Protein 9E80 (pdb70)

Secondary structure (DSSP, 8-state):
-TTS--------EEEEE-GGGEEEEEEEEEEEEEEEPPS-SS-EEEEE--HHHHTSTT-GGG---EEEEEEEEEEE---SGGGT--HHHHHHHHHHEEEEEEEEEEEEEEEEEEEEEEE---SS--EEEEE-TT--EEEEEETT--SPP--GGGGT-S--S-TTS-B--EEEEEE---EEEE----TT--S---EEEEE--GGG-----HHHHS-EEEE-TT--EE---EE--PPPEE-EEE---GGGSSPPPP-SB--SS-STT---B--S-GGG--S-BS-TT-----TTTB--SSEES----SS-EEEETTEEEEPP-SS--TTTTT-GGG--TTS-EEEE-TTTTS-TT--SSPPEEEE---S------GGG--EE-TT--SSPPGGGEE-TTS-BTTBTT--GGGG-----TTEE--PPPP-BTTS--EEEPP-SSS--S--SS-SEEESS--PPEEEEEEPP-B-TT--TTSSSPPPB--EEEEEEEEEEEEEEEEE----SSS--------TTTGGGSS--TTS------B-S--EEE---

Radius of gyration: 28.43 Å; Cα contacts (8 Å, |Δi|>4): 1171; chains: 1; bounding box: 56×95×52 Å

Solvent-accessible surface area: 30656 Å² total; per-residue (Å²): 57,99,72,122,80,35,24,93,98,39,44,126,32,77,41,128,127,87,144,130,30,63,0,72,0,3,0,1,0,0,2,46,0,59,8,93,46,19,138,16,32,92,52,110,158,51,62,55,65,28,91,111,91,10,62,84,36,33,40,58,60,88,30,89,8,33,0,34,4,46,8,8,2,14,6,6,14,5,4,1,0,3,2,4,4,84,31,47,24,0,58,74,0,2,17,40,3,22,32,0,35,9,42,5,9,47,10,49,0,4,41,1,48,2,57,18,28,62,112,58,107,68,174,95,112,76,101,75,113,78,80,31,88,92,14,17,0,26,0,0,33,3,75,132,31,60,4,37,50,34,27,5,12,122,150,30,57,4,2,2,11,5,36,172,71,79,1,89,11,11,88,4,70,4,134,14,25,22,36,4,46,16,85,89,16,106,122,69,36,105,58,132,33,75,36,76,54,104,22,47,45,107,133,64,69,108,115,50,20,0,87,133,46,7,107,44,88,109,7,125,22,21,58,92,20,68,32,44,64,58,138,22,60,29,98,64,4,105,0,13,21,2,123,12,59,46,143,37,10,44,165,93,46,155,66,85,52,114,64,172,72,176,52,74,114,63,132,30,133,40,58,59,112,82,50,141,49,235,50,93,30,142,56,86,89,27,114,78,20,26,46,72,22,47,90,34,76,35,49,7,2,36,13,14,30,41,134,32,99,87,80,72,74,72,5,36,99,79,26,83,32,13,13,20,49,24,34,4,96,131,52,140,135,83,28,34,7,25,17,55,148,42,52,9,29,64,43,7,4,17,48,30,57,57,131,42,157,97,46,81,112,19,27,4,19,20,31,17,49,4,23,62,125,8,107,36,33,135,77,40,66,143,91,30,98,86,128,48,82,116,137,56,19,65,72,22,118,37,73,50,74,67,118,138,65,72,26,10,4,26,114,55,96,41,102,26,142,100,12,39,50,32,37,16,14,0,8,0,0,11,1,4,0,12,11,61,22,114,144,69,141,162,98,55,165,38,12,74,31,0,4,1,14,1,108,113,81,2,15,8,21,1,0,0,9,1,21,60,27,74,45,145,144,89,82,93,142,49,127,81,121,61,55,41,63,78,2,31,0,32,0,77,0,37,1,61,0,12,0,65,0,76,63,82,62,96,152,74,262,78,120,39,89,72,28,70,105,70,120,130,31,73,142,42,51,70,84,38,153,128,49,0,26,46,9,41,70,18,48,0,9,8,9,50,49,163,63,145

Foldseek 3Di:
DQPDWDDDADQDWDWDADPPFKIKIKFKFKAKAWWFFFPFQDKDWDWDFPCVQLQQAQRQVVTPTFIKIFHRWFFAAQFFQLRGDAPVRLQCPLFWFFWKFFWKKKKKWIQKWKWFKDWDPPPPIDIDIGTPQPFWKKKWFLQVQPDDDDHCLVVQQHFFNDRPDHGYTGRDMGGFAWFWDRDHGHVVDPDGTDGDTPGHDVVRGDDDDRVVRTDIDIDGSHDMGMQDMDTFDWDMGGLAAAADFQLRADDDQDFPAAFDDDDDPRHTHSPADQLRDDADFPLPQGSGDDSVTGDGQFGQAKFAQFQDWDADRHGTDGDAGFAWAPPCVVPVVPTGGRFDKDWHAQRYFPFVPDDDDRTDMDTHHAPHPRHYHQQPDKAFASNPDPPGDPVGMFGQQDDDPPDRPGGVSNHDIDDDPRYDYHGAFRKPGSAGAEEEWDPDPDTDPYDRRHRTYGPDDDTTIMIMHGDFAADPPADPPDPDGGHGGGMMMIIMMMMMTMMMTGTDDDDDPDDWFGDDDDPVCPVQNDADPVRTHGGDMDHRNGGHDHPD

B-factor: mean 8.95, std 9.27, range [0.01, 55.96]

Nearest PDB structures (foldseek):
  1p5y-assembly1_A  TM=9.976E-01  e=4.249E-102  Canine parvovirus
  1p5w-assembly1_A  TM=9.978E-01  e=1.347E-101  Canine parvovirus
  2cas-assembly1_A  TM=9.964E-01  e=3.648E-101  Canine parvovirus
  4qyk-assembly1_A  TM=9.913E-01  e=3.666E-100  Feline panleukopenia virus
  3jcx-assembly1_A  TM=9.765E-01  e=2.434E-87  Canine parvovirus

Sequence (548 aa):
GVGISTGTFNNQTEFKFLENGWVYITANSSRLVHLNMPESENYRRVVVNNLDKTAVNGNMALDDTHAEIVTPWSLVDANAWGVWFNPGDWQLIVNTMSELHLVSFEQEIFNVVLKTVSESATQPPTKVYNNDLTASLMVALDSNNTMPFTPAAMRSETLGFYPWKPTIPTPWRYYFQWDRTLIPSHTGTSGTPTNIYHGTDPDDVQFYTIENSVPVHLLRTGDEFATGTFFFDCKPCRLTHTWQTNRALGLPPFLNSLPQSEGGTNFGYIGVQQDKRRGVTQMGNTNYITEATIMRPAEVGYSAPYYSFEASTQGPFKTPIAAGRGGAQTDENQAADGDPRYAFGRQHGQKTTTTGETPERFTYIAHQDTGRYPEGDWIQNINFNLPVTDDNVLLPTDPIGGKTGINYTNIFNTYGPLTALNNVPPVYPNGQIWDKEFDTDLKPRLHVNAPFVCQNNCPGQLFVKVAPNLTNQYDPDASANMSRIVTYSDFWWKGKLVFKAKLRASHTWNPIQQMSINVDNQFNYVPSNIGGMKIVYEKSQLAPRKLY

Organism: Canine parvovirus type 2 (NCBI:txid10788)

InterPro domains:
  IPR001403 Coat protein VP1/VP2, Parvovirus [PF00740] (197-720)
  IPR013607 Phospholipase A2-like domain [PF08398] (35-113)
  IPR016184 Capsid/spike protein, ssDNA virus [SSF88645] (204-751)
  IPR036952 Parvovirus coat protein VP1/VP2 [G3DSA:2.170.30.10] (204-751)

Structure (mmCIF, N/CA/C/O backbone):
data_9E80
#
_entry.id   9E80
#
_cell.length_a   1.00
_cell.length_b   1.00
_cell.length_c   1.00
_cell.angle_alpha   90.00
_cell.angle_beta   90.00
_cell.angle_gamma   90.00
#
_symmetry.space_group_name_H-M   'P 1'
#
loop_
_atom_site.group_PDB
_atom_site.id
_atom_site.type_symbol
_atom_site.label_atom_id
_atom_site.label_alt_id
_atom_site.label_comp_id
_atom_site.label_asym_id
_atom_site.label_entity_id
_atom_site.label_seq_id
_atom_site.pdbx_PDB_ins_code
_atom_site.Cartn_x
_atom_site.Cartn_y
_atom_site.Cartn_z
_atom_site.occupancy
_atom_site.B_iso_or_equiv
_atom_site.auth_seq_id
_atom_site.auth_comp_id
_atom_site.auth_asym_id
_atom_site.auth_atom_id
_atom_site.pdbx_PDB_model_num
ATOM 1 N N . GLY A 1 37 ? 2.063 41.566 80.008 1.00 20.70 37 GLY A N 1
ATOM 2 C CA . GLY A 1 37 ? 2.378 42.932 80.514 1.00 16.92 37 GLY A CA 1
ATOM 3 C C . GLY A 1 37 ? 1.980 43.140 81.962 1.00 13.86 37 GLY A C 1
ATOM 4 O O . GLY A 1 37 ? 1.956 42.200 82.757 1.00 17.49 37 GLY A O 1
ATOM 8 N N . VAL A 1 38 ? 1.658 44.390 82.301 1.00 14.64 38 VAL A N 1
ATOM 9 C CA . VAL A 1 38 ? 1.372 44.738 83.690 1.00 13.55 38 VAL A CA 1
ATOM 10 C C . VAL A 1 38 ? 0.160 43.969 84.202 1.00 14.98 38 VAL A C 1
ATOM 11 O O . VAL A 1 38 ? 0.176 43.428 85.314 1.00 24.03 38 VAL A O 1
ATOM 24 N N . GLY A 1 39 ? -0.903 43.908 83.410 1.00 14.27 39 GLY A N 1
ATOM 25 C CA . GLY A 1 39 ? -2.152 43.311 83.832 1.00 14.51 39 GLY A CA 1
ATOM 26 C C . GLY A 1 39 ? -2.413 41.909 83.329 1.00 9.07 39 GLY A C 1
ATOM 27 O O . GLY A 1 39 ? -3.568 41.473 83.340 1.00 13.48 39 GLY A O 1
ATOM 31 N N . ILE A 1 40 ? -1.385 41.186 82.891 1.00 9.60 40 ILE A N 1
ATOM 32 C CA . ILE A 1 40 ? -1.543 39.864 82.297 1.00 7.50 40 ILE A CA 1
ATOM 33 C C . ILE A 1 40 ? -0.650 38.884 83.046 1.00 8.21 40 ILE A C 1
ATOM 34 O O . ILE A 1 40 ? 0.558 39.110 83.174 1.00 8.35 40 ILE A O 1
ATOM 50 N N . SER A 1 41 ? -1.247 37.800 83.537 1.00 8.95 41 SER A N 1
ATOM 51 C CA . SER A 1 41 ? -0.484 36.768 84.226 1.00 5.10 41 SER A CA 1
ATOM 52 C C . SER A 1 41 ? 0.374 35.993 83.234 1.00 3.80 41 SER A C 1
ATOM 53 O O . SER A 1 41 ? -0.000 35.812 82.072 1.00 11.89 41 SER A O 1
ATOM 61 N N . THR A 1 42 ? 1.535 35.534 83.700 1.00 5.81 42 THR A N 1
ATOM 62 C CA . THR A 1 42 ? 2.498 34.835 82.860 1.00 3.95 42 THR A CA 1
ATOM 63 C C . THR A 1 42 ? 2.675 33.371 83.250 1.00 6.07 42 THR A C 1
ATOM 64 O O . THR A 1 42 ? 3.629 32.733 82.795 1.00 8.49 42 THR A O 1
ATOM 75 N N . GLY A 1 43 ? 1.788 32.823 84.072 1.00 4.79 43 GLY A N 1
ATOM 76 C CA . GLY A 1 43 ? 1.903 31.427 84.453 1.00 3.79 43 GLY A CA 1
ATOM 77 C C . GLY A 1 43 ? 0.720 31.007 85.294 1.00 4.41 43 GLY A C 1
ATOM 78 O O . GLY A 1 43 ? -0.121 31.823 85.677 1.00 6.97 43 GLY A O 1
ATOM 82 N N . THR A 1 44 ? 0.669 29.709 85.583 1.00 5.40 44 THR A N 1
ATOM 83 C CA . THR A 1 44 ? -0.423 29.122 86.347 1.00 6.04 44 THR A CA 1
ATOM 84 C C . THR A 1 44 ? 0.129 28.339 87.528 1.00 4.37 44 THR A C 1
ATOM 85 O O . THR A 1 44 ? 1.143 27.645 87.410 1.00 6.34 44 THR A O 1
ATOM 96 N N . PHE A 1 45 ? -0.549 28.457 88.665 1.00 3.11 45 PHE A N 1
ATOM 97 C CA . PHE A 1 45 ? -0.189 27.692 89.851 1.00 1.81 45 PHE A CA 1
ATOM 98 C C . PHE A 1 45 ? -0.592 26.233 89.674 1.00 2.08 45 PHE A C 1
ATOM 99 O O . PHE A 1 45 ? -1.698 25.936 89.214 1.00 3.13 45 PHE A O 1
ATOM 116 N N . ASN A 1 46 ? 0.304 25.321 90.047 1.00 2.18 46 ASN A N 1
ATOM 117 C CA . ASN A 1 46 ? 0.035 23.890 89.959 1.00 3.54 46 ASN A CA 1
ATOM 118 C C . ASN A 1 46 ? 0.864 23.174 91.014 1.00 1.35 46 ASN A C 1
ATOM 119 O O . ASN A 1 46 ? 2.097 23.211 90.967 1.00 1.79 46 ASN A O 1
ATOM 130 N N . ASN A 1 47 ? 0.188 22.529 91.964 1.00 1.72 47 ASN A N 1
ATOM 131 C CA . ASN A 1 47 ? 0.853 21.723 92.980 1.00 2.21 47 ASN A CA 1
ATOM 132 C C . ASN A 1 47 ? 0.290 20.306 93.001 1.00 2.80 47 ASN A C 1
ATOM 133 O O . ASN A 1 47 ? 0.241 19.665 94.054 1.00 3.02 47 ASN A O 1
ATOM 144 N N . GLN A 1 48 ? -0.139 19.808 91.845 1.00 4.07 48 GLN A N 1
ATOM 145 C CA . GLN A 1 48 ? -0.706 18.470 91.749 1.00 4.27 48 GLN A CA 1
ATOM 146 C C . GLN A 1 48 ? 0.391 17.436 91.523 1.00 6.27 48 GLN A C 1
ATOM 147 O O . GLN A 1 48 ? 1.397 17.710 90.865 1.00 8.55 48 GLN A O 1
ATOM 161 N N . THR A 1 49 ? 0.187 16.242 92.070 1.00 7.65 49 THR A N 1
ATOM 162 C CA . THR A 1 49 ? 1.058 15.099 91.823 1.00 9.88 49 THR A CA 1
ATOM 163 C C . THR A 1 49 ? 0.292 14.098 90.970 1.00 10.33 49 THR A C 1
ATOM 164 O O . THR A 1 49 ? -0.773 13.622 91.374 1.00 17.01 49 THR A O 1
ATOM 175 N N . GLU A 1 50 ? 0.833 13.783 89.797 1.00 9.77 50 GLU A N 1
ATOM 176 C CA . GLU A 1 50 ? 0.181 12.900 88.840 1.00 9.26 50 GLU A CA 1
ATOM 177 C C . GLU A 1 50 ? 0.902 11.560 88.816 1.00 9.91 50 GLU A C 1
ATOM 178 O O . GLU A 1 50 ? 2.132 11.513 88.719 1.00 9.32 50 GLU A O 1
ATOM 190 N N . PHE A 1 51 ? 0.133 10.479 88.912 1.00 13.92 51 PHE A N 1
ATOM 191 C CA . PHE A 1 51 ? 0.641 9.119 88.772 1.00 11.07 51 PHE A CA 1
ATOM 192 C C . PHE A 1 51 ? 0.058 8.541 87.488 1.00 13.72 51 PHE A C 1
ATOM 193 O O . PHE A 1 51 ? -1.139 8.240 87.427 1.00 19.32 51 PHE A O 1
ATOM 210 N N . LYS A 1 52 ? 0.896 8.395 86.467 1.00 12.85 52 LYS A N 1
ATOM 211 C CA . LYS A 1 52 ? 0.492 7.822 85.189 1.00 11.91 52 LYS A CA 1
ATOM 212 C C . LYS A 1 52 ? 1.066 6.417 85.089 1.00 16.61 52 LYS A C 1
ATOM 213 O O . LYS A 1 52 ? 2.289 6.239 85.093 1.00 12.73 52 LYS A O 1
ATOM 232 N N . PHE A 1 53 ? 0.185 5.427 84.988 1.00 18.51 53 PHE A N 1
ATOM 233 C CA . PHE A 1 53 ? 0.591 4.027 85.037 1.00 20.69 53 PHE A CA 1
ATOM 234 C C . PHE A 1 53 ? 0.960 3.562 83.635 1.00 21.16 53 PHE A C 1
ATOM 235 O O . PHE A 1 53 ? 0.097 3.458 82.757 1.00 34.01 53 PHE A O 1
ATOM 252 N N . LEU A 1 54 ? 2.245 3.286 83.426 1.00 22.35 54 LEU A N 1
ATOM 253 C CA . LEU A 1 54 ? 2.739 2.812 82.145 1.00 20.65 54 LEU A CA 1
ATOM 254 C C . LEU A 1 54 ? 2.523 1.304 82.031 1.00 27.27 54 LEU A C 1
ATOM 255 O O . LEU A 1 54 ? 1.838 0.681 82.848 1.00 31.73 54 LEU A O 1
ATOM 271 N N . GLU A 1 55 ? 3.113 0.707 81.001 1.00 32.10 55 GLU A N 1
ATOM 272 C CA . GLU A 1 55 ? 2.988 -0.726 80.797 1.00 28.66 55 GLU A CA 1
ATOM 273 C C . GLU A 1 55 ? 3.986 -1.489 81.665 1.00 21.49 55 GLU A C 1
ATOM 274 O O . GLU A 1 55 ? 5.054 -0.987 82.027 1.00 25.31 55 GLU A O 1
ATOM 286 N N . ASN A 1 56 ? 3.616 -2.725 82.000 1.00 24.74 56 ASN A N 1
ATOM 287 C CA . ASN A 1 56 ? 4.503 -3.660 82.692 1.00 20.53 56 ASN A CA 1
ATOM 288 C C . ASN A 1 56 ? 4.881 -3.175 84.090 1.00 12.81 56 ASN A C 1
ATOM 289 O O . ASN A 1 56 ? 6.019 -3.348 84.530 1.00 18.10 56 ASN A O 1
ATOM 300 N N . GLY A 1 57 ? 3.935 -2.568 84.802 1.00 11.72 57 GLY A N 1
ATOM 301 C CA . GLY A 1 57 ? 4.145 -2.243 86.197 1.00 9.52 57 GLY A CA 1
ATOM 302 C C . GLY A 1 57 ? 4.988 -1.017 86.464 1.00 8.92 57 GLY A C 1
ATOM 303 O O . GLY A 1 57 ? 5.439 -0.837 87.601 1.00 11.40 57 GLY A O 1
ATOM 307 N N . TRP A 1 58 ? 5.216 -0.171 85.466 1.00 8.90 58 TRP A N 1
ATOM 308 C CA . TRP A 1 58 ? 5.966 1.061 85.657 1.00 9.14 58 TRP A CA 1
ATOM 309 C C . TRP A 1 58 ? 5.013 2.248 85.707 1.00 7.63 58 TRP A C 1
ATOM 310 O O . TRP A 1 58 ? 4.016 2.298 84.982 1.00 12.52 58 TRP A O 1
ATOM 331 N N . VAL A 1 59 ? 5.323 3.204 86.579 1.00 5.43 59 VAL A N 1
ATOM 332 C CA . VAL A 1 59 ? 4.470 4.364 86.807 1.00 6.63 59 VAL A CA 1
ATOM 333 C C . VAL A 1 59 ? 5.282 5.632 86.585 1.00 6.15 59 VAL A C 1
ATOM 334 O O . VAL A 1 59 ? 6.426 5.741 87.041 1.00 9.21 59 VAL A O 1
ATOM 347 N N . TYR A 1 60 ? 4.680 6.588 85.888 1.00 6.73 60 TYR A N 1
ATOM 348 C CA . TYR A 1 60 ? 5.296 7.877 85.599 1.00 8.64 60 TYR A CA 1
ATOM 349 C C . TYR A 1 60 ? 4.749 8.884 86.607 1.00 6.92 60 TYR A C 1
ATOM 350 O O . TYR A 1 60 ? 3.591 9.302 86.511 1.00 10.39 60 TYR A O 1
ATOM 368 N N . ILE A 1 61 ? 5.573 9.255 87.583 1.00 3.47 61 ILE A N 1
ATOM 369 C CA . ILE A 1 61 ? 5.176 10.158 88.660 1.00 3.47 61 ILE A CA 1
ATOM 370 C C . ILE A 1 61 ? 5.634 11.563 88.295 1.00 3.02 61 ILE 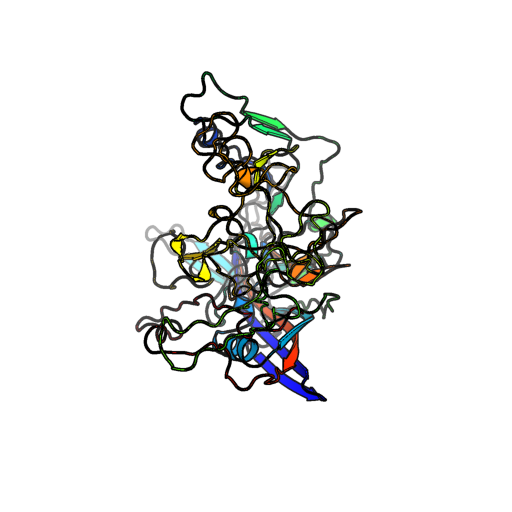A C 1
ATOM 371 O O . ILE A 1 61 ? 6.832 11.804 88.110 1.00 3.97 61 ILE A O 1
ATOM 387 N N . THR A 1 62 ? 4.684 12.488 88.194 1.00 4.36 62 THR A N 1
ATOM 388 C CA . THR A 1 62 ? 4.966 13.895 87.929 1.00 3.92 62 THR A CA 1
ATOM 389 C C . THR A 1 62 ? 4.608 14.688 89.178 1.00 3.01 62 THR A C 1
ATOM 390 O O . THR A 1 62 ? 3.432 14.772 89.550 1.00 8.35 62 THR A O 1
ATOM 401 N N . ALA A 1 63 ? 5.616 15.265 89.823 1.00 2.41 63 ALA A N 1
ATOM 402 C CA . ALA A 1 63 ? 5.405 16.091 91.005 1.00 1.79 63 ALA A CA 1
ATOM 403 C C . ALA A 1 63 ? 5.446 17.556 90.587 1.00 0.90 63 ALA A C 1
ATOM 404 O O . ALA A 1 63 ? 6.513 18.087 90.265 1.00 3.40 63 ALA A O 1
ATOM 411 N N . ASN A 1 64 ? 4.285 18.207 90.590 1.00 1.77 64 ASN A N 1
ATOM 412 C CA . ASN A 1 64 ? 4.206 19.639 90.353 1.00 1.65 64 ASN A CA 1
ATOM 413 C C . ASN A 1 64 ? 4.200 20.372 91.685 1.00 1.02 64 ASN A C 1
ATOM 414 O O . ASN A 1 64 ? 3.458 20.014 92.604 1.00 2.00 64 ASN A O 1
ATOM 425 N N . SER A 1 65 ? 5.038 21.397 91.785 1.00 0.61 65 SER A N 1
ATOM 426 C CA . SER A 1 65 ? 5.167 22.186 92.999 1.00 0.53 65 SER A CA 1
ATOM 427 C C . SER A 1 65 ? 5.170 23.658 92.624 1.00 0.50 65 SER A C 1
ATOM 428 O O . SER A 1 65 ? 5.883 24.065 91.701 1.00 1.01 65 SER A O 1
ATOM 436 N N . SER A 1 66 ? 4.372 24.449 93.332 1.00 0.43 66 SER A N 1
ATOM 437 C CA . SER A 1 66 ? 4.297 25.883 93.101 1.00 0.42 66 SER A CA 1
ATOM 438 C C . SER A 1 66 ? 4.362 26.607 94.437 1.00 0.26 66 SER A C 1
ATOM 439 O O . SER A 1 66 ? 3.839 26.119 95.442 1.00 0.50 66 SER A O 1
ATOM 447 N N . ARG A 1 67 ? 5.022 27.762 94.443 1.00 0.26 67 ARG A N 1
ATOM 448 C CA . ARG A 1 67 ? 5.233 28.534 95.657 1.00 0.28 67 ARG A CA 1
ATOM 449 C C . ARG A 1 67 ? 5.207 30.020 95.337 1.00 0.39 67 ARG A C 1
ATOM 450 O O . ARG A 1 67 ? 5.691 30.443 94.284 1.00 0.52 67 ARG A O 1
ATOM 471 N N . LEU A 1 68 ? 4.650 30.806 96.255 1.00 0.57 68 LEU A N 1
ATOM 472 C CA . LEU A 1 68 ? 4.876 32.243 96.255 1.00 1.74 68 LEU A CA 1
ATOM 473 C C . LEU A 1 68 ? 6.182 32.525 96.983 1.00 0.72 68 LEU A C 1
ATOM 474 O O . LEU A 1 68 ? 6.377 32.077 98.117 1.00 1.21 68 LEU A O 1
ATOM 490 N N . VAL A 1 69 ? 7.078 33.260 96.333 1.00 0.68 69 VAL A N 1
ATOM 491 C CA . VAL A 1 69 ? 8.429 33.481 96.834 1.00 0.67 69 VAL A CA 1
ATOM 492 C C . VAL A 1 69 ? 8.599 34.961 97.140 1.00 0.89 69 VAL A C 1
ATOM 493 O O . VAL A 1 69 ? 8.349 35.813 96.280 1.00 2.66 69 VAL A O 1
ATOM 506 N N . HIS A 1 70 ? 9.038 35.261 98.359 1.00 0.73 70 HIS A N 1
ATOM 507 C CA . HIS A 1 70 ? 9.240 36.626 98.823 1.00 1.99 70 HIS A CA 1
ATOM 508 C C . HIS A 1 70 ? 10.733 36.916 98.878 1.00 1.07 70 HIS A C 1
ATOM 509 O O . HIS A 1 70 ? 11.497 36.147 99.471 1.00 2.32 70 HIS A O 1
ATOM 523 N N . LEU A 1 71 ? 11.144 38.025 98.265 1.00 1.68 71 LEU A N 1
ATOM 524 C CA . LEU A 1 71 ? 12.556 38.375 98.136 1.00 1.59 71 LEU A CA 1
ATOM 525 C C . LEU A 1 71 ? 12.749 39.846 98.480 1.00 3.08 71 LEU A C 1
ATOM 526 O O . LEU A 1 71 ? 12.228 40.724 97.785 1.00 3.74 71 LEU A O 1
ATOM 542 N N . ASN A 1 72 ? 13.494 40.111 99.548 1.00 1.94 72 ASN A N 1
ATOM 543 C CA . ASN A 1 72 ? 13.944 41.461 99.844 1.00 2.93 72 ASN A CA 1
ATOM 544 C C . ASN A 1 72 ? 15.215 41.771 99.062 1.00 2.56 72 ASN A C 1
ATOM 545 O O . ASN A 1 72 ? 15.956 40.874 98.653 1.00 3.32 72 ASN A O 1
ATOM 556 N N . MET A 1 73 ? 15.470 43.060 98.859 1.00 3.41 73 MET A N 1
ATOM 557 C CA . MET A 1 73 ? 16.724 43.455 98.243 1.00 3.47 73 MET A CA 1
ATOM 558 C C . MET A 1 73 ? 17.881 43.068 99.165 1.00 4.35 73 MET A C 1
ATOM 559 O O . MET A 1 73 ? 17.721 43.023 100.388 1.00 7.83 73 MET A O 1
ATOM 573 N N . PRO A 1 74 ? 19.051 42.765 98.608 1.00 8.61 74 PRO A N 1
ATOM 574 C CA . PRO A 1 74 ? 20.164 42.309 99.448 1.00 7.87 74 PRO A CA 1
ATOM 575 C C . PRO A 1 74 ? 20.602 43.377 100.437 1.00 8.76 74 PRO A C 1
ATOM 576 O O . PRO A 1 74 ? 20.499 44.579 100.180 1.00 9.67 74 PRO A O 1
ATOM 587 N N . GLU A 1 75 ? 21.088 42.916 101.592 1.00 12.98 75 GLU A N 1
ATOM 588 C CA . GLU A 1 75 ? 21.609 43.840 102.595 1.00 13.79 75 GLU A CA 1
ATOM 589 C C . GLU A 1 75 ? 22.668 44.751 101.992 1.00 15.24 75 GLU A C 1
ATOM 590 O O . GLU A 1 75 ? 22.662 45.966 102.221 1.00 19.85 75 GLU A O 1
ATOM 602 N N . SER A 1 76 ? 23.582 44.181 101.213 1.00 16.15 76 SER A N 1
ATOM 603 C CA . SER A 1 76 ? 24.606 44.936 100.512 1.00 14.27 76 SER A CA 1
ATOM 604 C C . SER A 1 76 ? 24.673 44.460 99.069 1.00 9.78 76 SER A C 1
ATOM 605 O O . SER A 1 76 ? 24.351 43.310 98.763 1.00 12.64 76 SER A O 1
ATOM 613 N N . GLU A 1 77 ? 25.089 45.362 98.183 1.00 9.86 77 GLU A N 1
ATOM 614 C CA . GLU A 1 77 ? 25.222 45.037 96.770 1.00 9.97 77 GLU A CA 1
ATOM 615 C C . GLU A 1 77 ? 26.578 44.433 96.429 1.00 6.78 77 GLU A C 1
ATOM 616 O O . GLU A 1 77 ? 26.784 44.023 95.281 1.00 12.73 77 GLU A O 1
ATOM 628 N N . ASN A 1 78 ? 27.495 44.361 97.388 1.00 5.52 78 ASN A N 1
ATOM 629 C CA . ASN A 1 78 ? 28.866 43.944 97.141 1.00 5.00 78 ASN A CA 1
ATOM 630 C C . ASN A 1 78 ? 29.108 42.523 97.636 1.00 3.26 78 ASN A C 1
ATOM 631 O O . ASN A 1 78 ? 28.451 42.044 98.564 1.00 7.77 78 ASN A O 1
ATOM 642 N N . TYR A 1 79 ? 30.060 41.852 96.996 1.00 2.49 79 TYR A N 1
ATOM 643 C CA . TYR A 1 79 ? 30.559 40.588 97.513 1.00 1.62 79 TYR A CA 1
ATOM 644 C C . TYR A 1 79 ? 31.462 40.845 98.713 1.00 2.43 79 TYR A C 1
ATOM 645 O O . TYR A 1 79 ? 32.205 41.829 98.751 1.00 4.63 79 TYR A O 1
ATOM 663 N N . ARG A 1 80 ? 31.387 39.959 99.703 1.00 2.38 80 ARG A N 1
ATOM 664 C CA . ARG A 1 80 ? 32.203 40.049 100.907 1.00 3.04 80 ARG A CA 1
ATOM 665 C C . ARG A 1 80 ? 32.959 38.745 101.101 1.00 1.35 80 ARG A C 1
ATOM 666 O O . ARG A 1 80 ? 32.397 37.665 100.899 1.00 3.67 80 ARG A O 1
ATOM 687 N N . ARG A 1 81 ? 34.223 38.848 101.499 1.00 1.34 81 ARG A N 1
ATOM 688 C CA . ARG A 1 81 ? 35.000 37.698 101.948 1.00 0.92 81 ARG A CA 1
ATOM 689 C C . ARG A 1 81 ? 35.064 37.761 103.469 1.00 1.30 81 ARG A C 1
ATOM 690 O O . ARG A 1 81 ? 35.758 38.613 104.031 1.00 2.54 81 ARG A O 1
ATOM 711 N N . VAL A 1 82 ? 34.339 36.866 104.134 1.00 0.70 82 VAL A N 1
ATOM 712 C CA . VAL A 1 82 ? 34.136 36.929 105.576 1.00 0.62 82 VAL A CA 1
ATOM 713 C C . VAL A 1 82 ? 34.767 35.702 106.215 1.00 0.59 82 VAL A C 1
ATOM 714 O O . VAL A 1 82 ? 34.594 34.580 105.725 1.00 0.98 82 VAL A O 1
ATOM 727 N N . VAL A 1 83 ? 35.492 35.921 107.308 1.00 0.68 83 VAL A N 1
ATOM 728 C CA . VAL A 1 83 ? 36.106 34.852 108.083 1.00 1.35 83 VAL A CA 1
ATOM 729 C C . VAL A 1 83 ? 35.350 34.711 109.395 1.00 1.16 83 VAL A C 1
ATOM 730 O O . VAL A 1 83 ? 35.113 35.702 110.096 1.00 2.89 83 VAL A O 1
ATOM 743 N N . VAL A 1 84 ? 34.973 33.480 109.726 1.00 1.62 84 VAL A N 1
ATOM 744 C CA . VAL A 1 84 ? 34.375 33.142 111.012 1.00 2.05 84 VAL A CA 1
ATOM 745 C C . VAL A 1 84 ? 35.407 32.358 111.807 1.00 2.42 84 VAL A C 1
ATOM 746 O O . VAL A 1 84 ? 36.079 31.477 111.259 1.00 6.23 84 VAL A O 1
ATOM 759 N N . ASN A 1 85 ? 35.553 32.692 113.088 1.00 4.22 85 ASN A N 1
ATOM 760 C CA . ASN A 1 85 ? 36.498 31.988 113.954 1.00 4.35 85 ASN A CA 1
ATOM 761 C C . ASN A 1 85 ? 35.953 32.048 115.378 1.00 7.20 85 ASN A C 1
ATOM 762 O O . ASN A 1 85 ? 36.125 33.058 116.067 1.00 9.19 85 ASN A O 1
ATOM 773 N N . ASN A 1 86 ? 35.299 30.969 115.808 1.00 5.21 86 ASN A N 1
ATOM 774 C CA . ASN A 1 86 ? 34.753 30.884 117.161 1.00 6.12 86 ASN A CA 1
ATOM 775 C C . ASN A 1 86 ? 35.835 30.401 118.132 1.00 10.31 86 ASN A C 1
ATOM 776 O O . ASN A 1 86 ? 35.720 29.372 118.797 1.00 14.74 86 ASN A O 1
ATOM 787 N N . LEU A 1 87 ? 36.910 31.189 118.201 1.00 11.20 87 LEU A N 1
ATOM 788 C CA . LEU A 1 87 ? 38.025 30.858 119.082 1.00 13.40 87 LEU A CA 1
ATOM 789 C C . LEU A 1 87 ? 37.565 30.732 120.528 1.00 15.74 87 LEU A C 1
ATOM 790 O O . LEU A 1 87 ? 38.120 29.941 121.299 1.00 21.49 87 LEU A O 1
ATOM 806 N N . ASP A 1 88 ? 36.546 31.502 120.915 1.00 15.45 88 ASP A N 1
ATOM 807 C CA . ASP A 1 88 ? 36.050 31.440 122.287 1.00 18.60 88 ASP A CA 1
ATOM 808 C C . ASP A 1 88 ? 35.570 30.037 122.638 1.00 19.56 88 ASP A C 1
ATOM 809 O O . ASP A 1 88 ? 35.745 29.577 123.773 1.00 25.23 88 ASP A O 1
ATOM 818 N N . LYS A 1 89 ? 34.962 29.339 121.677 1.00 14.87 89 LYS A N 1
ATOM 819 C CA . LYS A 1 89 ? 34.442 28.002 121.943 1.00 13.83 89 LYS A CA 1
ATOM 820 C C . LYS A 1 89 ? 35.553 26.959 121.915 1.00 13.33 89 LYS A C 1
ATOM 821 O O . LYS A 1 89 ? 35.693 26.165 122.851 1.00 16.43 89 LYS A O 1
ATOM 840 N N . THR A 1 90 ? 36.354 26.947 120.848 1.00 13.12 90 THR A N 1
ATOM 841 C CA . THR A 1 90 ? 37.409 25.952 120.714 1.00 14.29 90 THR A CA 1
ATOM 842 C C . THR A 1 90 ? 38.572 26.197 121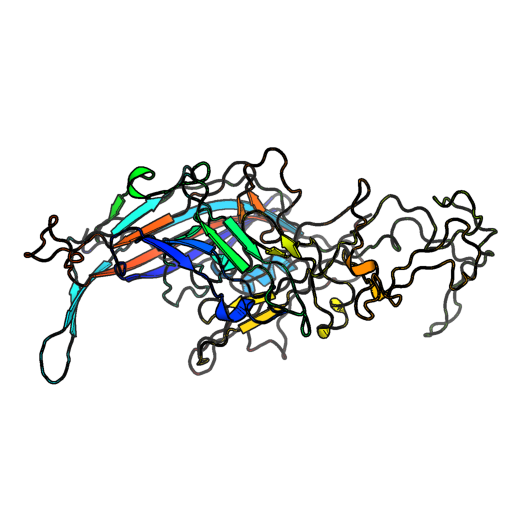.666 1.00 13.51 90 THR A C 1
ATOM 843 O O . THR A 1 90 ? 39.384 25.290 121.873 1.00 19.44 90 THR A O 1
ATOM 854 N N . ALA A 1 91 ? 38.670 27.391 122.253 1.00 14.53 91 ALA A N 1
ATOM 855 C CA . ALA A 1 91 ? 39.708 27.649 123.244 1.00 16.48 91 ALA A CA 1
ATOM 856 C C . ALA A 1 91 ? 39.497 26.858 124.527 1.00 14.81 91 ALA A C 1
ATOM 857 O O . ALA A 1 91 ? 40.423 26.772 125.340 1.00 19.56 91 ALA A O 1
ATOM 864 N N . VAL A 1 92 ? 38.311 26.292 124.732 1.00 15.01 92 VAL A N 1
ATOM 865 C CA . VAL A 1 92 ? 38.064 25.413 125.869 1.00 12.89 92 VAL A CA 1
ATOM 866 C C . VAL A 1 92 ? 38.547 24.017 125.497 1.00 14.25 92 VAL A C 1
ATOM 867 O O . VAL A 1 92 ? 38.085 23.434 124.511 1.00 12.90 92 VAL A O 1
ATOM 880 N N . ASN A 1 93 ? 39.480 23.483 126.280 1.00 12.75 93 ASN A N 1
ATOM 881 C CA . ASN A 1 93 ? 40.069 22.190 125.956 1.00 11.92 93 ASN A CA 1
ATOM 882 C C . ASN A 1 93 ? 38.995 21.109 125.935 1.00 10.11 93 ASN A C 1
ATOM 883 O O . ASN A 1 93 ? 38.175 21.011 126.852 1.00 11.53 93 ASN A O 1
ATOM 894 N N . GLY A 1 94 ? 39.008 20.292 124.884 1.00 9.66 94 GLY A N 1
ATOM 895 C CA . GLY A 1 94 ? 38.020 19.251 124.709 1.00 10.47 94 GLY A CA 1
ATOM 896 C C . GLY A 1 94 ? 36.814 19.643 123.885 1.00 7.84 94 GLY A C 1
ATOM 897 O O . GLY A 1 94 ? 35.902 18.822 123.729 1.00 8.70 94 GLY A O 1
ATOM 901 N N . ASN A 1 95 ? 36.775 20.866 123.355 1.00 7.45 95 ASN A N 1
ATOM 902 C CA . ASN A 1 95 ? 35.659 21.344 122.550 1.00 4.72 95 ASN A CA 1
ATOM 903 C C . ASN A 1 95 ? 35.993 21.409 121.063 1.00 4.40 95 ASN A C 1
ATOM 904 O O . ASN A 1 95 ? 35.297 22.102 120.314 1.00 7.24 95 ASN A O 1
ATOM 915 N N . MET A 1 96 ? 37.033 20.700 120.616 1.00 3.74 96 MET A N 1
ATOM 916 C CA . MET A 1 96 ? 37.466 20.826 119.227 1.00 4.70 96 MET A CA 1
ATOM 917 C C . MET A 1 96 ? 36.365 20.433 118.249 1.00 4.36 96 MET A C 1
ATOM 918 O O . MET A 1 96 ? 36.342 20.928 117.117 1.00 8.14 96 MET A O 1
ATOM 932 N N . ALA A 1 97 ? 35.447 19.555 118.658 1.00 2.67 97 ALA A N 1
ATOM 933 C CA . ALA A 1 97 ? 34.352 19.180 117.770 1.00 2.99 97 ALA A CA 1
ATOM 934 C C . ALA A 1 97 ? 33.424 20.352 117.476 1.00 3.02 97 ALA A C 1
ATOM 935 O O . ALA A 1 97 ? 32.639 20.281 116.525 1.00 5.60 97 ALA A O 1
ATOM 942 N N . LEU A 1 98 ? 33.498 21.423 118.263 1.00 2.98 98 LEU A N 1
ATOM 943 C CA . LEU A 1 98 ? 32.643 22.590 118.097 1.00 4.20 98 LEU A CA 1
ATOM 944 C C . LEU A 1 98 ? 33.250 23.645 117.180 1.00 4.83 98 LEU A C 1
ATOM 945 O O . LEU A 1 98 ? 32.762 24.779 117.157 1.00 5.06 98 LEU A O 1
ATOM 961 N N . ASP A 1 99 ? 34.296 23.303 116.432 1.00 4.88 99 ASP A N 1
ATOM 962 C CA . ASP A 1 99 ? 34.928 24.272 115.547 1.00 3.88 99 ASP A CA 1
ATOM 963 C C . ASP A 1 99 ? 33.948 24.738 114.479 1.00 2.85 99 ASP A C 1
ATOM 964 O O . ASP A 1 99 ? 33.281 23.926 113.832 1.00 7.78 99 ASP A O 1
ATOM 973 N N . ASP A 1 100 ? 33.866 26.056 114.296 1.00 3.46 100 ASP A N 1
ATOM 974 C CA . ASP A 1 100 ? 33.086 26.664 113.226 1.00 3.18 100 ASP A CA 1
ATOM 975 C C . ASP A 1 100 ? 33.947 27.529 112.313 1.00 2.48 100 ASP A C 1
ATOM 976 O O . ASP A 1 100 ? 33.417 28.193 111.417 1.00 4.66 100 ASP A O 1
ATOM 985 N N . THR A 1 101 ? 35.262 27.532 112.519 1.00 2.94 101 THR A N 1
ATOM 986 C CA . THR A 1 101 ? 36.140 28.402 111.750 1.00 2.71 101 THR A CA 1
ATOM 987 C C . THR A 1 101 ? 36.037 28.088 110.264 1.00 1.42 101 THR A C 1
ATOM 988 O O . THR A 1 101 ? 36.067 26.924 109.856 1.00 4.72 101 THR A O 1
ATOM 999 N N . HIS A 1 102 ? 35.923 29.135 109.454 1.00 1.08 102 HIS A N 1
ATOM 1000 C CA . HIS A 1 102 ? 35.905 28.977 108.008 1.00 0.92 102 HIS A CA 1
ATOM 1001 C C . HIS A 1 102 ? 35.944 30.354 107.365 1.00 0.52 102 HIS A C 1
ATOM 1002 O O . HIS A 1 102 ? 35.898 31.383 108.042 1.00 1.86 102 HIS A O 1
ATOM 1017 N N . ALA A 1 103 ? 36.035 30.352 106.041 1.00 0.57 103 ALA A N 1
ATOM 1018 C CA . ALA A 1 103 ? 35.941 31.557 105.237 1.00 0.40 103 ALA A CA 1
ATOM 1019 C C . ALA A 1 103 ? 34.932 31.321 104.125 1.00 0.28 103 ALA A C 1
ATOM 1020 O O . ALA A 1 103 ? 34.863 30.231 103.550 1.00 0.72 103 ALA A O 1
ATOM 1027 N N . GLU A 1 104 ? 34.144 32.348 103.832 1.00 0.24 104 GLU A N 1
ATOM 1028 C CA . GLU A 1 104 ? 33.100 32.243 102.828 1.00 0.21 104 GLU A CA 1
ATOM 1029 C C . GLU A 1 104 ? 32.977 33.564 102.088 1.00 0.20 104 GLU A C 1
ATOM 1030 O O . GLU A 1 104 ? 33.289 34.628 102.628 1.00 0.45 104 GLU A O 1
ATOM 1042 N N . ILE A 1 105 ? 32.534 33.480 100.841 1.00 0.13 105 ILE A N 1
ATOM 1043 C CA . ILE A 1 105 ? 32.157 34.657 100.071 1.00 0.34 105 ILE A CA 1
ATOM 1044 C C . ILE A 1 105 ? 30.663 34.876 100.260 1.00 0.33 105 ILE A C 1
ATOM 1045 O O . ILE A 1 105 ? 29.854 34.003 99.927 1.00 0.55 105 ILE A O 1
ATOM 1061 N N . VAL A 1 106 ? 30.296 36.035 100.792 1.00 1.14 106 VAL A N 1
ATOM 1062 C CA . VAL A 1 106 ? 28.896 36.412 100.952 1.00 0.78 106 VAL A CA 1
ATOM 1063 C C . VAL A 1 106 ? 28.497 37.233 99.734 1.00 1.16 106 VAL A C 1
ATOM 1064 O O . VAL A 1 106 ? 29.081 38.289 99.469 1.00 4.09 106 VAL A O 1
ATOM 1077 N N . THR A 1 107 ? 27.509 36.751 98.997 1.00 1.42 107 THR A N 1
ATOM 1078 C CA . THR A 1 107 ? 27.078 37.363 97.753 1.00 1.59 107 THR A CA 1
ATOM 1079 C C . THR A 1 107 ? 25.762 38.101 97.943 1.00 1.65 107 THR A C 1
ATOM 1080 O O . THR A 1 107 ? 24.999 37.810 98.867 1.00 4.40 107 THR A O 1
ATOM 1091 N N . PRO A 1 108 ? 25.458 39.068 97.073 1.00 2.58 108 PRO A N 1
ATOM 1092 C CA . PRO A 1 108 ? 24.143 39.718 97.114 1.00 2.30 108 PRO A CA 1
ATOM 1093 C C . PRO A 1 108 ? 23.032 38.896 96.482 1.00 2.71 108 PRO A C 1
ATOM 1094 O O . PRO A 1 108 ? 21.890 39.366 96.434 1.00 7.01 108 PRO A O 1
ATOM 1105 N N . TRP A 1 109 ? 23.331 37.698 95.996 1.00 1.34 109 TRP A N 1
ATOM 1106 C CA . TRP A 1 109 ? 22.349 36.881 95.304 1.00 0.92 109 TRP A CA 1
ATOM 1107 C C . TRP A 1 109 ? 21.659 35.935 96.280 1.00 0.79 109 TRP A C 1
ATOM 1108 O O . TRP A 1 109 ? 22.152 35.662 97.376 1.00 3.26 109 TRP A O 1
ATOM 1129 N N . SER A 1 110 ? 20.500 35.436 95.862 1.00 0.72 110 SER A N 1
ATOM 1130 C CA . SER A 1 110 ? 19.719 34.493 96.645 1.00 1.35 110 SER A CA 1
ATOM 1131 C C . SER A 1 110 ? 19.466 33.238 95.822 1.00 0.93 110 SER A C 1
ATOM 1132 O O . SER A 1 110 ? 19.283 33.300 94.604 1.00 7.45 110 SER A O 1
ATOM 1140 N N . LEU A 1 111 ? 19.451 32.099 96.505 1.00 1.81 111 LEU A N 1
ATOM 1141 C CA . LEU A 1 111 ? 19.377 30.795 95.865 1.00 2.09 111 LEU A CA 1
ATOM 1142 C C . LEU A 1 111 ? 17.976 30.219 96.017 1.00 2.02 111 LEU A C 1
ATOM 1143 O O . LEU A 1 111 ? 17.453 30.132 97.132 1.00 3.96 111 LEU A O 1
ATOM 1159 N N . VAL A 1 112 ? 17.377 29.827 94.895 1.00 2.54 112 VAL A N 1
ATOM 1160 C CA . VAL A 1 112 ? 16.091 29.139 94.890 1.00 2.51 112 VAL A CA 1
ATOM 1161 C C . VAL A 1 112 ? 16.394 27.648 94.776 1.00 5.03 112 VAL A C 1
ATOM 1162 O O . VAL A 1 112 ? 16.740 27.153 93.703 1.00 9.16 112 VAL A O 1
ATOM 1175 N N . ASP A 1 113 ? 16.265 26.927 95.889 1.00 4.51 113 ASP A N 1
ATOM 1176 C CA . ASP A 1 113 ? 16.595 25.507 95.949 1.00 2.70 113 ASP A CA 1
ATOM 1177 C C . ASP A 1 113 ? 15.339 24.709 96.263 1.00 2.66 113 ASP A C 1
ATOM 1178 O O . ASP A 1 113 ? 14.699 24.932 97.296 1.00 3.79 113 ASP A O 1
ATOM 1187 N N . ALA A 1 114 ? 14.999 23.777 95.376 1.00 2.66 114 ALA A N 1
ATOM 1188 C CA . ALA A 1 114 ? 13.873 22.874 95.558 1.00 1.73 114 ALA A CA 1
ATOM 1189 C C . ALA A 1 114 ? 14.320 21.434 95.767 1.00 0.91 114 ALA A C 1
ATOM 1190 O O . ALA A 1 114 ? 13.537 20.510 95.531 1.00 2.15 114 ALA A O 1
ATOM 1197 N N . ASN A 1 115 ? 15.563 21.227 96.202 1.00 1.04 115 ASN A N 1
ATOM 1198 C CA . ASN A 1 115 ? 16.149 19.893 96.296 1.00 1.33 115 ASN A CA 1
ATOM 1199 C C . ASN A 1 115 ? 15.890 19.285 97.678 1.00 0.46 115 ASN A C 1
ATOM 1200 O O . ASN A 1 115 ? 16.786 19.114 98.503 1.00 2.01 115 ASN A O 1
ATOM 1211 N N . ALA A 1 116 ? 14.621 18.972 97.923 1.00 0.71 116 ALA A N 1
ATOM 1212 C CA . ALA A 1 116 ? 14.216 18.272 99.133 1.00 0.26 116 ALA A CA 1
ATOM 1213 C C . ALA A 1 116 ? 12.872 17.604 98.878 1.00 0.23 116 ALA A C 1
ATOM 1214 O O . ALA A 1 116 ? 12.031 18.145 98.157 1.00 0.30 116 ALA A O 1
ATOM 1221 N N . TRP A 1 117 ? 12.677 16.430 99.483 1.00 0.14 117 TRP A N 1
ATOM 1222 C CA . TRP A 1 117 ? 11.479 15.644 99.202 1.00 0.42 117 TRP A CA 1
ATOM 1223 C C . TRP A 1 117 ? 10.211 16.406 99.570 1.00 0.18 117 TRP A C 1
ATOM 1224 O O . TRP A 1 117 ? 9.224 16.378 98.827 1.00 2.25 117 TRP A O 1
ATOM 1245 N N . GLY A 1 118 ? 10.222 17.099 100.710 1.00 0.28 118 GLY A N 1
ATOM 1246 C CA . GLY A 1 118 ? 9.034 17.796 101.171 1.00 0.45 118 GLY A CA 1
ATOM 1247 C C . GLY A 1 118 ? 8.539 18.865 100.220 1.00 0.25 118 GLY A C 1
ATOM 1248 O O . GLY A 1 118 ? 7.378 19.276 100.313 1.00 0.56 118 GLY A O 1
ATOM 1252 N N . VAL A 1 119 ? 9.396 19.336 99.313 1.00 0.28 119 VAL A N 1
ATOM 1253 C CA . VAL A 1 119 ? 8.973 20.351 98.355 1.00 0.69 119 VAL A CA 1
ATOM 1254 C C . VAL A 1 119 ? 8.004 19.767 97.336 1.00 0.47 119 VAL A C 1
ATOM 1255 O O . VAL A 1 119 ? 7.196 20.498 96.750 1.00 0.99 119 VAL A O 1
ATOM 1268 N N . TRP A 1 120 ? 8.054 18.454 97.112 1.00 0.22 120 TRP A N 1
ATOM 1269 C CA . TRP A 1 120 ? 7.374 17.832 95.984 1.00 0.28 120 TRP A CA 1
ATOM 1270 C C . TRP A 1 120 ? 6.231 16.905 96.367 1.00 0.38 120 TRP A C 1
ATOM 1271 O O . TRP A 1 120 ? 5.304 16.740 95.573 1.00 1.51 120 TRP A O 1
ATOM 1292 N N . PHE A 1 121 ? 6.269 16.293 97.549 1.00 0.40 121 PHE A N 1
ATOM 1293 C CA . PHE A 1 121 ? 5.284 15.290 97.935 1.00 0.63 121 PHE A CA 1
ATOM 1294 C C . PHE A 1 121 ? 4.683 15.635 99.289 1.00 0.71 121 PHE A C 1
ATOM 1295 O O . PHE A 1 121 ? 5.412 15.959 100.232 1.00 1.95 121 PHE A O 1
ATOM 1312 N N . ASN A 1 122 ? 3.360 15.561 99.381 1.00 1.51 122 ASN A N 1
ATOM 1313 C CA . ASN A 1 122 ? 2.672 15.606 100.662 1.00 1.16 122 ASN A CA 1
ATOM 1314 C C . ASN A 1 122 ? 2.627 14.202 101.254 1.00 0.49 122 ASN A C 1
ATOM 1315 O O . ASN A 1 122 ? 2.924 13.219 100.574 1.00 1.49 122 ASN A O 1
ATOM 1326 N N . PRO A 1 123 ? 2.265 14.072 102.533 1.00 0.83 123 PRO A N 1
ATOM 1327 C CA . PRO A 1 123 ? 2.310 12.741 103.167 1.00 1.50 123 PRO A CA 1
ATOM 1328 C C . PRO A 1 123 ? 1.518 11.667 102.434 1.00 0.74 123 PRO A C 1
ATOM 1329 O O . PRO A 1 123 ? 1.961 10.515 102.398 1.00 2.93 123 PRO A O 1
ATOM 1340 N N . GLY A 1 124 ? 0.359 11.994 101.861 1.00 0.68 124 GLY A N 1
ATOM 1341 C CA . GLY A 1 124 ? -0.408 10.981 101.148 1.00 1.09 124 GLY A CA 1
ATOM 1342 C C . GLY A 1 124 ? 0.319 10.445 99.927 1.00 0.62 124 GLY A C 1
ATOM 1343 O O . GLY A 1 124 ? 0.362 9.230 99.695 1.00 1.60 124 GLY A O 1
ATOM 1347 N N . ASP A 1 125 ? 0.901 11.343 99.128 1.00 1.61 125 ASP A N 1
ATOM 1348 C CA . ASP A 1 125 ? 1.692 10.907 97.982 1.00 1.94 125 ASP A CA 1
ATOM 1349 C C . ASP A 1 125 ? 2.862 10.042 98.429 1.00 0.54 125 ASP A C 1
ATOM 1350 O O . ASP A 1 125 ? 3.162 9.011 97.811 1.00 1.92 125 ASP A O 1
ATOM 1359 N N . TRP A 1 126 ? 3.544 10.452 99.500 1.00 0.74 126 TRP A N 1
ATOM 1360 C CA . TRP A 1 126 ? 4.675 9.675 99.987 1.00 0.77 126 TRP A CA 1
ATOM 1361 C C . TRP A 1 126 ? 4.234 8.292 100.440 1.00 0.53 126 TRP A C 1
ATOM 1362 O O . TRP A 1 126 ? 4.932 7.301 100.198 1.00 1.28 126 TRP A O 1
ATOM 1383 N N . GLN A 1 127 ? 3.095 8.209 101.130 1.00 1.00 127 GLN A N 1
ATOM 1384 C CA . GLN A 1 127 ? 2.562 6.911 101.523 1.00 0.70 127 GLN A CA 1
ATOM 1385 C C . GLN A 1 127 ? 2.335 6.039 100.303 1.00 0.73 127 GLN A C 1
ATOM 1386 O O . GLN A 1 127 ? 2.736 4.872 100.273 1.00 2.05 127 GLN A O 1
ATOM 1400 N N . LEU A 1 128 ? 1.674 6.594 99.287 1.00 1.99 128 LEU A N 1
ATOM 1401 C CA . LEU A 1 128 ? 1.423 5.826 98.073 1.00 1.70 128 LEU A CA 1
ATOM 1402 C C . LEU A 1 128 ? 2.728 5.284 97.501 1.00 1.79 128 LEU A C 1
ATOM 1403 O O . LEU A 1 128 ? 2.842 4.090 97.192 1.00 2.92 128 LEU A O 1
ATOM 1419 N N . ILE A 1 129 ? 3.740 6.147 97.395 1.00 1.46 129 ILE A N 1
ATOM 1420 C CA . ILE A 1 129 ? 5.002 5.746 96.777 1.00 1.52 129 ILE A CA 1
ATOM 1421 C C . ILE A 1 129 ? 5.675 4.649 97.595 1.00 1.40 129 ILE A C 1
ATOM 1422 O O . ILE A 1 129 ? 6.055 3.599 97.067 1.00 4.43 129 ILE A O 1
ATOM 1438 N N . VAL A 1 130 ? 5.814 4.866 98.904 1.00 0.95 130 VAL A N 1
ATOM 1439 C CA . VAL A 1 130 ? 6.613 3.947 99.712 1.00 1.19 130 VAL A CA 1
ATOM 1440 C C . VAL A 1 130 ? 5.864 2.648 99.988 1.00 1.47 130 VAL A C 1
ATOM 1441 O O . VAL A 1 130 ? 6.485 1.637 100.337 1.00 3.09 130 VAL A O 1
ATOM 1454 N N . ASN A 1 131 ? 4.535 2.641 99.850 1.00 1.83 131 ASN A N 1
ATOM 1455 C CA . ASN A 1 131 ? 3.778 1.419 100.098 1.00 2.33 131 ASN A CA 1
ATOM 1456 C C . ASN A 1 131 ? 3.574 0.599 98.832 1.00 2.89 131 ASN A C 1
ATOM 1457 O O . ASN A 1 131 ? 3.459 -0.628 98.912 1.00 5.67 131 ASN A O 1
ATOM 1468 N N . THR A 1 132 ? 3.516 1.244 97.663 1.00 3.17 132 THR A N 1
ATOM 1469 C CA . THR A 1 132 ? 3.179 0.551 96.429 1.00 3.58 132 THR A CA 1
ATOM 1470 C C . THR A 1 132 ? 4.346 0.370 95.467 1.00 3.70 132 THR A C 1
ATOM 1471 O O . THR A 1 132 ? 4.204 -0.382 94.498 1.00 7.13 132 THR A O 1
ATOM 1482 N N . MET A 1 133 ? 5.483 1.020 95.700 1.00 2.74 133 MET A N 1
ATOM 1483 C CA . MET A 1 133 ? 6.593 1.022 94.759 1.00 3.00 133 MET A CA 1
ATOM 1484 C C . MET A 1 133 ? 7.777 0.264 95.345 1.00 3.71 133 MET A C 1
ATOM 1485 O O . MET A 1 133 ? 7.955 0.202 96.564 1.00 9.23 133 MET A O 1
ATOM 1499 N N . SER A 1 134 ? 8.591 -0.315 94.460 1.00 3.86 134 SER A N 1
ATOM 1500 C CA . SER A 1 134 ? 9.782 -1.045 94.874 1.00 3.95 134 SER A CA 1
ATOM 1501 C C . SER A 1 134 ? 11.078 -0.323 94.536 1.00 4.55 134 SER A C 1
ATOM 1502 O O . SER A 1 134 ? 12.085 -0.543 95.218 1.00 6.83 134 SER A O 1
ATOM 1510 N N . GLU A 1 135 ? 11.083 0.523 93.510 1.00 4.32 135 GLU A N 1
ATOM 1511 C CA . GLU A 1 135 ? 12.276 1.278 93.156 1.00 4.94 135 GLU A CA 1
ATOM 1512 C C . GLU A 1 135 ? 11.851 2.579 92.496 1.00 4.50 135 GLU A C 1
ATOM 1513 O O . GLU A 1 135 ? 10.736 2.704 91.985 1.00 4.66 135 GLU A O 1
ATOM 1525 N N . LEU A 1 136 ? 12.764 3.546 92.514 1.00 4.77 136 LEU A N 1
ATOM 1526 C CA . LEU A 1 136 ? 12.482 4.902 92.066 1.00 2.89 136 LEU A CA 1
ATOM 1527 C C . LEU A 1 136 ? 13.612 5.380 91.167 1.00 3.65 136 LEU A C 1
ATOM 1528 O O . LEU A 1 136 ? 14.786 5.260 91.528 1.00 4.83 136 LEU A O 1
ATOM 1544 N N . HIS A 1 137 ? 13.253 5.910 90.001 1.00 3.26 137 HIS A N 1
ATOM 1545 C CA . HIS A 1 137 ? 14.202 6.499 89.064 1.00 3.52 137 HIS A CA 1
ATOM 1546 C C . HIS A 1 137 ? 13.921 7.988 88.944 1.00 2.53 137 HIS A C 1
ATOM 1547 O O . HIS A 1 137 ? 12.775 8.391 88.722 1.00 2.85 137 HIS A O 1
ATOM 1561 N N . LEU A 1 138 ? 14.966 8.797 89.081 1.00 2.36 138 LEU A N 1
ATOM 1562 C CA . LEU A 1 138 ? 14.854 10.235 88.877 1.00 1.79 138 LEU A CA 1
ATOM 1563 C C . LEU A 1 138 ? 15.020 10.528 87.391 1.00 2.29 138 LEU A C 1
ATOM 1564 O O . LEU A 1 138 ? 16.015 10.120 86.784 1.00 6.20 138 LEU A O 1
ATOM 1580 N N . VAL A 1 139 ? 14.050 11.227 86.804 1.00 1.53 139 VAL A N 1
ATOM 1581 C CA . VAL A 1 139 ? 13.954 11.378 85.353 1.00 1.43 139 VAL A CA 1
ATOM 1582 C C . VAL A 1 139 ? 14.307 12.797 84.908 1.00 1.78 139 VAL A C 1
ATOM 1583 O O . VAL A 1 139 ? 15.263 12.999 84.159 1.00 2.72 139 VAL A O 1
ATOM 1596 N N . SER A 1 140 ? 13.541 13.794 85.350 1.00 1.15 140 SER A N 1
ATOM 1597 C CA . SER A 1 140 ? 13.741 15.135 84.818 1.00 1.46 140 SER A CA 1
ATOM 1598 C C . SER A 1 140 ? 13.296 16.184 85.827 1.00 1.19 140 SER A C 1
ATOM 1599 O O . SER A 1 140 ? 12.555 15.897 86.771 1.00 1.93 140 SER A O 1
ATOM 1607 N N . PHE A 1 141 ? 13.752 17.414 85.594 1.00 1.48 141 PHE A N 1
ATOM 1608 C CA . PHE A 1 141 ? 13.453 18.544 86.461 1.00 0.95 141 PHE A CA 1
ATOM 1609 C C . PHE A 1 141 ? 13.399 19.814 85.625 1.00 1.52 141 PHE A C 1
ATOM 1610 O O . PHE A 1 141 ? 14.254 20.039 84.764 1.00 3.51 141 PHE A O 1
ATOM 1627 N N . GLU A 1 142 ? 12.396 20.642 85.889 1.00 1.18 142 GLU A N 1
ATOM 1628 C CA . GLU A 1 142 ? 12.278 21.941 85.248 1.00 1.58 142 GLU A CA 1
ATOM 1629 C C . GLU A 1 142 ? 11.593 22.897 86.212 1.00 1.25 142 GLU A C 1
ATOM 1630 O O . GLU A 1 142 ? 10.858 22.476 8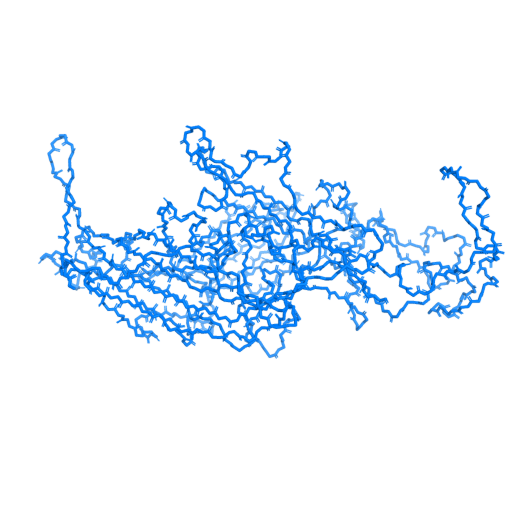7.107 1.00 0.97 142 GLU A O 1
ATOM 1642 N N . GLN A 1 143 ? 11.848 24.189 86.030 1.00 1.64 143 GLN A N 1
ATOM 1643 C CA . GLN A 1 143 ? 11.281 25.189 86.919 1.00 0.97 143 GLN A CA 1
ATOM 1644 C C . GLN A 1 143 ? 11.135 26.502 86.168 1.00 1.19 143 GLN A C 1
ATOM 1645 O O . GLN A 1 143 ? 11.789 26.737 85.149 1.00 1.97 143 GLN A O 1
ATOM 1659 N N . GLU A 1 144 ? 10.264 27.360 86.688 1.00 1.03 144 GLU A N 1
ATOM 1660 C CA . GLU A 1 144 ? 9.989 28.633 86.048 1.00 1.65 144 GLU A CA 1
ATOM 1661 C C . GLU A 1 144 ? 9.621 29.657 87.109 1.00 1.51 144 GLU A C 1
ATOM 1662 O O . GLU A 1 144 ? 9.207 29.305 88.217 1.00 4.08 144 GLU A O 1
ATOM 1674 N N . ILE A 1 145 ? 9.789 30.927 86.757 1.00 2.65 145 ILE A N 1
ATOM 1675 C CA . ILE A 1 145 ? 9.385 32.054 87.588 1.00 1.08 145 ILE A CA 1
ATOM 1676 C C . ILE A 1 145 ? 8.407 32.892 86.778 1.00 1.90 145 ILE A C 1
ATOM 1677 O O . ILE A 1 145 ? 8.653 33.173 85.599 1.00 3.99 145 ILE A O 1
ATOM 1693 N N . PHE A 1 146 ? 7.300 33.286 87.403 1.00 2.10 146 PHE A N 1
ATOM 1694 C CA . PHE A 1 146 ? 6.250 34.002 86.694 1.00 2.03 146 PHE A CA 1
ATOM 1695 C C . PHE A 1 146 ? 5.513 34.912 87.666 1.00 1.55 146 PHE A C 1
ATOM 1696 O O . PHE A 1 146 ? 5.738 34.878 88.878 1.00 1.84 146 PHE A O 1
ATOM 1713 N N . ASN A 1 147 ? 4.632 35.742 87.106 1.00 1.59 147 ASN A N 1
ATOM 1714 C CA . ASN A 1 147 ? 3.849 36.703 87.882 1.00 2.67 147 ASN A CA 1
ATOM 1715 C C . ASN A 1 147 ? 4.743 37.493 88.834 1.00 1.14 147 ASN A C 1
ATOM 1716 O O . ASN A 1 147 ? 4.441 37.663 90.016 1.00 2.66 147 ASN A O 1
ATOM 1727 N N . VAL A 1 148 ? 5.864 37.979 88.301 1.00 1.26 148 VAL A N 1
ATOM 1728 C CA . VAL A 1 148 ? 6.779 38.785 89.096 1.00 1.37 148 VAL A CA 1
ATOM 1729 C C . VAL A 1 148 ? 6.085 40.070 89.517 1.00 1.48 148 VAL A C 1
ATOM 1730 O O . VAL A 1 148 ? 5.386 40.711 88.722 1.00 3.21 148 VAL A O 1
ATOM 1743 N N . VAL A 1 149 ? 6.275 40.450 90.775 1.00 2.10 149 VAL A N 1
ATOM 1744 C CA . VAL A 1 149 ? 5.780 41.712 91.306 1.00 3.45 149 VAL A CA 1
ATOM 1745 C C . VAL A 1 149 ? 6.904 42.356 92.102 1.00 4.33 149 VAL A C 1
ATOM 1746 O O . VAL A 1 149 ? 7.533 41.698 92.936 1.00 8.43 149 VAL A O 1
ATOM 1759 N N . LEU A 1 150 ? 7.161 43.632 91.840 1.00 4.46 150 LEU A N 1
ATOM 1760 C CA . LEU A 1 150 ? 8.153 44.399 92.576 1.00 3.33 150 LEU A CA 1
ATOM 1761 C C . LEU A 1 150 ? 7.476 45.598 93.222 1.00 6.52 150 LEU A C 1
ATOM 1762 O O . LEU A 1 150 ? 6.690 46.300 92.580 1.00 9.13 150 LEU A O 1
ATOM 1778 N N . LYS A 1 151 ? 7.780 45.821 94.496 1.00 4.07 151 LYS A N 1
ATOM 1779 C CA . LYS A 1 151 ? 7.167 46.884 95.274 1.00 6.33 151 LYS A CA 1
ATOM 1780 C C . LYS A 1 151 ? 8.247 47.668 96.002 1.00 5.34 151 LYS A C 1
ATOM 1781 O O . LYS A 1 151 ? 9.318 47.141 96.312 1.00 5.33 151 LYS A O 1
ATOM 1800 N N . THR A 1 152 ? 7.953 48.936 96.265 1.00 7.42 152 THR A N 1
ATOM 1801 C CA . THR A 1 152 ? 8.821 49.804 97.043 1.00 8.51 152 THR A CA 1
ATOM 1802 C C . THR A 1 152 ? 8.120 50.200 98.334 1.00 11.24 152 THR A C 1
ATOM 1803 O O . THR A 1 152 ? 6.888 50.239 98.405 1.00 16.94 152 THR A O 1
ATOM 1814 N N . VAL A 1 153 ? 8.916 50.481 99.360 1.00 14.13 153 VAL A N 1
ATOM 1815 C CA . VAL A 1 153 ? 8.416 50.855 100.677 1.00 13.28 153 VAL A CA 1
ATOM 1816 C C . VAL A 1 153 ? 8.809 52.299 100.948 1.00 16.70 153 VAL A C 1
ATOM 1817 O O . VAL A 1 153 ? 9.984 52.664 100.826 1.00 20.00 153 VAL A O 1
ATOM 1830 N N . SER A 1 154 ? 7.826 53.116 101.308 1.00 23.53 154 SER A N 1
ATOM 1831 C CA . SER A 1 154 ? 8.052 54.488 101.741 1.00 28.04 154 SER A CA 1
ATOM 1832 C C . SER A 1 154 ? 7.543 54.618 103.169 1.00 30.43 154 SER A C 1
ATOM 1833 O O . SER A 1 154 ? 6.354 54.407 103.428 1.00 35.54 154 SER A O 1
ATOM 1841 N N . GLU A 1 155 ? 8.442 54.955 104.090 1.00 39.03 155 GLU A N 1
ATOM 1842 C CA . GLU A 1 155 ? 8.113 55.094 105.503 1.00 41.42 155 GLU A CA 1
ATOM 1843 C C . GLU A 1 155 ? 8.236 56.563 105.880 1.00 44.03 155 GLU A C 1
ATOM 1844 O O . GLU A 1 155 ? 9.336 57.125 105.851 1.00 47.76 155 GLU A O 1
ATOM 1856 N N . SER A 1 156 ? 7.112 57.176 106.234 1.00 45.67 156 SER A N 1
ATOM 1857 C CA . SER A 1 156 ? 7.079 58.605 106.501 1.00 48.66 156 SER A CA 1
ATOM 1858 C C . SER A 1 156 ? 7.754 58.929 107.828 1.00 48.96 156 SER A C 1
ATOM 1859 O O . SER A 1 156 ? 7.866 58.084 108.720 1.00 49.37 156 SER A O 1
ATOM 1867 N N . ALA A 1 157 ? 8.211 60.177 107.946 1.00 49.05 157 ALA A N 1
ATOM 1868 C CA . ALA A 1 157 ? 8.767 60.680 109.195 1.00 49.39 157 ALA A CA 1
ATOM 1869 C C . ALA A 1 157 ? 7.692 61.118 110.179 1.00 49.23 157 ALA A C 1
ATOM 1870 O O . ALA A 1 157 ? 8.020 61.768 111.179 1.00 51.14 157 ALA A O 1
ATOM 1877 N N . THR A 1 158 ? 6.430 60.783 109.919 1.00 48.46 158 THR A N 1
ATOM 1878 C CA . THR A 1 158 ? 5.344 61.163 110.811 1.00 48.86 158 THR A CA 1
ATOM 1879 C C . THR A 1 158 ? 5.589 60.612 112.210 1.00 50.86 158 THR A C 1
ATOM 1880 O O . THR A 1 158 ? 6.074 59.490 112.376 1.00 50.46 158 THR A O 1
ATOM 1891 N N . GLN A 1 159 ? 5.252 61.416 113.221 1.00 51.62 159 GLN A N 1
ATOM 1892 C CA . GLN A 1 159 ? 5.515 61.011 114.601 1.00 52.14 159 GLN A CA 1
ATOM 1893 C C . GLN A 1 159 ? 4.901 59.656 114.921 1.00 51.78 159 GLN A C 1
ATOM 1894 O O . GLN A 1 159 ? 5.605 58.803 115.488 1.00 54.64 159 GLN A O 1
ATOM 1908 N N . PRO A 1 160 ? 3.634 59.389 114.616 1.00 53.24 160 PRO A N 1
ATOM 1909 C CA . PRO A 1 160 ? 3.163 58.000 114.565 1.00 51.05 160 PRO A CA 1
ATOM 1910 C C . PRO A 1 160 ? 3.626 57.332 113.282 1.00 50.39 160 PRO A C 1
ATOM 1911 O O . PRO A 1 160 ? 3.115 57.645 112.196 1.00 48.72 160 PRO A O 1
ATOM 1922 N N . PRO A 1 161 ? 4.588 56.410 113.357 1.00 54.44 161 PRO A N 1
ATOM 1923 C CA . PRO A 1 161 ? 5.180 55.874 112.124 1.00 49.47 161 PRO A CA 1
ATOM 1924 C C . PRO A 1 161 ? 4.141 55.218 111.227 1.00 50.58 161 PRO A C 1
ATOM 1925 O O . PRO A 1 161 ? 3.195 54.579 111.692 1.00 51.33 161 PRO A O 1
ATOM 1936 N N . THR A 1 162 ? 4.334 55.386 109.920 1.00 46.71 162 THR A N 1
ATOM 1937 C CA . THR A 1 162 ? 3.467 54.775 108.924 1.00 44.13 162 THR A CA 1
ATOM 1938 C C . THR A 1 162 ? 4.291 54.477 107.680 1.00 43.37 162 THR A C 1
ATOM 1939 O O . THR A 1 162 ? 5.278 55.160 107.394 1.00 45.81 162 THR A O 1
ATOM 1950 N N . LYS A 1 163 ? 3.876 53.449 106.943 1.00 39.80 163 LYS A N 1
ATOM 1951 C CA . LYS A 1 163 ? 4.566 53.052 105.726 1.00 37.56 163 LYS A CA 1
ATOM 1952 C C . LYS A 1 163 ? 3.546 52.663 104.667 1.00 31.51 163 LYS A C 1
ATOM 1953 O O . LYS A 1 163 ? 2.465 52.156 104.977 1.00 34.61 163 LYS A O 1
ATOM 1972 N N . VAL A 1 164 ? 3.908 52.904 103.410 1.00 27.50 164 VAL A N 1
ATOM 1973 C CA . VAL A 1 164 ? 3.042 52.644 102.268 1.00 26.89 164 VAL A CA 1
ATOM 1974 C C . VAL A 1 164 ? 3.804 51.780 101.275 1.00 18.68 164 VAL A C 1
ATOM 1975 O O . VAL A 1 164 ? 5.027 51.899 101.143 1.00 21.98 164 VAL A O 1
ATOM 1988 N N . TYR A 1 165 ? 3.079 50.909 100.581 1.00 16.02 165 TYR A N 1
ATOM 1989 C CA . TYR A 1 165 ? 3.654 49.984 99.614 1.00 16.88 165 TYR A CA 1
ATOM 1990 C C . TYR A 1 165 ? 3.114 50.325 98.234 1.00 18.79 165 TYR A C 1
ATOM 1991 O O . TYR A 1 165 ? 1.895 50.359 98.031 1.00 26.48 165 TYR A O 1
ATOM 2009 N N . ASN A 1 166 ? 4.017 50.575 97.293 1.00 16.47 166 ASN A N 1
ATOM 2010 C CA . ASN A 1 166 ? 3.660 50.975 95.943 1.00 13.48 166 ASN A CA 1
ATOM 2011 C C . ASN A 1 166 ? 4.342 50.061 94.938 1.00 11.83 166 ASN A C 1
ATOM 2012 O O . ASN A 1 166 ? 5.508 49.691 95.110 1.00 16.69 166 ASN A O 1
ATOM 2023 N N . ASN A 1 167 ? 3.606 49.693 93.895 1.00 12.12 167 ASN A N 1
ATOM 2024 C CA . ASN A 1 167 ? 4.195 48.922 92.811 1.00 12.29 167 ASN A CA 1
ATOM 2025 C C . ASN A 1 167 ? 5.215 49.767 92.060 1.00 13.83 167 ASN A C 1
ATOM 2026 O O . ASN A 1 167 ? 4.981 50.943 91.770 1.00 15.05 167 ASN A O 1
ATOM 2037 N N . ASP A 1 168 ? 6.358 49.162 91.750 1.00 14.84 168 ASP A N 1
ATOM 2038 C CA . ASP A 1 168 ? 7.362 49.762 90.875 1.00 13.18 168 ASP A CA 1
ATOM 2039 C C . ASP A 1 168 ? 7.292 48.990 89.561 1.00 13.80 168 ASP A C 1
ATOM 2040 O O . ASP A 1 168 ? 7.993 47.996 89.365 1.00 10.21 168 ASP A O 1
ATOM 2049 N N . LEU A 1 169 ? 6.427 49.458 88.660 1.00 9.76 169 LEU A N 1
ATOM 2050 C CA . LEU A 1 169 ? 6.126 48.707 87.448 1.00 10.69 169 LEU A CA 1
ATOM 2051 C C . LEU A 1 169 ? 7.333 48.565 86.532 1.00 10.45 169 LEU A C 1
ATOM 2052 O O . LEU A 1 169 ? 7.351 47.661 85.690 1.00 10.28 169 LEU A O 1
ATOM 2068 N N . THR A 1 170 ? 8.337 49.430 86.668 1.00 7.26 170 THR A N 1
ATOM 2069 C CA . THR A 1 170 ? 9.510 49.384 85.808 1.00 9.98 170 THR A CA 1
ATOM 2070 C C . THR A 1 170 ? 10.718 48.739 86.475 1.00 6.29 170 THR A C 1
ATOM 2071 O O . THR A 1 170 ? 11.740 48.547 85.809 1.00 9.84 170 THR A O 1
ATOM 2082 N N . ALA A 1 171 ? 10.629 48.397 87.758 1.00 7.44 171 ALA A N 1
ATOM 2083 C CA . ALA A 1 171 ? 11.725 47.708 88.420 1.00 4.82 171 ALA A CA 1
ATOM 2084 C C . ALA A 1 171 ? 11.850 46.283 87.886 1.00 4.94 171 ALA A C 1
ATOM 2085 O O . ALA A 1 171 ? 10.916 45.724 87.304 1.00 7.93 171 ALA A O 1
ATOM 2092 N N . SER A 1 172 ? 13.027 45.694 88.090 1.00 4.07 172 SER A N 1
ATOM 2093 C CA . SER A 1 172 ? 13.361 44.396 87.524 1.00 6.32 172 SER A CA 1
ATOM 2094 C C . SER A 1 172 ? 13.823 43.427 88.605 1.00 4.15 172 SER A C 1
ATOM 2095 O O . SER A 1 172 ? 14.417 43.824 89.611 1.00 6.03 172 SER A O 1
ATOM 2103 N N . LEU A 1 173 ? 13.539 42.148 88.377 1.00 2.73 173 LEU A N 1
ATOM 2104 C CA . LEU A 1 173 ? 14.118 41.062 89.155 1.00 3.15 173 LEU A CA 1
ATOM 2105 C C . LEU A 1 173 ? 15.206 40.397 88.322 1.00 2.24 173 LEU A C 1
ATOM 2106 O O . LEU A 1 173 ? 14.972 40.029 87.167 1.00 5.85 173 LEU A O 1
ATOM 2122 N N . MET A 1 174 ? 16.393 40.258 88.903 1.00 1.91 174 MET A N 1
ATOM 2123 C CA . MET A 1 174 ? 17.525 39.660 88.209 1.00 1.93 174 MET A CA 1
ATOM 2124 C C . MET A 1 174 ? 17.542 38.163 88.480 1.00 1.18 174 MET A C 1
ATOM 2125 O O . MET A 1 174 ? 17.564 37.736 89.637 1.00 2.60 174 MET A O 1
ATOM 2139 N N . VAL A 1 175 ? 17.522 37.371 87.412 1.00 1.52 175 VAL A N 1
ATOM 2140 C CA . VAL A 1 175 ? 17.432 35.920 87.507 1.00 1.13 175 VAL A CA 1
ATOM 2141 C C . VAL A 1 175 ? 18.559 35.319 86.682 1.00 1.32 175 VAL A C 1
ATOM 2142 O O . VAL A 1 175 ? 18.721 35.659 85.505 1.00 2.71 175 VAL A O 1
ATOM 2155 N N . ALA A 1 176 ? 19.332 34.430 87.299 1.00 1.33 176 ALA A N 1
ATOM 2156 C CA . ALA A 1 176 ? 20.469 33.790 86.651 1.00 1.20 176 ALA A CA 1
ATOM 2157 C C . ALA A 1 176 ? 20.379 32.290 86.875 1.00 1.69 176 ALA A C 1
ATOM 2158 O O . ALA A 1 176 ? 20.214 31.838 88.012 1.00 3.32 176 ALA A O 1
ATOM 2165 N N . LEU A 1 177 ? 20.487 31.525 85.795 1.00 1.98 177 LEU A N 1
ATOM 2166 C CA . LEU A 1 177 ? 20.489 30.068 85.848 1.00 3.07 177 LEU A CA 1
ATOM 2167 C C . LEU A 1 177 ? 21.887 29.591 85.473 1.00 3.28 177 LEU A C 1
ATOM 2168 O O . LEU A 1 177 ? 22.332 29.789 84.338 1.00 3.92 177 LEU A O 1
ATOM 2184 N N . ASP A 1 178 ? 22.580 28.973 86.430 1.00 4.94 178 ASP A N 1
ATOM 2185 C CA . ASP A 1 178 ? 23.928 28.454 86.202 1.00 4.42 178 ASP A CA 1
ATOM 2186 C C . ASP A 1 178 ? 23.857 27.050 85.595 1.00 5.98 178 ASP A C 1
ATOM 2187 O O . ASP A 1 178 ? 24.277 26.054 86.183 1.00 10.92 178 ASP A O 1
ATOM 2196 N N . SER A 1 179 ? 23.312 26.992 84.378 1.00 7.72 179 SER A N 1
ATOM 2197 C CA . SER A 1 179 ? 23.115 25.715 83.703 1.00 11.14 179 SER A CA 1
ATOM 2198 C C . SER A 1 179 ? 24.428 24.989 83.447 1.00 13.45 179 SER A C 1
ATOM 2199 O O . SER A 1 179 ? 24.439 23.755 83.395 1.00 15.20 179 SER A O 1
ATOM 2207 N N . ASN A 1 180 ? 25.527 25.721 83.288 1.00 11.39 180 ASN A N 1
ATOM 2208 C CA . ASN A 1 180 ? 26.837 25.119 83.091 1.00 14.47 180 ASN A CA 1
ATOM 2209 C C . ASN A 1 180 ? 27.495 24.712 84.402 1.00 11.60 180 ASN A C 1
ATOM 2210 O O . ASN A 1 180 ? 28.605 24.172 84.379 1.00 16.65 180 ASN A O 1
ATOM 2221 N N . ASN A 1 181 ? 26.841 24.959 85.537 1.00 14.04 181 ASN A N 1
ATOM 2222 C CA . ASN A 1 181 ? 27.369 24.573 86.844 1.00 12.81 181 ASN A CA 1
ATOM 2223 C C . ASN A 1 181 ? 28.749 25.182 87.082 1.00 9.05 181 ASN A C 1
ATOM 2224 O O . ASN A 1 181 ? 29.647 24.539 87.629 1.00 12.01 181 ASN A O 1
ATOM 2235 N N . THR A 1 182 ? 28.920 26.439 86.665 1.00 7.88 182 THR A N 1
ATOM 2236 C CA . THR A 1 182 ? 30.175 27.138 86.917 1.00 8.80 182 THR A CA 1
ATOM 2237 C C . THR A 1 182 ? 30.336 27.484 88.392 1.00 8.54 182 THR A C 1
ATOM 2238 O O . THR A 1 182 ? 31.463 27.532 88.897 1.00 12.34 182 THR A O 1
ATOM 2249 N N . MET A 1 183 ? 29.231 27.732 89.090 1.00 6.87 183 MET A N 1
ATOM 2250 C CA . MET A 1 183 ? 29.265 28.137 90.485 1.00 4.26 183 MET A CA 1
ATOM 2251 C C . MET A 1 183 ? 29.456 26.922 91.395 1.00 3.89 183 MET A C 1
ATOM 2252 O O . MET A 1 183 ? 29.120 25.797 91.018 1.00 8.20 183 MET A O 1
ATOM 2266 N N . PRO A 1 184 ? 29.991 27.122 92.599 1.00 4.03 184 PRO A N 1
ATOM 2267 C CA . PRO A 1 184 ? 30.054 26.018 93.563 1.00 4.09 184 PRO A CA 1
ATOM 2268 C C . PRO A 1 184 ? 28.665 25.461 93.852 1.00 2.87 184 PRO A C 1
ATOM 2269 O O . PRO A 1 184 ? 27.673 26.192 93.868 1.00 7.16 184 PRO A O 1
ATOM 2280 N N . PHE A 1 185 ? 28.598 24.149 94.067 1.00 4.24 185 PHE A N 1
ATOM 2281 C CA . PHE A 1 185 ? 27.334 23.483 94.360 1.00 5.36 185 PHE A CA 1
ATOM 2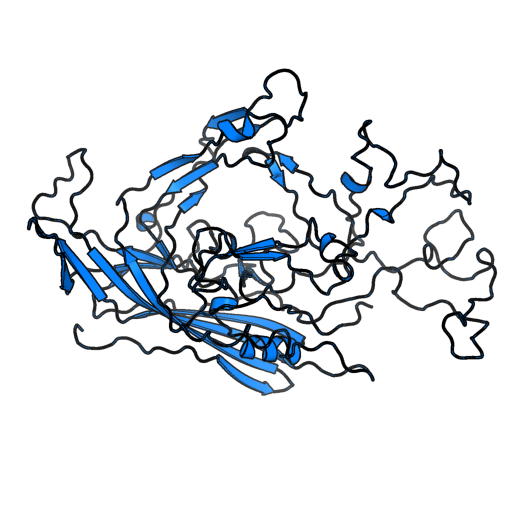282 C C . PHE A 1 185 ? 27.056 23.566 95.858 1.00 2.85 185 PHE A C 1
ATOM 2283 O O . PHE A 1 185 ? 27.831 23.051 96.669 1.00 7.42 185 PHE A O 1
ATOM 2300 N N . THR A 1 186 ? 25.955 24.220 96.223 1.00 3.48 186 THR A N 1
ATOM 2301 C CA . THR A 1 186 ? 25.600 24.470 97.620 1.00 2.87 186 THR A CA 1
ATOM 2302 C C . THR A 1 186 ? 24.149 24.065 97.853 1.00 2.97 186 THR A C 1
ATOM 2303 O O . THR A 1 186 ? 23.256 24.917 97.930 1.00 8.48 186 THR A O 1
ATOM 2314 N N . PRO A 1 187 ? 23.876 22.764 97.970 1.00 3.69 187 PRO A N 1
ATOM 2315 C CA . PRO A 1 187 ? 22.492 22.313 98.195 1.00 4.86 187 PRO A CA 1
ATOM 2316 C C . PRO A 1 187 ? 21.973 22.801 99.540 1.00 2.96 187 PRO A C 1
ATOM 2317 O O . PRO A 1 187 ? 22.608 22.599 100.576 1.00 3.90 187 PRO A O 1
ATOM 2328 N N . ALA A 1 188 ? 20.804 23.443 99.518 1.00 4.27 188 ALA A N 1
ATOM 2329 C CA . ALA A 1 188 ? 20.281 24.091 100.714 1.00 3.03 188 ALA A CA 1
ATOM 2330 C C . ALA A 1 188 ? 19.712 23.100 101.722 1.00 3.00 188 ALA A C 1
ATOM 2331 O O . ALA A 1 188 ? 19.589 23.443 102.902 1.00 4.95 188 ALA A O 1
ATOM 2338 N N . ALA A 1 189 ? 19.362 21.885 101.294 1.00 1.97 189 ALA A N 1
ATOM 2339 C CA . ALA A 1 189 ? 18.776 20.924 102.224 1.00 4.13 189 ALA A CA 1
ATOM 2340 C C . ALA A 1 189 ? 19.695 20.660 103.410 1.00 2.89 189 ALA A C 1
ATOM 2341 O O . ALA A 1 189 ? 19.217 20.393 104.518 1.00 6.28 189 ALA A O 1
ATOM 2348 N N . MET A 1 190 ? 21.012 20.734 103.206 1.00 5.19 190 MET A N 1
ATOM 2349 C CA . MET A 1 190 ? 21.943 20.498 104.303 1.00 4.38 190 MET A CA 1
ATOM 2350 C C . MET A 1 190 ? 21.765 21.503 105.433 1.00 3.55 190 MET A C 1
ATOM 2351 O O . MET A 1 190 ? 21.992 21.155 106.596 1.00 6.34 190 MET A O 1
ATOM 2365 N N . ARG A 1 191 ? 21.376 22.736 105.118 1.00 2.71 191 ARG A N 1
ATOM 2366 C CA . ARG A 1 191 ? 21.120 23.762 106.119 1.00 3.99 191 ARG A CA 1
ATOM 2367 C C . ARG A 1 191 ? 19.635 23.945 106.403 1.00 2.92 191 ARG A C 1
ATOM 2368 O O . ARG A 1 191 ? 19.267 24.881 107.120 1.00 7.60 191 ARG A O 1
ATOM 2389 N N . SER A 1 192 ? 18.776 23.076 105.869 1.00 2.74 192 SER A N 1
ATOM 2390 C CA . SER A 1 192 ? 17.328 23.225 106.001 1.00 3.08 192 SER A CA 1
ATOM 2391 C C . SER A 1 192 ? 16.877 24.589 105.478 1.00 2.50 192 SER A C 1
ATOM 2392 O O . SER A 1 192 ? 16.098 25.299 106.116 1.00 8.23 192 SER A O 1
ATOM 2400 N N . GLU A 1 193 ? 17.383 24.954 104.296 1.00 3.64 193 GLU A N 1
ATOM 2401 C CA . GLU A 1 193 ? 17.107 26.257 103.701 1.00 3.04 193 GLU A CA 1
ATOM 2402 C C . GLU A 1 193 ? 16.531 26.137 102.293 1.00 2.44 193 GLU A C 1
ATOM 2403 O O . GLU A 1 193 ? 16.731 27.034 101.468 1.00 2.85 193 GLU A O 1
ATOM 2415 N N . THR A 1 194 ? 15.825 25.049 101.996 1.00 1.76 194 THR A N 1
ATOM 2416 C CA . THR A 1 194 ? 15.134 24.924 100.722 1.00 1.22 194 THR A CA 1
ATOM 2417 C C . THR A 1 194 ? 13.809 25.686 100.772 1.00 0.73 194 THR A C 1
ATOM 2418 O O . THR A 1 194 ? 13.413 26.239 101.801 1.00 0.56 194 THR A O 1
ATOM 2429 N N . LEU A 1 195 ? 13.112 25.710 99.637 1.00 1.30 195 LEU A N 1
ATOM 2430 C CA . LEU A 1 195 ? 11.745 26.212 99.618 1.00 1.48 195 LEU A CA 1
ATOM 2431 C C . LEU A 1 195 ? 10.903 25.464 100.647 1.00 0.54 195 LEU A C 1
ATOM 2432 O O . LEU A 1 195 ? 11.186 24.314 100.993 1.00 0.66 195 LEU A O 1
ATOM 2448 N N . GLY A 1 196 ? 9.864 26.129 101.142 1.00 0.99 196 GLY A N 1
ATOM 2449 C CA . GLY A 1 196 ? 8.994 25.522 102.128 1.00 0.79 196 GLY A CA 1
ATOM 2450 C C . GLY A 1 196 ? 8.231 24.338 101.563 1.00 0.24 196 GLY A C 1
ATOM 2451 O O . GLY A 1 196 ? 8.172 24.111 100.355 1.00 0.46 196 GLY A O 1
ATOM 2455 N N . PHE A 1 197 ? 7.622 23.571 102.468 1.00 0.52 197 PHE A N 1
ATOM 2456 C CA . PHE A 1 197 ? 6.947 22.330 102.114 1.00 0.32 197 PHE A CA 1
ATOM 2457 C C . PHE A 1 197 ? 5.431 22.473 102.032 1.00 0.56 197 PHE A C 1
ATOM 2458 O O . PHE A 1 197 ? 4.737 21.462 101.887 1.00 1.40 197 PHE A O 1
ATOM 2475 N N . TYR A 1 198 ? 4.899 23.691 102.115 1.00 0.64 198 TYR A N 1
ATOM 2476 C CA . TYR A 1 198 ? 3.456 23.914 102.104 1.00 0.79 198 TYR A CA 1
ATOM 2477 C C . TYR A 1 198 ? 3.069 24.758 100.895 1.00 0.89 198 TYR A C 1
ATOM 2478 O O . TYR A 1 198 ? 3.518 25.911 100.786 1.00 2.61 198 TYR A O 1
ATOM 2496 N N . PRO A 1 199 ? 2.241 24.252 99.975 1.00 1.72 199 PRO A N 1
ATOM 2497 C CA . PRO A 1 199 ? 1.870 25.074 98.809 1.00 1.59 199 PRO A CA 1
ATOM 2498 C C . PRO A 1 199 ? 1.187 26.381 99.176 1.00 1.76 199 PRO A C 1
ATOM 2499 O O . PRO A 1 199 ? 1.362 27.381 98.469 1.00 11.14 199 PRO A O 1
ATOM 2510 N N . TRP A 1 200 ? 0.417 26.409 100.262 1.00 2.31 200 TRP A N 1
ATOM 2511 C CA . TRP A 1 200 ? -0.360 27.585 100.632 1.00 2.36 200 TRP A CA 1
ATOM 2512 C C . TRP A 1 200 ? 0.385 28.520 101.578 1.00 2.50 200 TRP A C 1
ATOM 2513 O O . TRP A 1 200 ? -0.222 29.455 102.108 1.00 7.41 200 TRP A O 1
ATOM 2534 N N . LYS A 1 201 ? 1.675 28.288 101.811 1.00 3.47 201 LYS A N 1
ATOM 2535 C CA . LYS A 1 201 ? 2.476 29.140 102.680 1.00 2.91 201 LYS A CA 1
ATOM 2536 C C . LYS A 1 201 ? 3.555 29.823 101.854 1.00 2.70 201 LYS A C 1
ATOM 2537 O O . LYS A 1 201 ? 4.383 29.126 101.251 1.00 2.35 201 LYS A O 1
ATOM 2556 N N . PRO A 1 202 ? 3.598 31.154 101.780 1.00 2.63 202 PRO A N 1
ATOM 2557 C CA . PRO A 1 202 ? 4.702 31.804 101.065 1.00 1.85 202 PRO A CA 1
ATOM 2558 C C . PRO A 1 202 ? 6.043 31.418 101.669 1.00 1.32 202 PRO A C 1
ATOM 2559 O O . PRO A 1 202 ? 6.169 31.205 102.876 1.00 4.40 202 PRO A O 1
ATOM 2570 N N . THR A 1 203 ? 7.050 31.316 100.806 1.00 0.81 203 THR A N 1
ATOM 2571 C CA . THR A 1 203 ? 8.387 30.906 101.205 1.00 0.98 203 THR A CA 1
ATOM 2572 C C . THR A 1 203 ? 9.395 31.943 100.725 1.00 1.51 203 THR A C 1
ATOM 2573 O O . THR A 1 203 ? 9.047 32.924 100.064 1.00 2.65 203 THR A O 1
ATOM 2584 N N . ILE A 1 204 ? 10.658 31.723 101.074 1.00 1.93 204 ILE A N 1
ATOM 2585 C CA . ILE A 1 204 ? 11.729 32.655 100.732 1.00 1.67 204 ILE A CA 1
ATOM 2586 C C . ILE A 1 204 ? 12.905 31.883 100.146 1.00 2.40 204 ILE A C 1
ATOM 2587 O O . ILE A 1 204 ? 13.070 30.691 100.440 1.00 4.03 204 ILE A O 1
ATOM 2603 N N . PRO A 1 205 ? 13.739 32.507 99.319 1.00 5.44 205 PRO A N 1
ATOM 2604 C CA . PRO A 1 205 ? 15.015 31.885 98.956 1.00 2.77 205 PRO A CA 1
ATOM 2605 C C . PRO A 1 205 ? 16.023 32.061 100.081 1.00 3.30 205 PRO A C 1
ATOM 2606 O O . PRO A 1 205 ? 15.760 32.711 101.093 1.00 11.32 205 PRO A O 1
ATOM 2617 N N . THR A 1 206 ? 17.197 31.468 99.893 1.00 3.54 206 THR A N 1
ATOM 2618 C CA . THR A 1 206 ? 18.216 31.624 100.923 1.00 2.95 206 THR A CA 1
ATOM 2619 C C . THR A 1 206 ? 19.354 32.504 100.418 1.00 2.32 206 THR A C 1
ATOM 2620 O O . THR A 1 206 ? 19.784 32.357 99.269 1.00 1.64 206 THR A O 1
ATOM 2631 N N . PRO A 1 207 ? 19.869 33.443 101.230 1.00 3.53 207 PRO A N 1
ATOM 2632 C CA . PRO A 1 207 ? 21.011 34.247 100.774 1.00 1.93 207 PRO A CA 1
ATOM 2633 C C . PRO A 1 207 ? 22.179 33.360 100.384 1.00 2.67 207 PRO A C 1
ATOM 2634 O O . PRO A 1 207 ? 22.599 32.505 101.170 1.00 4.16 207 PRO A O 1
ATOM 2645 N N . TRP A 1 208 ? 22.713 33.544 99.183 1.00 1.66 208 TRP A N 1
ATOM 2646 C CA . TRP A 1 208 ? 23.721 32.635 98.666 1.00 1.39 208 TRP A CA 1
ATOM 2647 C C . TRP A 1 208 ? 25.110 33.012 99.160 1.00 0.55 208 TRP A C 1
ATOM 2648 O O . TRP A 1 208 ? 25.463 34.191 99.243 1.00 0.89 208 TRP A O 1
ATOM 2669 N N . ARG A 1 209 ? 25.893 31.987 99.481 1.00 0.52 209 ARG A N 1
ATOM 2670 C CA . ARG A 1 209 ? 27.281 32.142 99.882 1.00 0.28 209 ARG A CA 1
ATOM 2671 C C . ARG A 1 209 ? 27.981 30.822 99.605 1.00 0.34 209 ARG A C 1
ATOM 2672 O O . ARG A 1 209 ? 27.340 29.776 99.489 1.00 0.42 209 ARG A O 1
ATOM 2693 N N . TYR A 1 210 ? 29.304 30.877 99.509 1.00 0.16 210 TYR A N 1
ATOM 2694 C CA . TYR A 1 210 ? 30.070 29.671 99.236 1.00 0.09 210 TYR A CA 1
ATOM 2695 C C . TYR A 1 210 ? 31.402 29.751 99.961 1.00 0.18 210 TYR A C 1
ATOM 2696 O O . TYR A 1 210 ? 31.867 30.830 100.335 1.00 0.17 210 TYR A O 1
ATOM 2714 N N . TYR A 1 211 ? 31.998 28.583 100.177 1.00 0.09 211 TYR A N 1
ATOM 2715 C CA . TYR A 1 211 ? 33.247 28.516 100.919 1.00 0.12 211 TYR A CA 1
ATOM 2716 C C . TYR A 1 211 ? 34.373 29.174 100.133 1.00 0.22 211 TYR A C 1
ATOM 2717 O O . TYR A 1 211 ? 34.420 29.107 98.902 1.00 0.07 211 TYR A O 1
ATOM 2735 N N . PHE A 1 212 ? 35.272 29.824 100.862 1.00 0.34 212 PHE A N 1
ATOM 2736 C CA . PHE A 1 212 ? 36.484 30.417 100.318 1.00 0.33 212 PHE A CA 1
ATOM 2737 C C . PHE A 1 212 ? 37.670 29.795 101.038 1.00 0.40 212 PHE A C 1
ATOM 2738 O O . PHE A 1 212 ? 37.663 29.679 102.265 1.00 1.54 212 PHE A O 1
ATOM 2755 N N . GLN A 1 213 ? 38.689 29.395 100.280 1.00 0.66 213 GLN A N 1
ATOM 2756 C CA . GLN A 1 213 ? 39.741 28.561 100.848 1.00 0.80 213 GLN A CA 1
ATOM 2757 C C . GLN A 1 213 ? 40.396 29.238 102.045 1.00 1.22 213 GLN A C 1
ATOM 2758 O O . GLN A 1 213 ? 40.565 30.459 102.082 1.00 1.75 213 GLN A O 1
ATOM 2772 N N . TRP A 1 214 ? 40.759 28.423 103.032 1.00 1.48 214 TRP A N 1
ATOM 2773 C CA . TRP A 1 214 ? 41.476 28.891 104.206 1.00 1.51 214 TRP A CA 1
ATOM 2774 C C . TRP A 1 214 ? 42.294 27.740 104.774 1.00 1.71 214 TRP A C 1
ATOM 2775 O O . TRP A 1 214 ? 41.970 26.567 104.577 1.00 3.97 214 TRP A O 1
ATOM 2796 N N . ASP A 1 215 ? 43.358 28.093 105.487 1.00 2.31 215 ASP A N 1
ATOM 2797 C CA . ASP A 1 215 ? 44.180 27.135 106.215 1.00 4.65 215 ASP A CA 1
ATOM 2798 C C . ASP A 1 215 ? 43.931 27.312 107.706 1.00 3.23 215 ASP A C 1
ATOM 2799 O O . ASP A 1 215 ? 43.920 28.442 108.205 1.00 5.90 215 ASP A O 1
ATOM 2808 N N . ARG A 1 216 ? 43.735 26.202 108.414 1.00 3.80 216 ARG A N 1
ATOM 2809 C CA . ARG A 1 216 ? 43.390 26.261 109.828 1.00 3.67 216 ARG A CA 1
ATOM 2810 C C . ARG A 1 216 ? 43.902 25.014 110.531 1.00 6.57 216 ARG A C 1
ATOM 2811 O O . ARG A 1 216 ? 43.710 23.898 110.040 1.00 8.52 216 ARG A O 1
ATOM 2832 N N . THR A 1 217 ? 44.548 25.212 111.677 1.00 6.52 217 THR A N 1
ATOM 2833 C CA . THR A 1 217 ? 45.091 24.132 112.490 1.00 5.45 217 THR A CA 1
ATOM 2834 C C . THR A 1 217 ? 44.442 24.165 113.867 1.00 5.07 217 THR A C 1
ATOM 2835 O O . THR A 1 217 ? 44.361 25.226 114.493 1.00 7.86 217 THR A O 1
ATOM 2846 N N . LEU A 1 218 ? 43.993 23.003 114.339 1.00 5.30 218 LEU A N 1
ATOM 2847 C CA . LEU A 1 218 ? 43.367 22.885 115.656 1.00 4.20 218 LEU A CA 1
ATOM 2848 C C . LEU A 1 218 ? 43.835 21.574 116.279 1.00 6.31 218 LEU A C 1
ATOM 2849 O O . LEU A 1 218 ? 43.352 20.499 115.913 1.00 7.44 218 LEU A O 1
ATOM 2865 N N . ILE A 1 219 ? 44.774 21.668 117.209 1.00 5.68 219 ILE A N 1
ATOM 2866 C CA . ILE A 1 219 ? 45.262 20.469 117.897 1.00 4.83 219 ILE A CA 1
ATOM 2867 C C . ILE A 1 219 ? 44.210 20.011 118.902 1.00 5.08 219 ILE A C 1
ATOM 2868 O O . ILE A 1 219 ? 43.755 20.823 119.727 1.00 6.32 219 ILE A O 1
ATOM 2884 N N . PRO A 1 220 ? 43.785 18.750 118.876 1.00 7.56 220 PRO A N 1
ATOM 2885 C CA . PRO A 1 220 ? 42.771 18.300 119.834 1.00 6.90 220 PRO A CA 1
ATOM 2886 C C . PRO A 1 220 ? 43.314 18.283 121.253 1.00 4.86 220 PRO A C 1
ATOM 2887 O O . PRO A 1 220 ? 44.523 18.254 121.490 1.00 7.39 220 PRO A O 1
ATOM 2898 N N . SER A 1 221 ? 42.390 18.304 122.207 1.00 8.33 221 SER A N 1
ATOM 2899 C CA . SER A 1 221 ? 42.739 18.302 123.620 1.00 8.23 221 SER A CA 1
ATOM 2900 C C . SER A 1 221 ? 41.572 17.718 124.404 1.00 7.22 221 SER A C 1
ATOM 2901 O O . SER A 1 221 ? 40.517 17.404 123.847 1.00 9.44 221 SER A O 1
ATOM 2909 N N . HIS A 1 222 ? 41.773 17.572 125.708 1.00 10.39 222 HIS A N 1
ATOM 2910 C CA . HIS A 1 222 ? 40.740 17.101 126.616 1.00 11.73 222 HIS A CA 1
ATOM 2911 C C . HIS A 1 222 ? 40.741 17.983 127.856 1.00 13.37 222 HIS A C 1
ATOM 2912 O O . HIS A 1 222 ? 41.641 18.800 128.064 1.00 13.83 222 HIS A O 1
ATOM 2926 N N . THR A 1 223 ? 39.708 17.822 128.678 1.00 12.23 223 THR A N 1
ATOM 2927 C CA . THR A 1 223 ? 39.701 18.468 129.981 1.00 22.39 223 THR A CA 1
ATOM 2928 C C . THR A 1 223 ? 40.896 17.977 130.788 1.00 21.20 223 THR A C 1
ATOM 2929 O O . THR A 1 223 ? 41.166 16.775 130.851 1.00 33.90 223 THR A O 1
ATOM 2940 N N . GLY A 1 224 ? 41.613 18.909 131.404 1.00 25.25 224 GLY A N 1
ATOM 2941 C CA . GLY A 1 224 ? 42.841 18.585 132.092 1.00 26.00 224 GLY A CA 1
ATOM 2942 C C . GLY A 1 224 ? 44.085 18.663 131.235 1.00 24.17 224 GLY A C 1
ATOM 2943 O O . GLY A 1 224 ? 45.191 18.503 131.765 1.00 29.88 224 GLY A O 1
ATOM 2947 N N . THR A 1 225 ? 43.944 18.890 129.931 1.00 21.00 225 THR A N 1
ATOM 2948 C CA . THR A 1 225 ? 45.109 19.126 129.090 1.00 18.02 225 THR A CA 1
ATOM 2949 C C . THR A 1 225 ? 45.834 20.380 129.558 1.00 21.43 225 THR A C 1
ATOM 2950 O O . THR A 1 225 ? 45.212 21.420 129.794 1.00 25.85 225 THR A O 1
ATOM 2961 N N . SER A 1 226 ? 47.153 20.280 129.692 1.00 22.75 226 SER A N 1
ATOM 2962 C CA . SER A 1 226 ? 47.951 21.401 130.163 1.00 26.15 226 SER A CA 1
ATOM 2963 C C . SER A 1 226 ? 48.311 22.328 129.008 1.00 27.34 226 SER A C 1
ATOM 2964 O O . SER A 1 226 ? 48.583 21.888 127.887 1.00 32.96 226 SER A O 1
ATOM 2972 N N . GLY A 1 227 ? 48.311 23.627 129.295 1.00 33.45 227 GLY A N 1
ATOM 2973 C CA . GLY A 1 227 ? 48.663 24.602 128.286 1.00 26.19 227 GLY A CA 1
ATOM 2974 C C . GLY A 1 227 ? 47.513 24.888 127.333 1.00 28.01 227 GLY A C 1
ATOM 2975 O O . GLY A 1 227 ? 46.359 24.510 127.556 1.00 33.79 227 GLY A O 1
ATOM 2979 N N . THR A 1 228 ? 47.853 25.576 126.250 1.00 28.74 228 THR A N 1
ATOM 2980 C CA . THR A 1 228 ? 46.886 25.966 125.225 1.00 23.27 228 THR A CA 1
ATOM 2981 C C . THR A 1 228 ? 47.228 25.274 123.912 1.00 19.84 228 THR A C 1
ATOM 2982 O O . THR A 1 228 ? 48.223 25.648 123.261 1.00 21.62 228 THR A O 1
ATOM 2993 N N . PRO A 1 229 ? 46.460 24.275 123.477 1.00 15.32 229 PRO A N 1
ATOM 2994 C CA . PRO A 1 229 ? 46.766 23.621 122.198 1.00 12.78 229 PRO A CA 1
ATOM 2995 C C . PRO A 1 229 ? 46.730 24.617 121.050 1.00 6.92 229 PRO A C 1
ATOM 2996 O O . PRO A 1 229 ? 45.988 25.601 121.075 1.00 13.95 229 PRO A O 1
ATOM 3007 N N . THR A 1 230 ? 47.555 24.357 120.037 1.00 6.96 230 THR A N 1
ATOM 3008 C CA . THR A 1 230 ? 47.609 25.242 118.880 1.00 10.63 230 THR A CA 1
ATOM 3009 C C . THR A 1 230 ? 46.232 25.352 118.237 1.00 5.79 230 THR A C 1
ATOM 3010 O O . THR A 1 230 ? 45.629 24.348 117.850 1.00 12.14 230 THR A O 1
ATOM 3021 N N . ASN A 1 231 ? 45.736 26.586 118.129 1.00 11.20 231 ASN A N 1
ATOM 3022 C CA . ASN A 1 231 ? 44.407 26.875 117.580 1.00 8.74 231 ASN A CA 1
ATOM 3023 C C . ASN A 1 231 ? 44.543 28.174 116.786 1.00 8.16 231 ASN A C 1
ATOM 3024 O O . ASN A 1 231 ? 44.396 29.267 117.338 1.00 8.53 231 ASN A O 1
ATOM 3035 N N . ILE A 1 232 ? 44.815 28.048 115.490 1.00 6.69 232 ILE A N 1
ATOM 3036 C CA . ILE A 1 232 ? 45.223 29.179 114.665 1.00 7.34 232 ILE A CA 1
ATOM 3037 C C . ILE A 1 232 ? 44.503 29.124 113.326 1.00 5.69 232 ILE A C 1
ATOM 3038 O O . ILE A 1 232 ? 44.360 28.050 112.732 1.00 8.76 232 ILE A O 1
ATOM 3054 N N . TYR A 1 233 ? 44.057 30.286 112.855 1.00 8.58 233 TYR A N 1
ATOM 3055 C CA . TYR A 1 233 ? 43.597 30.468 111.483 1.00 5.83 233 TYR A CA 1
ATOM 3056 C C . TYR A 1 233 ? 44.774 31.009 110.676 1.00 6.02 233 TYR A C 1
ATOM 3057 O O . TYR A 1 233 ? 45.248 32.121 110.930 1.00 10.69 233 TYR A O 1
ATOM 3075 N N . HIS A 1 234 ? 45.249 30.226 109.709 1.00 5.28 234 HIS A N 1
ATOM 3076 C CA . HIS A 1 234 ? 46.510 30.518 109.040 1.00 8.01 234 HIS A CA 1
ATOM 3077 C C . HIS A 1 234 ? 46.377 31.473 107.860 1.00 9.21 234 HIS A C 1
ATOM 3078 O O . HIS A 1 234 ? 47.396 31.992 107.392 1.00 15.67 234 HIS A O 1
ATOM 3092 N N . GLY A 1 235 ? 45.171 31.722 107.373 1.00 8.41 235 GLY A N 1
ATOM 3093 C CA . GLY A 1 235 ? 44.977 32.541 106.196 1.00 5.68 235 GLY A CA 1
ATOM 3094 C C . GLY A 1 235 ? 44.522 31.728 105.000 1.00 4.29 235 GLY A C 1
ATOM 3095 O O . GLY A 1 235 ? 43.890 30.677 105.121 1.00 10.21 235 GLY A O 1
ATOM 3099 N N . THR A 1 236 ? 44.861 32.235 103.817 1.00 3.57 236 THR A N 1
ATOM 3100 C CA . THR A 1 236 ? 44.433 31.644 102.557 1.00 3.04 236 THR A CA 1
ATOM 3101 C C . THR A 1 236 ? 45.641 31.276 101.706 1.00 2.28 236 THR A C 1
ATOM 3102 O O . THR A 1 236 ? 46.617 32.029 101.632 1.00 5.67 236 THR A O 1
ATOM 3113 N N . ASP A 1 237 ? 45.564 30.115 101.067 1.00 3.01 237 ASP A N 1
ATOM 3114 C CA . ASP A 1 237 ? 46.600 29.686 100.136 1.00 1.66 237 ASP A CA 1
ATOM 3115 C C . ASP A 1 237 ? 46.344 30.327 98.775 1.00 1.44 237 ASP A C 1
ATOM 3116 O O . ASP A 1 237 ? 45.296 30.070 98.173 1.00 3.04 237 ASP A O 1
ATOM 3125 N N . PRO A 1 238 ? 47.255 31.156 98.257 1.00 2.00 238 PRO A N 1
ATOM 3126 C CA . PRO A 1 238 ? 46.955 31.859 96.997 1.00 2.43 238 PRO A CA 1
ATOM 3127 C C . PRO A 1 238 ? 46.636 30.927 95.843 1.00 1.89 238 PRO A C 1
ATOM 3128 O O . PRO A 1 238 ? 45.807 31.271 94.993 1.00 4.32 238 PRO A O 1
ATOM 3139 N N . ASP A 1 239 ? 47.262 29.752 95.788 1.00 2.52 239 ASP A N 1
ATOM 3140 C CA . ASP A 1 239 ? 47.021 28.826 94.690 1.00 2.91 239 ASP A CA 1
ATOM 3141 C C . ASP A 1 239 ? 45.631 28.206 94.733 1.00 1.52 239 ASP A C 1
ATOM 3142 O O . ASP A 1 239 ? 45.216 27.593 93.744 1.00 3.83 239 ASP A O 1
ATOM 3151 N N . ASP A 1 240 ? 44.907 28.346 95.841 1.00 1.22 240 ASP A N 1
ATOM 3152 C CA . ASP A 1 240 ? 43.574 27.779 95.977 1.00 1.40 240 ASP A CA 1
ATOM 3153 C C . ASP A 1 240 ? 42.475 28.832 95.938 1.00 1.15 240 ASP A C 1
ATOM 3154 O O . ASP A 1 240 ? 41.315 28.507 96.212 1.00 5.08 240 ASP A O 1
ATOM 3163 N N . VAL A 1 241 ? 42.807 30.078 95.606 1.00 1.53 241 VAL A N 1
ATOM 3164 C CA . VAL A 1 241 ? 41.827 31.155 95.647 1.00 1.06 241 VAL A CA 1
ATOM 3165 C C . VAL A 1 241 ? 40.895 31.044 94.449 1.00 1.44 241 VAL A C 1
ATOM 3166 O O . VAL A 1 241 ? 41.341 30.944 93.300 1.00 1.96 241 VAL A O 1
ATOM 3179 N N . GLN A 1 242 ? 39.589 31.077 94.714 1.00 0.84 242 GLN A N 1
ATOM 3180 C CA . GLN A 1 242 ? 38.574 31.072 93.662 1.00 0.76 242 GLN A CA 1
ATOM 3181 C C . GLN A 1 242 ? 37.471 32.045 94.069 1.00 0.98 242 GLN A C 1
ATOM 3182 O O . GLN A 1 242 ? 36.606 31.707 94.881 1.00 1.13 242 GLN A O 1
ATOM 3196 N N . PHE A 1 243 ? 37.514 33.252 93.512 1.00 0.41 243 PHE A N 1
ATOM 3197 C CA . PHE A 1 243 ? 36.478 34.256 93.736 1.00 0.44 243 PHE A CA 1
ATOM 3198 C C . PHE A 1 243 ? 35.508 34.204 92.561 1.00 0.71 243 PHE A C 1
ATOM 3199 O O . PHE A 1 243 ? 35.843 34.631 91.451 1.00 1.10 243 PHE A O 1
ATOM 3216 N N . TYR A 1 244 ? 34.316 33.667 92.801 1.00 1.41 244 TYR A N 1
ATOM 3217 C CA . TYR A 1 244 ? 33.276 33.565 91.787 1.00 1.31 244 TYR A CA 1
ATOM 3218 C C . TYR A 1 244 ? 32.295 34.721 91.917 1.00 1.40 244 TYR A C 1
ATOM 3219 O O . TYR A 1 244 ? 31.940 35.130 93.026 1.00 3.45 244 TYR A O 1
ATOM 3237 N N . THR A 1 245 ? 31.853 35.239 90.776 1.00 1.84 245 THR A N 1
ATOM 3238 C CA . THR A 1 245 ? 30.775 36.212 90.722 1.00 1.87 245 THR A CA 1
ATOM 3239 C C . THR A 1 245 ? 29.741 35.748 89.707 1.00 1.86 245 THR A C 1
ATOM 3240 O O . THR A 1 245 ? 30.083 35.204 88.652 1.00 2.76 245 THR A O 1
ATOM 3251 N N . ILE A 1 246 ? 28.468 35.954 90.042 1.00 3.85 246 ILE A N 1
ATOM 3252 C CA . ILE A 1 246 ? 27.395 35.574 89.128 1.00 2.56 246 ILE A CA 1
ATOM 3253 C C . ILE A 1 246 ? 27.502 36.374 87.837 1.00 2.27 246 ILE A C 1
ATOM 3254 O O . ILE A 1 246 ? 27.394 35.829 86.733 1.00 5.54 246 ILE A O 1
ATOM 3270 N N . GLU A 1 247 ? 27.731 37.681 87.962 1.00 3.31 247 GLU A N 1
ATOM 3271 C CA . GLU A 1 247 ? 27.700 38.560 86.800 1.00 4.21 247 GLU A CA 1
ATOM 3272 C C . GLU A 1 247 ? 28.729 38.156 85.751 1.00 3.34 247 GLU A C 1
ATOM 3273 O O . GLU A 1 247 ? 28.465 38.275 84.550 1.00 7.26 247 GLU A O 1
ATOM 3285 N N . ASN A 1 248 ? 29.900 37.678 86.176 1.00 3.25 248 ASN A N 1
ATOM 3286 C CA . ASN A 1 248 ? 30.966 37.338 85.240 1.00 4.50 248 ASN A CA 1
ATOM 3287 C C . ASN A 1 248 ? 30.845 35.932 84.670 1.00 4.93 248 ASN A C 1
ATOM 3288 O O . ASN A 1 248 ? 31.574 35.602 83.729 1.00 11.56 248 ASN A O 1
ATOM 3299 N N . SER A 1 249 ? 29.954 35.099 85.207 1.00 4.96 249 SER A N 1
ATOM 3300 C CA . SER A 1 249 ? 29.903 33.687 84.848 1.00 7.69 249 SER A CA 1
ATOM 3301 C C . SER A 1 249 ? 28.573 33.238 84.265 1.00 5.62 249 SER A C 1
ATOM 3302 O O . SER A 1 249 ? 28.544 32.241 83.543 1.00 11.23 249 SER A O 1
ATOM 3310 N N . VAL A 1 250 ? 27.479 33.935 84.554 1.00 7.31 250 VAL A N 1
ATOM 3311 C CA . VAL A 1 250 ? 26.153 33.469 84.156 1.00 8.27 250 VAL A CA 1
ATOM 3312 C C . VAL A 1 250 ? 25.397 34.597 83.463 1.00 7.29 250 VAL A C 1
ATOM 3313 O O . VAL A 1 250 ? 25.385 35.729 83.968 1.00 8.36 250 VAL A O 1
ATOM 3326 N N . PRO A 1 251 ? 24.757 34.350 82.320 1.00 9.97 251 PRO A N 1
ATOM 3327 C CA . PRO A 1 251 ? 23.844 35.357 81.769 1.00 9.39 251 PRO A CA 1
ATOM 3328 C C . PRO A 1 251 ? 22.748 35.673 82.774 1.00 4.46 251 PRO A C 1
ATOM 3329 O O . PRO A 1 251 ? 22.238 34.788 83.463 1.00 9.21 251 PRO A O 1
ATOM 3340 N N . VAL A 1 252 ? 22.391 36.949 82.863 1.00 3.83 252 VAL A N 1
ATOM 3341 C CA . VAL A 1 252 ? 21.434 37.431 83.852 1.00 3.62 252 VAL A CA 1
ATOM 3342 C C . VAL A 1 252 ? 20.228 37.993 83.115 1.00 5.15 252 VAL A C 1
ATOM 3343 O O . VAL A 1 252 ? 20.364 38.895 82.279 1.00 8.13 252 VAL A O 1
ATOM 3356 N N . HIS A 1 253 ? 19.052 37.462 83.429 1.00 5.19 253 HIS A N 1
ATOM 3357 C CA . HIS A 1 253 ? 17.813 37.969 82.863 1.00 3.48 253 HIS A CA 1
ATOM 3358 C C . HIS A 1 253 ? 17.201 39.003 83.797 1.00 3.84 253 HIS A C 1
ATOM 3359 O O . HIS A 1 253 ? 17.161 38.814 85.015 1.00 7.97 253 HIS A O 1
ATOM 3373 N N . LEU A 1 254 ? 16.731 40.102 83.218 1.00 3.88 254 LEU A N 1
ATOM 3374 C CA . LEU A 1 254 ? 16.018 41.140 83.953 1.00 4.10 254 LEU A CA 1
ATOM 3375 C C . LEU A 1 254 ? 14.530 40.947 83.692 1.00 5.40 254 LEU A C 1
ATOM 3376 O O . LEU A 1 254 ? 14.072 41.091 82.555 1.00 7.87 254 LEU A O 1
ATOM 3392 N N . LEU A 1 255 ? 13.785 40.610 84.740 1.00 2.51 255 LEU A N 1
ATOM 3393 C CA . LEU A 1 255 ? 12.353 40.366 84.639 1.00 2.77 255 LEU A CA 1
ATOM 3394 C C . LEU A 1 255 ? 11.595 41.551 85.222 1.00 2.99 255 LEU A C 1
ATOM 3395 O O . LEU A 1 255 ? 11.718 41.846 86.415 1.00 4.81 255 LEU A O 1
ATOM 3411 N N . ARG A 1 256 ? 10.815 42.222 84.382 1.00 3.98 256 ARG A N 1
ATOM 3412 C CA . ARG A 1 256 ? 9.824 43.161 84.876 1.00 3.24 256 ARG A CA 1
ATOM 3413 C C . ARG A 1 256 ? 8.523 42.412 85.170 1.00 2.95 256 ARG A C 1
ATOM 3414 O O . ARG A 1 256 ? 8.402 41.208 84.930 1.00 4.56 256 ARG A O 1
ATOM 3435 N N . THR A 1 257 ? 7.534 43.139 85.694 1.00 3.75 257 THR A N 1
ATOM 3436 C CA . THR A 1 257 ? 6.334 42.474 86.194 1.00 3.58 257 THR A CA 1
ATOM 3437 C C . THR A 1 257 ? 5.643 41.655 85.110 1.00 3.16 257 THR A C 1
ATOM 3438 O O . THR A 1 257 ? 4.913 40.708 85.422 1.00 7.66 257 THR A O 1
ATOM 3449 N N . GLY A 1 258 ? 5.852 41.997 83.843 1.00 4.85 258 GLY A N 1
ATOM 3450 C CA . GLY A 1 258 ? 5.233 41.285 82.747 1.00 4.75 258 GLY A CA 1
ATOM 3451 C C . GLY A 1 258 ? 6.059 40.173 82.143 1.00 7.67 258 GLY A C 1
ATOM 3452 O O . GLY A 1 258 ? 5.653 39.602 81.126 1.00 16.11 258 GLY A O 1
ATOM 3456 N N . ASP A 1 259 ? 7.201 39.839 82.733 1.00 6.32 259 ASP A N 1
ATOM 3457 C CA . ASP A 1 259 ? 8.115 38.854 82.175 1.00 4.81 259 ASP A CA 1
ATOM 3458 C C . ASP A 1 259 ? 8.103 37.572 82.999 1.00 7.85 259 ASP A C 1
ATOM 3459 O O . ASP A 1 259 ? 7.748 37.562 84.180 1.00 7.10 259 ASP A O 1
ATOM 3468 N N . GLU A 1 260 ? 8.501 36.481 82.349 1.00 8.95 260 GLU A N 1
ATOM 3469 C CA . GLU A 1 260 ? 8.650 35.189 83.001 1.00 8.15 260 GLU A CA 1
ATOM 3470 C C . GLU A 1 260 ? 9.962 34.564 82.552 1.00 6.84 260 GLU A C 1
ATOM 3471 O O . GLU A 1 260 ? 10.617 35.044 81.624 1.00 8.88 260 GLU A O 1
ATOM 3483 N N . PHE A 1 261 ? 10.342 33.483 83.227 1.00 5.33 261 PHE A N 1
ATOM 3484 C CA . PHE A 1 261 ? 11.589 32.791 82.943 1.00 4.49 261 PHE A CA 1
ATOM 3485 C C . PHE A 1 261 ? 11.398 31.305 83.199 1.00 4.48 261 PHE A C 1
ATOM 3486 O O . PHE A 1 261 ? 10.881 30.914 84.248 1.00 5.33 261 PHE A O 1
ATOM 3503 N N . ALA A 1 262 ? 11.806 30.487 82.232 1.00 4.19 262 ALA A N 1
ATOM 3504 C CA . ALA A 1 262 ? 11.718 29.038 82.332 1.00 3.48 262 ALA A CA 1
ATOM 3505 C C . ALA A 1 262 ? 13.087 28.431 82.067 1.00 3.36 262 ALA A C 1
ATOM 3506 O O . ALA A 1 262 ? 13.775 28.818 81.117 1.00 7.96 262 ALA A O 1
ATOM 3513 N N . THR A 1 263 ? 13.478 27.478 82.914 1.00 4.53 263 THR A N 1
ATOM 3514 C CA . THR A 1 263 ? 14.799 26.871 82.799 1.00 4.84 263 THR A CA 1
ATOM 3515 C C . THR A 1 263 ? 14.896 25.892 81.637 1.00 4.95 263 THR A C 1
ATOM 3516 O O . THR A 1 263 ? 16.001 25.644 81.144 1.00 16.64 263 THR A O 1
ATOM 3527 N N . GLY A 1 264 ? 13.776 25.329 81.194 1.00 5.38 264 GLY A N 1
ATOM 3528 C CA . GLY A 1 264 ? 13.816 24.206 80.281 1.00 11.72 264 GLY A CA 1
ATOM 3529 C C . GLY A 1 264 ? 13.941 22.917 81.067 1.00 5.60 264 GLY A C 1
ATOM 3530 O O . GLY A 1 264 ? 14.245 22.952 82.262 1.00 10.35 264 GLY A O 1
ATOM 3534 N N . THR A 1 265 ? 13.720 21.777 80.422 1.00 11.44 265 THR A N 1
ATOM 3535 C CA . THR A 1 265 ? 13.722 20.497 81.115 1.00 7.45 265 THR A CA 1
ATOM 3536 C C . THR A 1 265 ? 15.136 19.935 81.169 1.00 6.71 265 THR A C 1
ATOM 3537 O O . THR A 1 265 ? 15.821 19.860 80.144 1.00 11.79 265 THR A O 1
ATOM 3548 N N . PHE A 1 266 ? 15.568 19.541 82.364 1.00 4.28 266 PHE A N 1
ATOM 3549 C CA . PHE A 1 266 ? 16.836 18.849 82.537 1.00 4.81 266 PHE A CA 1
ATOM 3550 C C . PHE A 1 266 ? 16.560 17.378 82.807 1.00 4.84 266 PHE A C 1
ATOM 3551 O O . PHE A 1 266 ? 15.708 17.046 83.636 1.00 5.37 266 PHE A O 1
ATOM 3568 N N . PHE A 1 267 ? 17.294 16.503 82.127 1.00 6.56 267 PHE A N 1
ATOM 3569 C CA . PHE A 1 267 ? 17.133 15.064 82.280 1.00 5.62 267 PHE A CA 1
ATOM 3570 C C . PHE A 1 267 ? 18.298 14.495 83.080 1.00 4.09 267 PHE A C 1
ATOM 3571 O O . PHE A 1 267 ? 19.463 14.740 82.752 1.00 7.41 267 PHE A O 1
ATOM 3588 N N . PHE A 1 268 ? 17.977 13.742 84.128 1.00 4.15 268 PHE A N 1
ATOM 3589 C CA . PHE A 1 268 ? 18.985 13.182 85.013 1.00 6.44 268 PHE A CA 1
ATOM 3590 C C . PHE A 1 268 ? 19.599 11.918 84.418 1.00 8.79 268 PHE A C 1
ATOM 3591 O O . PHE A 1 268 ? 19.058 11.302 83.497 1.00 16.99 268 PHE A O 1
ATOM 3608 N N . ASP A 1 269 ? 20.752 11.535 84.971 1.00 17.60 269 ASP A N 1
ATOM 3609 C CA . ASP A 1 269 ? 21.460 10.321 84.579 1.00 23.13 269 ASP A CA 1
ATOM 3610 C C . ASP A 1 269 ? 21.877 9.495 85.791 1.00 24.45 269 ASP A C 1
ATOM 3611 O O . ASP A 1 269 ? 23.032 9.065 85.877 1.00 30.05 269 ASP A O 1
ATOM 3620 N N . CYS A 1 270 ? 20.962 9.264 86.728 1.00 23.19 270 CYS A N 1
ATOM 3621 C CA . CYS A 1 270 ? 21.309 8.667 88.006 1.00 15.76 270 CYS A CA 1
ATOM 3622 C C . CYS A 1 270 ? 20.903 7.196 88.057 1.00 15.06 270 CYS A C 1
ATOM 3623 O O . CYS A 1 270 ? 20.139 6.700 87.225 1.00 18.37 270 CYS A O 1
ATOM 3631 N N . LYS A 1 271 ? 21.430 6.499 89.060 1.00 15.00 271 LYS A N 1
ATOM 3632 C CA . LYS A 1 271 ? 21.047 5.116 89.287 1.00 8.92 271 LYS A CA 1
ATOM 3633 C C . LYS A 1 271 ? 19.667 5.061 89.941 1.00 7.92 271 LYS A C 1
ATOM 3634 O O . LYS A 1 271 ? 19.240 6.023 90.585 1.00 8.77 271 LYS A O 1
ATOM 3653 N N . PRO A 1 272 ? 18.952 3.948 89.801 1.00 11.31 272 PRO A N 1
ATOM 3654 C CA . PRO A 1 272 ? 17.673 3.810 90.505 1.00 7.27 272 PRO A CA 1
ATOM 3655 C C . PRO A 1 272 ? 17.872 3.756 92.011 1.00 7.87 272 PRO A C 1
ATOM 3656 O O . PRO A 1 272 ? 18.921 3.346 92.511 1.00 8.18 272 PRO A O 1
ATOM 3667 N N . CYS A 1 273 ? 16.843 4.185 92.733 1.00 6.94 273 CYS A N 1
ATOM 3668 C CA . CYS A 1 273 ? 16.842 4.174 94.189 1.00 6.79 273 CYS A CA 1
ATOM 3669 C C . CYS A 1 273 ? 15.866 3.108 94.672 1.00 7.75 273 CYS A C 1
ATOM 3670 O O . CYS A 1 273 ? 14.682 3.140 94.320 1.00 7.93 273 CYS A O 1
ATOM 3678 N N . ARG A 1 274 ? 16.363 2.170 95.474 1.00 6.83 274 ARG A N 1
ATOM 3679 C CA . ARG A 1 274 ? 15.531 1.090 95.983 1.00 6.09 274 ARG A CA 1
ATOM 3680 C C . ARG A 1 274 ? 14.614 1.595 97.089 1.00 3.99 274 ARG A C 1
ATOM 3681 O O . ARG A 1 274 ? 15.024 2.381 97.947 1.00 11.63 274 ARG A O 1
ATOM 3702 N N . LEU A 1 275 ? 13.364 1.132 97.063 1.00 3.75 275 LEU A N 1
ATOM 3703 C CA . LEU A 1 275 ? 12.406 1.391 98.129 1.00 3.70 275 LEU A CA 1
ATOM 3704 C C . LEU A 1 275 ? 12.156 0.147 98.974 1.00 3.07 275 LEU A C 1
ATOM 3705 O O . LEU A 1 275 ? 11.101 0.025 99.603 1.00 4.80 275 LEU A O 1
ATOM 3721 N N . THR A 1 276 ? 13.107 -0.781 98.986 1.00 4.85 276 THR A N 1
ATOM 3722 C CA . THR A 1 276 ? 13.090 -1.939 99.863 1.00 1.87 276 THR A CA 1
ATOM 3723 C C . THR A 1 276 ? 14.351 -1.923 100.715 1.00 2.92 276 THR A C 1
ATOM 3724 O O . THR A 1 276 ? 15.348 -1.288 100.359 1.00 4.15 276 THR A O 1
ATOM 3735 N N . HIS A 1 277 ? 14.300 -2.609 101.852 1.00 2.13 277 HIS A N 1
ATOM 3736 C CA . HIS A 1 277 ? 15.439 -2.717 102.749 1.00 2.55 277 HIS A CA 1
ATOM 3737 C C . HIS A 1 277 ? 15.874 -4.172 102.866 1.00 1.92 277 HIS A C 1
ATOM 3738 O O . HIS A 1 277 ? 15.044 -5.084 102.894 1.00 4.86 277 HIS A O 1
ATOM 3752 N N . THR A 1 278 ? 17.184 -4.384 102.927 1.00 1.90 278 THR A N 1
ATOM 3753 C CA . THR A 1 278 ? 17.708 -5.713 103.196 1.00 3.01 278 THR A CA 1
ATOM 3754 C C . THR A 1 278 ? 17.815 -5.929 104.699 1.00 2.63 278 THR A C 1
ATOM 3755 O O . THR A 1 278 ? 18.113 -5.006 105.462 1.00 7.39 278 THR A O 1
ATOM 3766 N N . TRP A 1 279 ? 17.563 -7.167 105.124 1.00 2.74 279 TRP A N 1
ATOM 3767 C CA . TRP A 1 279 ? 17.669 -7.537 106.527 1.00 1.62 279 TRP A CA 1
ATOM 3768 C C . TRP A 1 279 ? 18.755 -8.567 106.793 1.00 1.24 279 TRP A C 1
ATOM 3769 O O . TRP A 1 279 ? 19.189 -8.698 107.941 1.00 1.96 279 TRP A O 1
ATOM 3790 N N . GLN A 1 280 ? 19.205 -9.284 105.769 1.00 1.83 280 GLN A N 1
ATOM 3791 C CA . GLN A 1 280 ? 20.148 -10.376 105.963 1.00 1.54 280 GLN A CA 1
ATOM 3792 C C . GLN A 1 280 ? 21.530 -9.828 106.290 1.00 1.04 280 GLN A C 1
ATOM 3793 O O . GLN A 1 280 ? 22.096 -9.047 105.518 1.00 2.50 280 GLN A O 1
ATOM 3807 N N . THR A 1 281 ? 22.066 -10.235 107.434 1.00 1.07 281 THR A N 1
ATOM 3808 C CA . THR A 1 281 ? 23.472 -10.045 107.740 1.00 1.31 281 THR A CA 1
ATOM 3809 C C . THR A 1 281 ? 24.247 -11.280 107.282 1.00 1.61 281 THR A C 1
ATOM 3810 O O . THR A 1 281 ? 23.694 -12.196 106.668 1.00 2.60 281 THR A O 1
ATOM 3821 N N . ASN A 1 282 ? 25.544 -11.317 107.593 1.00 1.35 282 ASN A N 1
ATOM 3822 C CA . ASN A 1 282 ? 26.352 -12.475 107.221 1.00 1.91 282 ASN A CA 1
ATOM 3823 C C . ASN A 1 282 ? 25.788 -13.758 107.817 1.00 1.61 282 ASN A C 1
ATOM 3824 O O . ASN A 1 282 ? 25.946 -14.841 107.243 1.00 3.52 282 ASN A O 1
ATOM 3835 N N . ARG A 1 283 ? 25.119 -13.653 108.966 1.00 1.39 283 ARG A N 1
ATOM 3836 C CA . ARG A 1 283 ? 24.628 -14.840 109.654 1.00 1.82 283 ARG A CA 1
ATOM 3837 C C . ARG A 1 283 ? 23.436 -15.475 108.948 1.00 0.83 283 ARG A C 1
ATOM 3838 O O . ARG A 1 283 ? 23.112 -16.633 109.231 1.00 7.51 283 ARG A O 1
ATOM 3859 N N . ALA A 1 284 ? 22.779 -14.753 108.039 1.00 0.63 284 ALA A N 1
ATOM 3860 C CA . ALA A 1 284 ? 21.571 -15.237 107.381 1.00 1.79 284 ALA A CA 1
ATOM 3861 C C . ALA A 1 284 ? 21.776 -15.450 105.885 1.00 1.37 284 ALA A C 1
ATOM 3862 O O . ALA A 1 284 ? 20.821 -15.337 105.112 1.00 4.65 284 ALA A O 1
ATOM 3869 N N . LEU A 1 285 ? 22.998 -15.760 105.462 1.00 1.60 285 LEU A N 1
ATOM 3870 C CA . LEU A 1 285 ? 23.321 -15.938 104.053 1.00 1.64 285 LEU A CA 1
ATOM 3871 C C . LEU A 1 285 ? 23.483 -17.420 103.743 1.00 1.17 285 LEU A C 1
ATOM 3872 O O . LEU A 1 285 ? 24.272 -18.113 104.392 1.00 3.23 285 LEU A O 1
ATOM 3888 N N . GLY A 1 286 ? 22.734 -17.898 102.752 1.00 2.50 286 GLY A N 1
ATOM 3889 C CA . GLY A 1 286 ? 22.937 -19.237 102.240 1.00 2.51 286 GLY A CA 1
ATOM 3890 C C . GLY A 1 286 ? 22.120 -20.295 102.963 1.00 0.55 286 GLY A C 1
ATOM 3891 O O . GLY A 1 286 ? 21.095 -20.028 103.598 1.00 1.85 286 GLY A O 1
ATOM 3895 N N . LEU A 1 287 ? 22.599 -21.524 102.851 1.00 0.38 287 LEU A N 1
ATOM 3896 C CA . LEU A 1 287 ? 21.883 -22.676 103.382 1.00 0.27 287 LEU A CA 1
ATOM 3897 C C . LEU A 1 287 ? 22.078 -22.771 104.890 1.00 0.25 287 LEU A C 1
ATOM 3898 O O . LEU A 1 287 ? 23.224 -22.867 105.349 1.00 0.44 287 LEU A O 1
ATOM 3914 N N . PRO A 1 288 ? 21.018 -22.752 105.693 1.00 0.46 288 PRO A N 1
ATOM 3915 C CA . PRO A 1 288 ? 21.179 -22.993 107.129 1.00 0.32 288 PRO A CA 1
ATOM 3916 C C . PRO A 1 288 ? 21.628 -24.420 107.382 1.00 0.41 288 PRO A C 1
ATOM 3917 O O . PRO A 1 288 ? 21.536 -25.276 106.490 1.00 0.74 288 PRO A O 1
ATOM 3928 N N . PRO A 1 289 ? 22.125 -24.719 108.578 1.00 0.58 289 PRO A N 1
ATOM 3929 C CA . PRO A 1 289 ? 22.472 -26.106 108.899 1.00 1.33 289 PRO A CA 1
ATOM 3930 C C . PRO A 1 289 ? 21.234 -26.987 108.950 1.00 0.80 289 PRO A C 1
ATOM 3931 O O . PRO A 1 289 ? 20.134 -26.538 109.282 1.00 1.94 289 PRO A O 1
ATOM 3942 N N . PHE A 1 290 ? 21.423 -28.260 108.615 1.00 1.44 290 PHE A N 1
ATOM 3943 C CA . PHE A 1 290 ? 20.328 -29.215 108.707 1.00 1.72 290 PHE A CA 1
ATOM 3944 C C . PHE A 1 290 ? 20.068 -29.569 110.165 1.00 2.24 290 PHE A C 1
ATOM 3945 O O . PHE A 1 290 ? 20.991 -29.924 110.904 1.00 5.54 290 PHE A O 1
ATOM 3962 N N . LEU A 1 291 ? 18.808 -29.482 110.576 1.00 2.82 291 LEU A N 1
ATOM 3963 C CA . LEU A 1 291 ? 18.414 -29.794 111.945 1.00 2.90 291 LEU A CA 1
ATOM 3964 C C . LEU A 1 291 ? 18.041 -31.270 112.019 1.00 4.06 291 LEU A C 1
ATOM 3965 O O . LEU A 1 291 ? 17.040 -31.697 111.435 1.00 3.36 291 LEU A O 1
ATOM 3981 N N . ASN A 1 292 ? 18.851 -32.052 112.735 1.00 6.47 292 ASN A N 1
ATOM 3982 C CA . ASN A 1 292 ? 18.573 -33.477 112.868 1.00 7.13 292 ASN A CA 1
ATOM 3983 C C . ASN A 1 292 ? 17.511 -33.760 113.920 1.00 8.26 292 ASN A C 1
ATOM 3984 O O . ASN A 1 292 ? 16.973 -34.871 113.955 1.00 16.37 292 ASN A O 1
ATOM 3995 N N . SER A 1 293 ? 17.195 -32.785 114.770 1.00 9.89 293 SER A N 1
ATOM 3996 C CA . SER A 1 293 ? 16.176 -32.937 115.797 1.00 11.17 293 SER A CA 1
ATOM 3997 C C . SER A 1 293 ? 15.271 -31.716 115.773 1.00 8.94 293 SER A C 1
ATOM 3998 O O . SER A 1 293 ? 15.721 -30.601 116.056 1.00 10.99 293 SER A O 1
ATOM 4006 N N . LEU A 1 294 ? 14.004 -31.930 115.436 1.00 12.42 294 LEU A N 1
ATOM 4007 C CA . LEU A 1 294 ? 13.034 -30.855 115.349 1.00 9.61 294 LEU A CA 1
ATOM 4008 C C . LEU A 1 294 ? 12.107 -30.875 116.560 1.00 13.84 294 LEU A C 1
ATOM 4009 O O . LEU A 1 294 ? 11.828 -31.941 117.119 1.00 18.28 294 LEU A O 1
ATOM 4025 N N . PRO A 1 295 ? 11.610 -29.717 116.991 1.00 14.45 295 PRO A N 1
ATOM 4026 C CA . PRO A 1 295 ? 10.739 -29.692 118.171 1.00 15.24 295 PRO A CA 1
ATOM 4027 C C . PRO A 1 295 ? 9.450 -30.460 117.921 1.00 18.20 295 PRO A C 1
ATOM 4028 O O . PRO A 1 295 ? 8.957 -30.536 116.794 1.00 21.59 295 PRO A O 1
ATOM 4039 N N . GLN A 1 296 ? 8.910 -31.042 118.991 1.00 20.81 296 GLN A N 1
ATOM 4040 C CA . GLN A 1 296 ? 7.690 -31.833 118.915 1.00 22.79 296 GLN A CA 1
ATOM 4041 C C . GLN A 1 296 ? 6.467 -31.104 119.454 1.00 19.28 296 GLN A C 1
ATOM 4042 O O . GLN A 1 296 ? 5.346 -31.581 119.251 1.00 24.97 296 GLN A O 1
ATOM 4056 N N . SER A 1 297 ? 6.649 -29.972 120.131 1.00 22.01 297 SER A N 1
ATOM 4057 C CA . SER A 1 297 ? 5.539 -29.221 120.695 1.00 25.14 297 SER A CA 1
ATOM 4058 C C . SER A 1 297 ? 5.799 -27.730 120.539 1.00 27.31 297 SER A C 1
ATOM 4059 O O . SER A 1 297 ? 6.948 -27.282 120.528 1.00 23.99 297 SER A O 1
ATOM 4067 N N . GLU A 1 298 ? 4.717 -26.968 120.411 1.00 31.00 298 GLU A N 1
ATOM 4068 C CA . GLU A 1 298 ? 4.822 -25.518 120.405 1.00 30.34 298 GLU A CA 1
ATOM 4069 C C . GLU A 1 298 ? 5.100 -25.005 121.814 1.00 33.46 298 GLU A C 1
ATOM 4070 O O . GLU A 1 298 ? 4.638 -25.571 122.809 1.00 40.71 298 GLU A O 1
ATOM 4082 N N . GLY A 1 299 ? 5.866 -23.929 121.892 1.00 33.56 299 GLY A N 1
ATOM 4083 C CA . GLY A 1 299 ? 6.272 -23.353 123.162 1.00 34.60 299 GLY A CA 1
ATOM 4084 C C . GLY A 1 299 ? 7.575 -22.591 123.020 1.00 36.42 299 GLY A C 1
ATOM 4085 O O . GLY A 1 299 ? 8.353 -22.799 122.089 1.00 33.73 299 GLY A O 1
ATOM 4089 N N . GLY A 1 300 ? 7.826 -21.692 123.973 1.00 37.86 300 GLY A N 1
ATOM 4090 C CA . GLY A 1 300 ? 8.982 -20.819 123.891 1.00 33.01 300 GLY A CA 1
ATOM 4091 C C . GLY A 1 300 ? 10.313 -21.541 123.903 1.00 35.92 300 GLY A C 1
ATOM 4092 O O . GLY A 1 300 ? 11.234 -21.132 123.187 1.00 37.42 300 GLY A O 1
ATOM 4096 N N . THR A 1 301 ? 10.442 -22.601 124.698 1.00 32.37 301 THR A N 1
ATOM 4097 C CA . THR A 1 301 ? 11.715 -23.286 124.881 1.00 32.69 301 THR A CA 1
ATOM 4098 C C . THR A 1 301 ? 11.893 -24.491 123.966 1.00 29.85 301 THR A C 1
ATOM 4099 O O . THR A 1 301 ? 12.916 -25.173 124.062 1.00 31.53 301 THR A O 1
ATOM 4110 N N . ASN A 1 302 ? 10.932 -24.773 123.084 1.00 28.77 302 ASN A N 1
ATOM 4111 C CA . ASN A 1 302 ? 11.043 -25.908 122.167 1.00 23.79 302 ASN A CA 1
ATOM 4112 C C . ASN A 1 302 ? 11.869 -25.493 120.948 1.00 17.07 302 ASN A C 1
ATOM 4113 O O . ASN A 1 302 ? 11.357 -25.128 119.888 1.00 15.41 302 ASN A O 1
ATOM 4124 N N . PHE A 1 303 ? 13.185 -25.556 121.125 1.00 15.51 303 PHE A N 1
ATOM 4125 C CA . PHE A 1 303 ? 14.116 -25.237 120.056 1.00 14.19 303 PHE A CA 1
ATOM 4126 C C . PHE A 1 303 ? 14.434 -26.477 119.232 1.00 10.07 303 PHE A C 1
ATOM 4127 O O . PHE A 1 303 ? 14.251 -27.613 119.678 1.00 14.08 303 PHE A O 1
ATOM 4144 N N . GLY A 1 304 ? 14.913 -26.246 118.013 1.00 10.48 304 GLY A N 1
ATOM 4145 C CA . GLY A 1 304 ? 15.524 -27.304 117.245 1.00 9.04 304 GLY A CA 1
ATOM 4146 C C . GLY A 1 304 ? 16.987 -27.461 117.609 1.00 7.67 304 GLY A C 1
ATOM 4147 O O . GLY A 1 304 ? 17.577 -26.627 118.294 1.00 10.62 304 GLY A O 1
ATOM 4151 N N . TYR A 1 305 ? 17.581 -28.552 117.139 1.00 9.36 305 TYR A N 1
ATOM 4152 C CA . TYR A 1 305 ? 18.984 -28.837 117.397 1.00 7.44 305 TYR A CA 1
ATOM 4153 C C . TYR A 1 305 ? 19.645 -29.345 116.127 1.00 5.78 305 TYR A C 1
ATOM 4154 O O . TYR A 1 305 ? 19.082 -30.179 115.413 1.00 8.11 305 TYR A O 1
ATOM 4172 N N . ILE A 1 306 ? 20.847 -28.837 115.851 1.00 5.34 306 ILE A N 1
ATOM 4173 C CA . ILE A 1 306 ? 21.596 -29.309 114.691 1.00 4.61 306 ILE A CA 1
ATOM 4174 C C . ILE A 1 306 ? 21.889 -30.797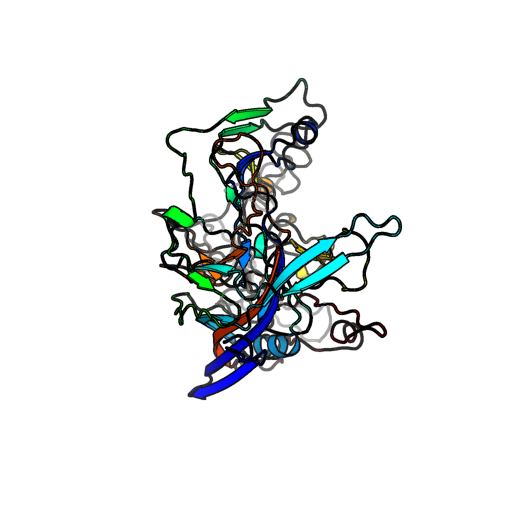 114.830 1.00 4.68 306 ILE A C 1
ATOM 4175 O O . ILE A 1 306 ? 21.765 -31.564 113.868 1.00 9.37 306 ILE A O 1
ATOM 4191 N N . GLY A 1 307 ? 22.279 -31.229 116.028 1.00 8.25 307 GLY A N 1
ATOM 4192 C CA . GLY A 1 307 ? 22.418 -32.646 116.302 1.00 10.49 307 GLY A CA 1
ATOM 4193 C C . GLY A 1 307 ? 23.719 -33.264 115.848 1.00 11.30 307 GLY A C 1
ATOM 4194 O O . GLY A 1 307 ? 23.828 -34.491 115.809 1.00 20.01 307 GLY A O 1
ATOM 4198 N N . VAL A 1 308 ? 24.710 -32.450 115.500 1.00 12.71 308 VAL A N 1
ATOM 4199 C CA . VAL A 1 308 ? 26.030 -32.928 115.108 1.00 11.79 308 VAL A CA 1
ATOM 4200 C C . VAL A 1 308 ? 27.060 -32.157 115.920 1.00 11.65 308 VAL A C 1
ATOM 4201 O O . VAL A 1 308 ? 26.986 -30.927 116.012 1.00 14.54 308 VAL A O 1
ATOM 4214 N N . GLN A 1 309 ? 28.011 -32.876 116.510 1.00 12.55 309 GLN A N 1
ATOM 4215 C CA . GLN A 1 309 ? 29.020 -32.235 117.342 1.00 12.55 309 GLN A CA 1
ATOM 4216 C C . GLN A 1 309 ? 29.791 -31.214 116.513 1.00 12.45 309 GLN A C 1
ATOM 4217 O O . GLN A 1 309 ? 30.132 -31.461 115.353 1.00 11.42 309 GLN A O 1
ATOM 4231 N N . GLN A 1 310 ? 30.062 -30.054 117.117 1.00 11.57 310 GLN A N 1
ATOM 4232 C CA . GLN A 1 310 ? 30.465 -28.889 116.335 1.00 10.39 310 GLN A CA 1
ATOM 4233 C C . GLN A 1 310 ? 31.738 -29.139 115.537 1.00 13.06 310 GLN A C 1
ATOM 4234 O O . GLN A 1 310 ? 31.842 -28.691 114.390 1.00 15.81 310 GLN A O 1
ATOM 4248 N N . ASP A 1 311 ? 32.709 -29.842 116.111 1.00 11.44 311 ASP A N 1
ATOM 4249 C CA . ASP A 1 311 ? 33.960 -30.121 115.418 1.00 15.90 311 ASP A CA 1
ATOM 4250 C C . ASP A 1 311 ? 33.882 -31.365 114.539 1.00 14.42 311 ASP A C 1
ATOM 4251 O O . ASP A 1 311 ? 34.893 -31.756 113.948 1.00 19.72 311 ASP A O 1
ATOM 4260 N N . LYS A 1 312 ? 32.711 -31.996 114.448 1.00 14.32 312 LYS A N 1
ATOM 4261 C CA . LYS A 1 312 ? 32.485 -33.117 113.546 1.00 13.65 312 LYS A CA 1
ATOM 4262 C C . LYS A 1 312 ? 31.574 -32.758 112.381 1.00 10.41 312 LYS A C 1
ATOM 4263 O O . LYS A 1 312 ? 31.113 -33.658 111.673 1.00 11.71 312 LYS A O 1
ATOM 4282 N N . ARG A 1 313 ? 31.301 -31.475 112.166 1.00 9.27 313 ARG A N 1
ATOM 4283 C CA . ARG A 1 313 ? 30.341 -31.079 111.150 1.00 7.95 313 ARG A CA 1
ATOM 4284 C C . ARG A 1 313 ? 31.008 -30.969 109.781 1.00 5.02 313 ARG A C 1
ATOM 4285 O O . ARG A 1 313 ? 32.233 -30.892 109.655 1.00 7.09 313 ARG A O 1
ATOM 4306 N N . ARG A 1 314 ? 30.175 -30.970 108.749 1.00 6.27 314 ARG A N 1
ATOM 4307 C CA . ARG A 1 314 ? 30.622 -30.823 107.374 1.00 4.93 314 ARG A CA 1
ATOM 4308 C C . ARG A 1 314 ? 30.288 -29.421 106.880 1.00 3.55 314 ARG A C 1
ATOM 4309 O O . ARG A 1 314 ? 29.296 -28.816 107.294 1.00 5.58 314 ARG A O 1
ATOM 4330 N N . GLY A 1 315 ? 31.127 -28.910 105.997 1.00 4.45 315 GLY A N 1
ATOM 4331 C CA . GLY A 1 315 ? 30.969 -27.579 105.462 1.00 3.03 315 GLY A CA 1
ATOM 4332 C C . GLY A 1 315 ? 32.318 -26.951 105.198 1.00 3.70 315 GLY A C 1
ATOM 4333 O O . GLY A 1 315 ? 33.353 -27.614 105.231 1.00 8.17 315 GLY A O 1
ATOM 4337 N N . VAL A 1 316 ? 32.296 -25.647 104.935 1.00 3.60 316 VAL A N 1
ATOM 4338 C CA . VAL A 1 316 ? 33.481 -24.894 104.546 1.00 2.98 316 VAL A CA 1
ATOM 4339 C C . VAL A 1 316 ? 33.643 -23.702 105.478 1.00 3.71 316 VAL A C 1
ATOM 4340 O O . VAL A 1 316 ? 32.676 -22.990 105.768 1.00 4.54 316 VAL A O 1
ATOM 4353 N N . THR A 1 317 ? 34.871 -23.493 105.948 1.00 3.84 317 THR A N 1
ATOM 4354 C CA . THR A 1 317 ? 35.231 -22.329 106.742 1.00 6.11 317 THR A CA 1
ATOM 4355 C C . THR A 1 317 ? 36.523 -21.737 106.195 1.00 5.49 317 THR A C 1
ATOM 4356 O O . THR A 1 317 ? 37.318 -22.422 105.547 1.00 7.13 317 THR A O 1
ATOM 4367 N N . GLN A 1 318 ? 36.722 -20.450 106.460 1.00 5.44 318 GLN A N 1
ATOM 4368 C CA . GLN A 1 318 ? 37.972 -19.777 106.135 1.00 7.89 318 GLN A CA 1
ATOM 4369 C C . GLN A 1 318 ? 38.994 -19.879 107.257 1.00 8.26 318 GLN A C 1
ATOM 4370 O O . GLN A 1 318 ? 40.087 -19.316 107.136 1.00 12.24 318 GLN A O 1
ATOM 4384 N N . MET A 1 319 ? 38.661 -20.574 108.344 1.00 7.04 319 MET A N 1
ATOM 4385 C CA . MET A 1 319 ? 39.582 -20.777 109.460 1.00 9.42 319 MET A CA 1
ATOM 4386 C C . MET A 1 319 ? 40.319 -22.091 109.219 1.00 7.45 319 MET A C 1
ATOM 4387 O O . MET A 1 319 ? 39.889 -23.175 109.618 1.00 12.77 319 MET A O 1
ATOM 4401 N N . GLY A 1 320 ? 41.467 -21.979 108.550 1.00 7.41 320 GLY A N 1
ATOM 4402 C CA . GLY A 1 320 ? 42.177 -23.148 108.060 1.00 8.32 320 GLY A CA 1
ATOM 4403 C C . GLY A 1 320 ? 42.823 -23.998 109.136 1.00 9.31 320 GLY A C 1
ATOM 4404 O O . GLY A 1 320 ? 43.351 -25.068 108.813 1.00 16.08 320 GLY A O 1
ATOM 4408 N N . ASN A 1 321 ? 42.805 -23.557 110.395 1.00 10.53 321 ASN A N 1
ATOM 4409 C CA . ASN A 1 321 ? 43.468 -24.273 111.479 1.00 9.99 321 ASN A CA 1
ATOM 4410 C C . ASN A 1 321 ? 42.497 -24.732 112.563 1.00 11.87 321 ASN A C 1
ATOM 4411 O O . ASN A 1 321 ? 42.919 -24.994 113.693 1.00 20.69 321 ASN A O 1
ATOM 4422 N N . THR A 1 322 ? 41.207 -24.835 112.247 1.00 12.04 322 THR A N 1
ATOM 4423 C CA . THR A 1 322 ? 40.211 -25.303 113.199 1.00 11.44 322 THR A CA 1
ATOM 4424 C C . THR A 1 322 ? 39.245 -26.252 112.506 1.00 7.46 322 THR A C 1
ATOM 4425 O O . THR A 1 322 ? 39.022 -26.163 111.296 1.00 10.11 322 THR A O 1
ATOM 4436 N N . ASN A 1 323 ? 38.675 -27.166 113.290 1.00 7.84 323 ASN A N 1
ATOM 4437 C CA . ASN A 1 323 ? 37.657 -28.087 112.804 1.00 8.69 323 ASN A CA 1
ATOM 4438 C C . ASN A 1 323 ? 36.247 -27.674 113.204 1.00 8.91 323 ASN A C 1
ATOM 4439 O O . ASN A 1 323 ? 35.291 -28.375 112.856 1.00 9.81 323 ASN A O 1
ATOM 4450 N N . TYR A 1 324 ? 36.098 -26.567 113.924 1.00 9.75 324 TYR A N 1
ATOM 4451 C CA . TYR A 1 324 ? 34.782 -26.099 114.335 1.00 7.26 324 TYR A CA 1
ATOM 4452 C C . TYR A 1 324 ? 34.070 -25.460 113.151 1.00 5.37 324 TYR A C 1
ATOM 4453 O O . TYR A 1 324 ? 34.604 -24.546 112.516 1.00 11.59 324 TYR A O 1
ATOM 4471 N N . ILE A 1 325 ? 32.868 -25.941 112.852 1.00 4.99 325 ILE A N 1
ATOM 4472 C CA . ILE A 1 325 ? 31.985 -25.308 111.880 1.00 3.91 325 ILE A CA 1
ATOM 4473 C C . ILE A 1 325 ? 30.742 -24.857 112.629 1.00 3.99 325 ILE A C 1
ATOM 4474 O O . ILE A 1 325 ? 29.935 -25.685 113.068 1.00 9.66 325 ILE A O 1
ATOM 4490 N N . THR A 1 326 ? 30.595 -23.546 112.780 1.00 3.50 326 THR A N 1
ATOM 4491 C CA . THR A 1 326 ? 29.472 -22.947 113.478 1.00 4.01 326 THR A CA 1
ATOM 4492 C C . THR A 1 326 ? 28.895 -21.837 112.612 1.00 2.84 326 THR A C 1
ATOM 4493 O O . THR A 1 326 ? 29.493 -21.423 111.616 1.00 4.11 326 THR A O 1
ATOM 4504 N N . GLU A 1 327 ? 27.711 -21.360 112.994 1.00 2.78 327 GLU A N 1
ATOM 4505 C CA . GLU A 1 327 ? 27.114 -20.251 112.262 1.00 2.39 327 GLU A CA 1
ATOM 4506 C C . GLU A 1 327 ? 28.028 -19.034 112.266 1.00 2.44 327 GLU A C 1
ATOM 4507 O O . GLU A 1 327 ? 28.008 -18.238 111.321 1.00 3.58 327 GLU A O 1
ATOM 4519 N N . ALA A 1 328 ? 28.837 -18.876 113.314 1.00 3.49 328 ALA A N 1
ATOM 4520 C CA . ALA A 1 328 ? 29.768 -17.757 113.379 1.00 4.93 328 ALA A CA 1
ATOM 4521 C C . ALA A 1 328 ? 30.994 -17.970 112.498 1.00 3.30 328 ALA A C 1
ATOM 4522 O O . ALA A 1 328 ? 31.558 -16.996 111.989 1.00 7.45 328 ALA A O 1
ATOM 4529 N N . THR A 1 329 ? 31.421 -19.221 112.309 1.00 3.76 329 THR A N 1
ATOM 4530 C CA . THR A 1 329 ? 32.666 -19.510 111.606 1.00 3.14 329 THR A CA 1
ATOM 4531 C C . THR A 1 329 ? 32.468 -20.039 110.192 1.00 3.62 329 THR A C 1
ATOM 4532 O O . THR A 1 329 ? 33.440 -20.088 109.431 1.00 9.10 329 THR A O 1
ATOM 4543 N N . ILE A 1 330 ? 31.251 -20.441 109.819 1.00 2.87 330 ILE A N 1
ATOM 4544 C CA . ILE A 1 330 ? 31.042 -20.993 108.488 1.00 3.21 330 ILE A CA 1
ATOM 4545 C C . ILE A 1 330 ? 31.309 -19.919 107.444 1.00 3.31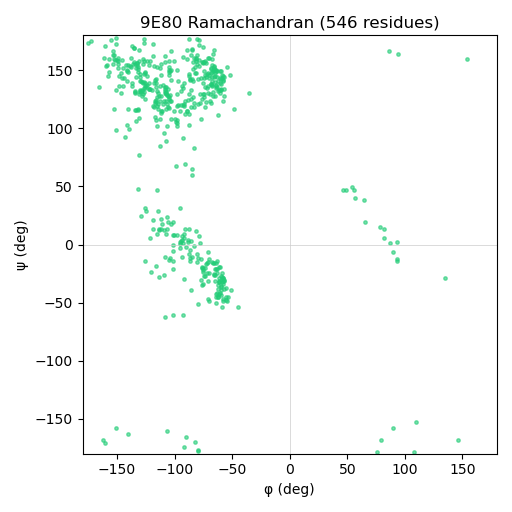 330 ILE A C 1
ATOM 4546 O O . ILE A 1 330 ? 31.025 -18.732 107.651 1.00 5.31 330 ILE A O 1
ATOM 4562 N N . MET A 1 331 ? 31.867 -20.336 106.310 1.00 3.63 331 MET A N 1
ATOM 4563 C CA . MET A 1 331 ? 32.205 -19.395 105.252 1.00 3.69 331 MET A CA 1
ATOM 4564 C C . MET A 1 331 ? 30.942 -18.785 104.659 1.00 3.10 331 MET A C 1
ATOM 4565 O O . MET A 1 331 ? 29.990 -19.496 104.326 1.00 8.57 331 MET A O 1
ATOM 4579 N N . ARG A 1 332 ? 30.937 -17.465 104.532 1.00 3.47 332 ARG A N 1
ATOM 4580 C CA . ARG A 1 332 ? 29.880 -16.755 103.835 1.00 1.98 332 ARG A CA 1
ATOM 4581 C C . ARG A 1 332 ? 30.436 -16.145 102.551 1.00 2.86 332 ARG A C 1
ATOM 4582 O O . ARG A 1 332 ? 31.643 -15.900 102.453 1.00 7.00 332 ARG A O 1
ATOM 4603 N N . PRO A 1 333 ? 29.595 -15.903 101.541 1.00 2.25 333 PRO A N 1
ATOM 4604 C CA . PRO A 1 333 ? 30.137 -15.429 100.255 1.00 3.15 333 PRO A CA 1
ATOM 4605 C C . PRO A 1 333 ? 30.946 -14.152 100.379 1.00 3.25 333 PRO A C 1
ATOM 4606 O O . PRO A 1 333 ? 31.971 -14.001 99.704 1.00 6.24 333 PRO A O 1
ATOM 4617 N N . ALA A 1 334 ? 30.510 -13.227 101.226 1.00 3.79 334 ALA A N 1
ATOM 4618 C CA . ALA A 1 334 ? 31.157 -11.930 101.375 1.00 3.15 334 ALA A CA 1
ATOM 4619 C C . ALA A 1 334 ? 30.689 -11.328 102.696 1.00 3.00 334 ALA A C 1
ATOM 4620 O O . ALA A 1 334 ? 30.082 -12.012 103.526 1.00 12.84 334 ALA A O 1
ATOM 4627 N N . GLU A 1 335 ? 30.974 -10.045 102.896 1.00 3.35 335 GLU A N 1
ATOM 4628 C CA . GLU A 1 335 ? 30.616 -9.345 104.124 1.00 4.26 335 GLU A CA 1
ATOM 4629 C C . GLU A 1 335 ? 29.539 -8.315 103.823 1.00 3.71 335 GLU A C 1
ATOM 4630 O O . GLU A 1 335 ? 29.698 -7.491 102.916 1.00 3.21 335 GLU A O 1
ATOM 4642 N N . VAL A 1 336 ? 28.454 -8.357 104.588 1.00 2.95 336 VAL A N 1
ATOM 4643 C CA . VAL A 1 336 ? 27.403 -7.350 104.500 1.00 2.66 336 VAL A CA 1
ATOM 4644 C C . VAL A 1 336 ? 27.720 -6.256 105.510 1.00 1.79 336 VAL A C 1
ATOM 4645 O O . VAL A 1 336 ? 27.824 -6.521 106.712 1.00 2.92 336 VAL A O 1
ATOM 4658 N N . GLY A 1 337 ? 27.880 -5.032 105.024 1.00 2.53 337 GLY A N 1
ATOM 4659 C CA . GLY A 1 337 ? 28.252 -3.926 105.883 1.00 2.95 337 GLY A CA 1
ATOM 4660 C C . GLY A 1 337 ? 29.727 -3.975 106.247 1.00 2.16 337 GLY A C 1
ATOM 4661 O O . GLY A 1 337 ? 30.483 -4.847 105.824 1.00 3.61 337 GLY A O 1
ATOM 4665 N N . TYR A 1 338 ? 30.132 -3.005 107.062 1.00 4.43 338 TYR A N 1
ATOM 4666 C CA . TYR A 1 338 ? 31.523 -2.904 107.475 1.00 2.77 338 TYR A CA 1
ATOM 4667 C C . TYR A 1 338 ? 31.602 -2.079 108.750 1.00 3.22 338 TYR A C 1
ATOM 4668 O O . TYR A 1 338 ? 30.744 -1.235 109.013 1.00 4.90 338 TYR A O 1
ATOM 4686 N N . SER A 1 339 ? 32.643 -2.339 109.534 1.00 3.90 339 SER A N 1
ATOM 4687 C CA . SER A 1 339 ? 32.924 -1.536 110.713 1.00 5.44 339 SER A CA 1
ATOM 4688 C C . SER A 1 339 ? 33.874 -0.405 110.349 1.00 5.54 339 SER A C 1
ATOM 4689 O O . SER A 1 339 ? 34.815 -0.593 109.573 1.00 5.46 339 SER A O 1
ATOM 4697 N N . ALA A 1 340 ? 33.615 0.773 110.895 1.00 6.66 340 ALA A N 1
ATOM 4698 C CA . ALA A 1 340 ? 34.448 1.941 110.670 1.00 6.20 340 ALA A CA 1
ATOM 4699 C C . ALA A 1 340 ? 34.663 2.650 111.997 1.00 4.84 340 ALA A C 1
ATOM 4700 O O . ALA A 1 340 ? 33.852 2.511 112.919 1.00 7.85 340 ALA A O 1
ATOM 4707 N N . PRO A 1 341 ? 35.754 3.404 112.131 1.00 6.23 341 PRO A N 1
ATOM 4708 C CA . PRO A 1 341 ? 35.916 4.236 113.330 1.00 6.99 341 PRO A CA 1
ATOM 4709 C C . PRO A 1 341 ? 34.736 5.186 113.467 1.00 5.13 341 PRO A C 1
ATOM 4710 O O . PRO A 1 341 ? 34.325 5.831 112.501 1.00 10.35 341 PRO A O 1
ATOM 4721 N N . TYR A 1 342 ? 34.187 5.274 114.677 1.00 13.82 342 TYR A N 1
ATOM 4722 C CA . TYR A 1 342 ? 32.991 6.076 114.900 1.00 11.78 342 TYR A CA 1
ATOM 4723 C C . TYR A 1 342 ? 33.288 7.220 115.853 1.00 23.02 342 TYR A C 1
ATOM 4724 O O . TYR A 1 342 ? 33.992 7.054 116.855 1.00 11.91 342 TYR A O 1
ATOM 4742 N N . TYR A 1 343 ? 32.719 8.379 115.526 1.00 22.53 343 TYR A N 1
ATOM 4743 C CA . TYR A 1 343 ? 33.123 9.661 116.091 1.00 14.81 343 TYR A CA 1
ATOM 4744 C C . TYR A 1 343 ? 34.642 9.783 116.080 1.00 8.74 343 TYR A C 1
ATOM 4745 O O . TYR A 1 343 ? 35.285 10.155 117.064 1.00 8.00 343 TYR A O 1
ATOM 4763 N N . SER A 1 344 ? 35.209 9.444 114.927 1.00 4.78 344 SER A N 1
ATOM 4764 C CA . SER A 1 344 ? 36.584 9.786 114.607 1.00 6.44 344 SER A CA 1
ATOM 4765 C C . SER A 1 344 ? 36.600 11.107 113.851 1.00 2.93 344 SER A C 1
ATOM 4766 O O . SER A 1 344 ? 35.792 11.319 112.942 1.00 3.34 344 SER A O 1
ATOM 4774 N N . PHE A 1 345 ? 37.508 11.996 114.234 1.00 1.95 345 PHE A N 1
ATOM 4775 C CA . PHE A 1 345 ? 37.652 13.295 113.591 1.00 1.83 345 PHE A CA 1
ATOM 4776 C C . PHE A 1 345 ? 39.009 13.354 112.907 1.00 1.72 345 PHE A C 1
ATOM 4777 O O . PHE A 1 345 ? 40.048 13.273 113.571 1.00 4.38 345 PHE A O 1
ATOM 4794 N N . GLU A 1 346 ? 38.993 13.480 111.585 1.00 2.35 346 GLU A N 1
ATOM 4795 C CA . GLU A 1 346 ? 40.202 13.620 110.791 1.00 2.25 346 GLU A CA 1
ATOM 4796 C C . GLU A 1 346 ? 40.446 15.091 110.487 1.00 2.27 346 GLU A C 1
ATOM 4797 O O . GLU A 1 346 ? 39.510 15.887 110.384 1.00 5.55 346 GLU A O 1
ATOM 4809 N N . ALA A 1 347 ? 41.718 15.445 110.347 1.00 3.93 347 ALA A N 1
ATOM 4810 C CA . ALA A 1 347 ? 42.121 16.819 110.102 1.00 5.00 347 ALA A CA 1
ATOM 4811 C C . ALA A 1 347 ? 42.790 16.931 108.741 1.00 4.82 347 ALA A C 1
ATOM 4812 O O . ALA A 1 347 ? 43.524 16.037 108.309 1.00 4.91 347 ALA A O 1
ATOM 4819 N N . SER A 1 348 ? 42.517 18.045 108.071 1.00 8.35 348 SER A N 1
ATOM 4820 C CA . SER A 1 348 ? 43.141 18.365 106.797 1.00 4.83 348 SER A CA 1
ATOM 4821 C C . SER A 1 348 ? 43.452 19.855 106.782 1.00 7.64 348 SER A C 1
ATOM 4822 O O . SER A 1 348 ? 43.487 20.493 107.839 1.00 18.68 348 SER A O 1
ATOM 4830 N N . THR A 1 349 ? 43.697 20.411 105.597 1.00 7.20 349 THR A N 1
ATOM 4831 C CA . THR A 1 349 ? 44.096 21.811 105.500 1.00 9.68 349 THR A CA 1
ATOM 4832 C C . THR A 1 349 ? 43.141 22.727 106.262 1.00 4.72 349 THR A C 1
ATOM 4833 O O . THR A 1 349 ? 43.575 23.692 106.901 1.00 8.68 349 THR A O 1
ATOM 4844 N N . GLN A 1 350 ? 41.841 22.443 106.211 1.00 6.69 350 GLN A N 1
ATOM 4845 C CA . GLN A 1 350 ? 40.821 23.354 106.720 1.00 5.16 350 GLN A CA 1
ATOM 4846 C C . GLN A 1 350 ? 40.403 23.068 108.158 1.00 3.82 350 GLN A C 1
ATOM 4847 O O . GLN A 1 350 ? 39.506 23.747 108.668 1.00 9.87 350 GLN A O 1
ATOM 4861 N N . GLY A 1 351 ? 41.013 22.091 108.823 1.00 4.02 351 GLY A N 1
ATOM 4862 C CA . GLY A 1 351 ? 40.649 21.762 110.181 1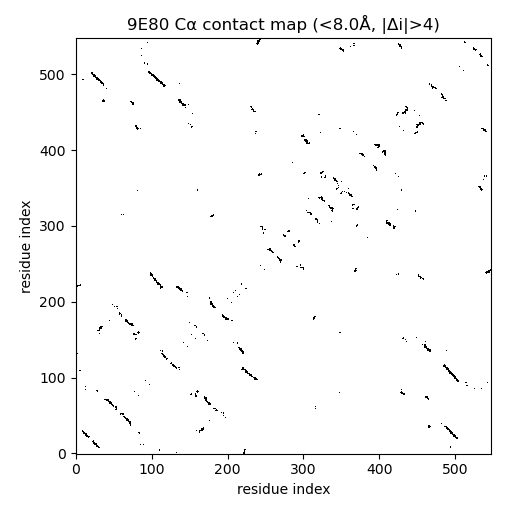.00 3.09 351 GLY A CA 1
ATOM 4863 C C . GLY A 1 351 ? 39.894 20.450 110.274 1.00 2.12 351 GLY A C 1
ATOM 4864 O O . GLY A 1 351 ? 39.652 19.773 109.271 1.00 4.69 351 GLY A O 1
ATOM 4868 N N . PRO A 1 352 ? 39.495 20.075 111.487 1.00 3.54 352 PRO A N 1
ATOM 4869 C CA . PRO A 1 352 ? 38.920 18.744 111.701 1.00 1.76 352 PRO A CA 1
ATOM 4870 C C . PRO A 1 352 ? 37.503 18.614 111.165 1.00 2.45 352 PRO A C 1
ATOM 4871 O O . PRO A 1 352 ? 36.729 19.572 111.127 1.00 2.05 352 PRO A O 1
ATOM 4882 N N . PHE A 1 353 ? 37.175 17.392 110.751 1.00 1.81 353 PHE A N 1
ATOM 4883 C CA . PHE A 1 353 ? 35.839 17.049 110.289 1.00 2.17 353 PHE A CA 1
ATOM 4884 C C . PHE A 1 353 ? 35.541 15.607 110.672 1.00 1.88 353 PHE A C 1
ATOM 4885 O O . PHE A 1 353 ? 36.438 14.763 110.712 1.00 4.49 353 PHE A O 1
ATOM 4902 N N . LYS A 1 354 ? 34.270 15.332 110.952 1.00 4.67 354 LYS A N 1
ATOM 4903 C CA . LYS A 1 354 ? 33.865 13.984 111.328 1.00 3.30 354 LYS A CA 1
ATOM 4904 C C . LYS A 1 354 ? 34.002 13.042 110.139 1.00 4.19 354 LYS A C 1
ATOM 4905 O O . LYS A 1 354 ? 33.643 13.392 109.011 1.00 7.31 354 LYS A O 1
ATOM 4924 N N . THR A 1 355 ? 34.513 11.846 110.394 1.00 6.78 355 THR A N 1
ATOM 4925 C CA . THR A 1 355 ? 34.604 10.833 109.354 1.00 6.11 355 THR A CA 1
ATOM 4926 C C . THR A 1 355 ? 33.212 10.275 109.071 1.00 6.40 355 THR A C 1
ATOM 4927 O O . THR A 1 355 ? 32.593 9.700 109.978 1.00 12.18 355 THR A O 1
ATOM 4938 N N . PRO A 1 356 ? 32.686 10.411 107.856 1.00 10.52 356 PRO A N 1
ATOM 4939 C CA . PRO A 1 356 ? 31.337 9.908 107.582 1.00 7.21 356 PRO A CA 1
ATOM 4940 C C . PRO A 1 356 ? 31.313 8.392 107.456 1.00 8.29 356 PRO A C 1
ATOM 4941 O O . PRO A 1 356 ? 32.315 7.746 107.142 1.00 13.77 356 PRO A O 1
ATOM 4952 N N . ILE A 1 357 ? 30.132 7.829 107.706 1.00 9.78 357 ILE A N 1
ATOM 4953 C CA . ILE A 1 357 ? 29.909 6.392 107.616 1.00 10.83 357 ILE A CA 1
ATOM 4954 C C . ILE A 1 357 ? 28.645 6.148 106.803 1.00 10.87 357 ILE A C 1
ATOM 4955 O O . ILE A 1 357 ? 27.708 6.951 106.817 1.00 12.75 357 ILE A O 1
ATOM 4971 N N . ALA A 1 358 ? 28.625 5.022 106.088 1.00 8.23 358 ALA A N 1
ATOM 4972 C CA . ALA A 1 358 ? 27.557 4.749 105.135 1.00 13.69 358 ALA A CA 1
ATOM 4973 C C . ALA A 1 358 ? 26.253 4.309 105.790 1.00 17.98 358 ALA A C 1
ATOM 4974 O O . ALA A 1 358 ? 25.180 4.650 105.279 1.00 27.61 358 ALA A O 1
ATOM 4981 N N . ALA A 1 359 ? 26.309 3.570 106.897 1.00 17.47 359 ALA A N 1
ATOM 4982 C CA . ALA A 1 359 ? 25.117 2.969 107.479 1.00 18.40 359 ALA A CA 1
ATOM 4983 C C . ALA A 1 359 ? 25.055 3.263 108.970 1.00 18.99 359 ALA A C 1
ATOM 4984 O O . ALA A 1 359 ? 26.071 3.544 109.609 1.00 25.28 359 ALA A O 1
ATOM 4991 N N . GLY A 1 360 ? 23.842 3.182 109.518 1.00 20.30 360 GLY A N 1
ATOM 4992 C CA . GLY A 1 360 ? 23.605 3.493 110.909 1.00 20.27 360 GLY A CA 1
ATOM 4993 C C . GLY A 1 360 ? 23.981 2.360 111.846 1.00 23.21 360 GLY A C 1
ATOM 4994 O O . GLY A 1 360 ? 24.470 1.304 111.446 1.00 28.96 360 GLY A O 1
ATOM 4998 N N . ARG A 1 361 ? 23.733 2.600 113.130 1.00 22.72 361 ARG A N 1
ATOM 4999 C CA . ARG A 1 361 ? 24.159 1.674 114.170 1.00 26.68 361 ARG A CA 1
ATOM 5000 C C . ARG A 1 361 ? 23.181 0.516 114.307 1.00 23.63 361 ARG A C 1
ATOM 5001 O O . ARG A 1 361 ? 21.974 0.671 114.101 1.00 31.84 361 ARG A O 1
ATOM 5022 N N . GLY A 1 362 ? 23.711 -0.651 114.663 1.00 25.53 362 GLY A N 1
ATOM 5023 C CA . GLY A 1 362 ? 22.859 -1.785 114.951 1.00 23.30 362 GLY A CA 1
ATOM 5024 C C . GLY A 1 362 ? 22.274 -1.708 116.348 1.00 27.01 362 GLY A C 1
ATOM 5025 O O . GLY A 1 362 ? 22.924 -1.280 117.302 1.00 30.41 362 GLY A O 1
ATOM 5029 N N . GLY A 1 363 ? 21.019 -2.138 116.466 1.00 31.00 363 GLY A N 1
ATOM 5030 C CA . GLY A 1 363 ? 20.290 -2.071 117.710 1.00 26.86 363 GLY A CA 1
ATOM 5031 C C . GLY A 1 363 ? 19.450 -0.824 117.885 1.00 31.19 363 GLY A C 1
ATOM 5032 O O . GLY A 1 363 ? 18.622 -0.776 118.801 1.00 36.54 363 GLY A O 1
ATOM 5036 N N . ALA A 1 364 ? 19.642 0.189 117.037 1.00 28.41 364 ALA A N 1
ATOM 5037 C CA . ALA A 1 364 ? 18.802 1.379 117.110 1.00 26.81 364 ALA A CA 1
ATOM 5038 C C . ALA A 1 364 ? 17.356 1.056 116.763 1.00 25.21 364 ALA A C 1
ATOM 5039 O O . ALA A 1 364 ? 16.434 1.697 117.282 1.00 28.48 364 ALA A O 1
ATOM 5046 N N . GLN A 1 365 ? 17.136 0.071 115.890 1.00 25.34 365 GLN A N 1
ATOM 5047 C CA . GLN A 1 365 ? 15.774 -0.332 115.560 1.00 29.69 365 GLN A CA 1
ATOM 5048 C C . GLN A 1 365 ? 15.029 -0.837 116.788 1.00 28.19 365 GLN A C 1
ATOM 5049 O O . GLN A 1 365 ? 13.808 -0.675 116.879 1.00 33.80 365 GLN A O 1
ATOM 5063 N N . THR A 1 366 ? 15.741 -1.450 117.736 1.00 32.32 366 THR A N 1
ATOM 5064 C CA . THR A 1 366 ? 15.102 -1.936 118.953 1.00 36.93 366 THR A CA 1
ATOM 5065 C C . THR A 1 366 ? 15.004 -0.842 120.010 1.00 36.97 366 THR A C 1
ATOM 5066 O O . THR A 1 366 ? 13.995 -0.749 120.718 1.00 40.12 366 THR A O 1
ATOM 5077 N N . ASP A 1 367 ? 16.036 -0.008 120.130 1.00 38.63 367 ASP A N 1
ATOM 5078 C CA . ASP A 1 367 ? 16.081 1.045 121.142 1.00 37.88 367 ASP A CA 1
ATOM 5079 C C . ASP A 1 367 ? 16.483 2.344 120.459 1.00 39.55 367 ASP A C 1
ATOM 5080 O O . ASP A 1 367 ? 17.600 2.457 119.945 1.00 36.97 367 ASP A O 1
ATOM 5089 N N . GLU A 1 368 ? 15.576 3.322 120.460 1.00 35.37 368 GLU A N 1
ATOM 5090 C CA . GLU A 1 368 ? 15.861 4.602 119.820 1.00 36.79 368 GLU A CA 1
ATOM 5091 C C . GLU A 1 368 ? 17.055 5.297 120.460 1.00 38.22 368 GLU A C 1
ATOM 5092 O O . GLU A 1 368 ? 17.804 6.002 119.774 1.00 40.44 368 GLU A O 1
ATOM 5104 N N . ASN A 1 369 ? 17.252 5.113 121.767 1.00 39.29 369 ASN A N 1
ATOM 5105 C CA . ASN A 1 369 ? 18.324 5.810 122.467 1.00 39.69 369 ASN A CA 1
ATOM 5106 C C . ASN A 1 369 ? 19.708 5.367 122.009 1.00 37.84 369 ASN A C 1
ATOM 5107 O O . ASN A 1 369 ? 20.690 6.061 122.291 1.00 43.99 369 ASN A O 1
ATOM 5118 N N . GLN A 1 370 ? 19.811 4.239 121.312 1.00 36.06 370 GLN A N 1
ATOM 5119 C CA . GLN A 1 370 ? 21.089 3.756 120.809 1.00 32.43 370 GLN A CA 1
ATOM 5120 C C . GLN A 1 370 ? 21.424 4.303 119.428 1.00 28.90 370 GLN A C 1
ATOM 5121 O O . GLN A 1 370 ? 22.446 3.912 118.855 1.00 32.30 370 GLN A O 1
ATOM 5135 N N . ALA A 1 371 ? 20.594 5.188 118.880 1.00 25.52 371 ALA A N 1
ATOM 5136 C CA . ALA A 1 371 ? 20.902 5.803 117.598 1.00 26.53 371 ALA A CA 1
ATOM 5137 C C . ALA A 1 371 ? 22.128 6.696 117.734 1.00 23.06 371 ALA A C 1
ATOM 5138 O O . ALA A 1 371 ? 22.182 7.569 118.606 1.00 30.30 371 ALA A O 1
ATOM 5145 N N . ALA A 1 372 ? 23.111 6.476 116.865 1.00 24.26 372 ALA A N 1
ATOM 5146 C CA . ALA A 1 372 ? 24.401 7.147 116.957 1.00 21.01 372 ALA A CA 1
ATOM 5147 C C . ALA A 1 372 ? 25.005 7.295 115.565 1.00 22.73 372 ALA A C 1
ATOM 5148 O O . ALA A 1 372 ? 24.273 7.320 114.570 1.00 29.05 372 ALA A O 1
ATOM 5155 N N . ASP A 1 373 ? 26.328 7.449 115.501 1.00 22.64 373 ASP A N 1
ATOM 5156 C CA . ASP A 1 373 ? 27.037 7.617 114.237 1.00 20.51 373 ASP A CA 1
ATOM 5157 C C . ASP A 1 373 ? 26.402 6.802 113.116 1.00 21.50 373 ASP A C 1
ATOM 5158 O O . ASP A 1 373 ? 26.138 5.606 113.269 1.00 22.02 373 ASP A O 1
ATOM 5167 N N . GLY A 1 374 ? 26.158 7.460 111.984 1.00 17.87 374 GLY A N 1
ATOM 5168 C CA . GLY A 1 374 ? 25.548 6.828 110.834 1.00 16.37 374 GLY A CA 1
ATOM 5169 C C . GLY A 1 374 ? 24.045 6.967 110.753 1.00 12.52 374 GLY A C 1
ATOM 5170 O O . GLY A 1 374 ? 23.473 6.694 109.691 1.00 18.79 374 GLY A O 1
ATOM 5174 N N . ASP A 1 375 ? 23.386 7.376 111.832 1.00 12.42 375 ASP A N 1
ATOM 5175 C CA . ASP A 1 375 ? 21.956 7.647 111.803 1.00 11.89 375 ASP A CA 1
ATOM 5176 C C . ASP A 1 375 ? 21.762 9.148 111.631 1.00 6.36 375 ASP A C 1
ATOM 5177 O O . ASP A 1 375 ? 21.909 9.903 112.600 1.00 9.96 375 ASP A O 1
ATOM 5186 N N . PRO A 1 376 ? 21.441 9.624 110.428 1.00 4.59 376 PRO A N 1
ATOM 5187 C CA . PRO A 1 376 ? 21.408 11.074 110.211 1.00 2.94 376 PRO A CA 1
ATOM 5188 C C . PRO A 1 376 ? 20.388 11.749 111.111 1.00 3.00 376 PRO A C 1
ATOM 5189 O O . PRO A 1 376 ? 19.284 11.243 111.323 1.00 5.17 376 PRO A O 1
ATOM 5200 N N . ARG A 1 377 ? 20.774 12.904 111.640 1.00 1.57 377 ARG A N 1
ATOM 5201 C CA . ARG A 1 377 ? 19.917 13.712 112.497 1.00 2.66 377 ARG A CA 1
ATOM 5202 C C . ARG A 1 377 ? 19.585 15.003 111.763 1.00 1.37 377 ARG A C 1
ATOM 5203 O O . ARG A 1 377 ? 20.490 15.743 111.360 1.00 4.56 377 ARG A O 1
ATOM 5224 N N . TYR A 1 378 ? 18.296 15.267 111.594 1.00 1.16 378 TYR A N 1
ATOM 5225 C CA . TYR A 1 378 ? 17.822 16.438 110.874 1.00 0.81 378 TYR A CA 1
ATOM 5226 C C . TYR A 1 378 ? 17.244 17.447 111.856 1.00 1.23 378 TYR A C 1
ATOM 5227 O O . TYR A 1 378 ? 16.503 17.081 112.772 1.00 3.03 378 TYR A O 1
ATOM 5245 N N . ALA A 1 379 ? 17.603 18.714 111.667 1.00 1.22 379 ALA A N 1
ATOM 5246 C CA . ALA A 1 379 ? 17.071 19.820 112.452 1.00 1.27 379 ALA A CA 1
ATOM 5247 C C . ALA A 1 379 ? 16.517 20.858 111.489 1.00 1.58 379 ALA A C 1
ATOM 5248 O O . ALA A 1 379 ? 17.192 21.236 110.527 1.00 1.29 379 ALA A O 1
ATOM 5255 N N . PHE A 1 380 ? 15.295 21.315 111.747 1.00 1.42 380 PHE A N 1
ATOM 5256 C CA . PHE A 1 380 ? 14.569 22.114 110.770 1.00 1.21 380 PHE A CA 1
ATOM 5257 C C . PHE A 1 380 ? 13.592 23.029 111.493 1.00 1.44 380 PHE A C 1
ATOM 5258 O O . PHE A 1 380 ? 13.273 22.825 112.667 1.00 2.80 380 PHE A O 1
ATOM 5275 N N . GLY A 1 381 ? 13.121 24.042 110.765 1.00 1.33 381 GLY A N 1
ATOM 5276 C CA . GLY A 1 381 ? 12.225 25.038 111.298 1.00 1.50 381 GLY A CA 1
ATOM 5277 C C . GLY A 1 381 ? 10.802 24.883 110.792 1.00 1.34 381 GLY A C 1
ATOM 5278 O O . GLY A 1 381 ? 10.390 23.832 110.298 1.00 1.88 381 GLY A O 1
ATOM 5282 N N . ARG A 1 382 ? 10.044 25.975 110.921 1.00 2.23 382 ARG A N 1
ATOM 5283 C CA . ARG A 1 382 ? 8.610 25.934 110.656 1.00 2.66 382 ARG A CA 1
ATOM 5284 C C . ARG A 1 382 ? 8.277 25.930 109.169 1.00 2.38 382 ARG A C 1
ATOM 5285 O O . ARG A 1 382 ? 7.126 25.662 108.810 1.00 8.30 382 ARG A O 1
ATOM 5306 N N . GLN A 1 383 ? 9.244 26.216 108.297 1.00 1.97 383 GLN A N 1
ATOM 5307 C CA . GLN A 1 383 ? 9.006 26.058 106.868 1.00 2.52 383 GLN A CA 1
ATOM 5308 C C . GLN A 1 383 ? 9.048 24.602 106.433 1.00 1.58 383 GLN A C 1
ATOM 5309 O O . GLN A 1 383 ? 8.507 24.272 105.372 1.00 2.82 383 GLN A O 1
ATOM 5323 N N . HIS A 1 384 ? 9.670 23.729 107.223 1.00 1.85 384 HIS A N 1
ATOM 5324 C CA . HIS A 1 384 ? 10.057 22.408 106.752 1.00 1.02 384 HIS A CA 1
ATOM 5325 C C . HIS A 1 384 ? 9.611 21.277 107.672 1.00 0.92 384 HIS A C 1
ATOM 5326 O O . HIS A 1 384 ? 10.223 20.202 107.649 1.00 3.64 384 HIS A O 1
ATOM 5340 N N . GLY A 1 385 ? 8.565 21.478 108.472 1.00 1.69 385 GLY A N 1
ATOM 5341 C CA . GLY A 1 385 ? 7.996 20.385 109.238 1.00 2.21 385 GLY A CA 1
ATOM 5342 C C . GLY A 1 385 ? 7.677 20.702 110.685 1.00 1.72 385 GLY A C 1
ATOM 5343 O O . GLY A 1 385 ? 6.778 20.089 111.268 1.00 3.83 385 GLY A O 1
ATOM 5347 N N . GLN A 1 386 ? 8.411 21.635 111.286 1.00 1.59 386 GLN A N 1
ATOM 5348 C CA . GLN A 1 386 ? 8.138 22.004 112.667 1.00 2.19 386 GLN A CA 1
ATOM 5349 C C . GLN A 1 386 ? 6.763 22.648 112.770 1.00 2.36 386 GLN A C 1
ATOM 5350 O O . GLN A 1 386 ? 6.364 23.435 111.907 1.00 2.97 386 GLN A O 1
ATOM 5364 N N . LYS A 1 387 ? 6.035 22.305 113.832 1.00 3.94 387 LYS A N 1
ATOM 5365 C CA . LYS A 1 387 ? 4.685 22.821 114.020 1.00 6.59 387 LYS A CA 1
ATOM 5366 C C . LYS A 1 387 ? 4.682 24.332 113.818 1.00 5.18 387 LYS A C 1
ATOM 5367 O O . LYS A 1 387 ? 5.327 25.069 114.570 1.00 8.73 387 LYS A O 1
ATOM 5386 N N . THR A 1 388 ? 3.959 24.796 112.796 1.00 3.78 388 THR A N 1
ATOM 5387 C CA . THR A 1 388 ? 4.084 26.180 112.347 1.00 5.52 388 THR A CA 1
ATOM 5388 C C . THR A 1 388 ? 3.670 27.188 113.411 1.00 8.50 388 THR A C 1
ATOM 5389 O O . THR A 1 388 ? 4.078 28.351 113.332 1.00 16.01 388 THR A O 1
ATOM 5400 N N . THR A 1 389 ? 2.872 26.781 114.393 1.00 9.08 389 THR A N 1
ATOM 5401 C CA . THR A 1 389 ? 2.402 27.691 115.429 1.00 11.32 389 THR A CA 1
ATOM 5402 C C . THR A 1 389 ? 3.297 27.710 116.662 1.00 13.71 389 THR A C 1
ATOM 5403 O O . THR A 1 389 ? 2.988 28.426 117.619 1.00 22.19 389 THR A O 1
ATOM 5414 N N . THR A 1 390 ? 4.391 26.953 116.667 1.00 16.96 390 THR A N 1
ATOM 5415 C CA . THR A 1 390 ? 5.315 27.003 117.788 1.00 18.50 390 THR A CA 1
ATOM 5416 C C . THR A 1 390 ? 6.077 28.325 117.795 1.00 20.17 390 THR A C 1
ATOM 5417 O O . THR A 1 390 ? 6.167 29.031 116.787 1.00 23.62 390 THR A O 1
ATOM 5428 N N . THR A 1 391 ? 6.634 28.652 118.957 1.00 26.13 391 THR A N 1
ATOM 5429 C CA . THR A 1 391 ? 7.380 29.883 119.159 1.00 23.37 391 THR A CA 1
ATOM 5430 C C . THR A 1 391 ? 8.791 29.557 119.629 1.00 24.23 391 THR A C 1
ATOM 5431 O O . THR A 1 391 ? 9.039 28.500 120.218 1.00 29.70 391 THR A O 1
ATOM 5442 N N . GLY A 1 392 ? 9.711 30.473 119.363 1.00 27.79 392 GLY A N 1
ATOM 5443 C CA . GLY A 1 392 ? 11.104 30.276 119.697 1.00 26.35 392 GLY A CA 1
ATOM 5444 C C . GLY A 1 392 ? 11.898 29.705 118.535 1.00 26.38 392 GLY A C 1
ATOM 5445 O O . GLY A 1 392 ? 11.357 29.185 117.560 1.00 32.90 392 GLY A O 1
ATOM 5449 N N . GLU A 1 393 ? 13.221 29.805 118.654 1.00 25.37 393 GLU A N 1
ATOM 5450 C CA . GLU A 1 393 ? 14.128 29.368 117.603 1.00 27.33 393 GLU A CA 1
ATOM 5451 C C . GLU A 1 393 ? 14.696 27.977 117.853 1.00 18.43 393 GLU A C 1
ATOM 5452 O O . GLU A 1 393 ? 15.587 27.544 117.116 1.00 21.39 393 GLU A O 1
ATOM 5464 N N . THR A 1 394 ? 14.209 27.270 118.863 1.00 15.18 394 THR A N 1
ATOM 5465 C CA . THR A 1 394 ? 14.592 25.879 119.044 1.00 10.56 394 THR A CA 1
ATOM 5466 C C . THR A 1 394 ? 14.002 25.058 117.901 1.00 9.68 394 THR A C 1
ATOM 5467 O O . THR A 1 394 ? 12.775 25.064 117.718 1.00 11.07 394 THR A O 1
ATOM 5478 N N . PRO A 1 395 ? 14.812 24.357 117.113 1.00 5.62 395 PRO A N 1
ATOM 5479 C CA . PRO A 1 395 ? 14.274 23.635 115.958 1.00 4.63 395 PRO A CA 1
ATOM 5480 C C . PRO A 1 395 ? 13.669 22.292 116.340 1.00 2.69 395 PRO A C 1
ATOM 5481 O O . PRO A 1 395 ? 13.945 21.726 117.397 1.00 8.71 395 PRO A O 1
ATOM 5492 N N . GLU A 1 396 ? 12.823 21.793 115.443 1.00 3.43 396 GLU A N 1
ATOM 5493 C CA . GLU A 1 396 ? 12.383 20.409 115.513 1.00 3.39 396 GLU A CA 1
ATOM 5494 C C . GLU A 1 396 ? 13.489 19.493 115.000 1.00 1.97 396 GLU A C 1
ATOM 5495 O O . GLU A 1 396 ? 14.213 19.828 114.059 1.00 7.02 396 GLU A O 1
ATOM 5507 N N . ARG A 1 397 ? 13.622 18.330 115.633 1.00 3.00 397 ARG A N 1
ATOM 5508 C CA . ARG A 1 397 ? 14.695 17.403 115.306 1.00 2.46 397 ARG A CA 1
ATOM 5509 C C . ARG A 1 397 ? 14.168 15.976 115.287 1.00 3.09 397 ARG A C 1
ATOM 5510 O O . ARG A 1 397 ? 13.189 15.649 115.961 1.00 3.11 397 ARG A O 1
ATOM 5531 N N . PHE A 1 398 ? 14.835 15.129 114.505 1.00 1.83 398 PHE A N 1
ATOM 5532 C CA . PHE A 1 398 ? 14.586 13.697 114.535 1.00 2.65 398 PHE A CA 1
ATOM 5533 C C . PHE A 1 398 ? 15.823 12.979 114.019 1.00 1.55 398 PHE A C 1
ATOM 5534 O O . PHE A 1 398 ? 16.556 13.500 113.174 1.00 2.99 398 PHE A O 1
ATOM 5551 N N . THR A 1 399 ? 16.048 11.779 114.541 1.00 2.71 399 THR A N 1
ATOM 5552 C CA . THR A 1 399 ? 17.108 10.905 114.063 1.00 2.43 399 THR A CA 1
ATOM 5553 C C . THR A 1 399 ? 16.473 9.820 113.206 1.00 3.39 399 THR A C 1
ATOM 5554 O O . THR A 1 399 ? 15.581 9.102 113.667 1.00 5.61 399 THR A O 1
ATOM 5565 N N . TYR A 1 400 ? 16.923 9.713 111.962 1.00 2.70 400 TYR A N 1
ATOM 5566 C CA . TYR A 1 400 ? 16.367 8.742 111.032 1.00 3.41 400 TYR A CA 1
ATOM 5567 C C . TYR A 1 400 ? 16.970 7.371 111.311 1.00 3.19 400 TYR A C 1
ATOM 5568 O O . TYR A 1 400 ? 18.192 7.201 111.250 1.00 4.60 400 TYR A O 1
ATOM 5586 N N . ILE A 1 401 ? 16.116 6.400 111.616 1.00 9.06 401 ILE A N 1
ATOM 5587 C CA . ILE A 1 401 ? 16.532 5.022 111.854 1.00 8.40 401 ILE A CA 1
ATOM 5588 C C . ILE A 1 401 ? 16.088 4.216 110.638 1.00 7.08 401 ILE A C 1
ATOM 5589 O O . ILE A 1 401 ? 14.911 3.875 110.497 1.00 11.81 401 ILE A O 1
ATOM 5605 N N . ALA A 1 402 ? 17.032 3.913 109.752 1.00 6.58 402 ALA A N 1
ATOM 5606 C CA . ALA A 1 402 ? 16.710 3.174 108.542 1.00 6.40 402 ALA A CA 1
ATOM 5607 C C . ALA A 1 402 ? 16.312 1.739 108.874 1.00 5.99 402 ALA A C 1
ATOM 5608 O O . ALA A 1 402 ? 16.757 1.159 109.867 1.00 4.37 402 ALA A O 1
ATOM 5615 N N . HIS A 1 403 ? 15.456 1.166 108.026 1.00 4.29 403 HIS A N 1
ATOM 5616 C CA . HIS A 1 403 ? 15.022 -0.211 108.230 1.00 6.25 403 HIS A CA 1
ATOM 5617 C C . HIS A 1 403 ? 16.093 -1.223 107.854 1.00 3.13 403 HIS A C 1
ATOM 5618 O O . HIS A 1 403 ? 16.041 -2.363 108.327 1.00 8.56 403 HIS A O 1
ATOM 5632 N N . GLN A 1 404 ? 17.052 -0.844 107.016 1.00 4.04 404 GLN A N 1
ATOM 5633 C CA . GLN A 1 404 ? 18.048 -1.796 106.548 1.00 5.85 404 GLN A CA 1
ATOM 5634 C C . GLN A 1 404 ? 18.948 -2.243 107.694 1.00 5.95 404 GLN A C 1
ATOM 5635 O O . GLN A 1 404 ? 19.363 -1.439 108.532 1.00 11.82 404 GLN A O 1
ATOM 5649 N N . ASP A 1 405 ? 19.229 -3.543 107.738 1.00 7.73 405 ASP A N 1
ATOM 5650 C CA . ASP A 1 405 ? 20.120 -4.122 108.745 1.00 8.11 405 ASP A CA 1
ATOM 5651 C C . ASP A 1 405 ? 21.518 -4.330 108.164 1.00 10.08 405 ASP A C 1
ATOM 5652 O O . ASP A 1 405 ? 21.980 -5.454 107.973 1.00 14.83 405 ASP A O 1
ATOM 5661 N N . THR A 1 406 ? 22.194 -3.220 107.875 1.00 15.42 406 THR A N 1
ATOM 5662 C CA . THR A 1 406 ? 23.542 -3.248 107.323 1.00 11.91 406 THR A CA 1
ATOM 5663 C C . THR A 1 406 ? 24.575 -2.643 108.267 1.00 13.87 406 THR A C 1
ATOM 5664 O O . THR A 1 406 ? 25.729 -2.458 107.869 1.00 25.24 406 THR A O 1
ATOM 5675 N N . GLY A 1 407 ? 24.195 -2.342 109.505 1.00 13.89 407 GLY A N 1
ATOM 5676 C CA . GLY A 1 407 ? 25.090 -1.709 110.447 1.00 10.14 407 GLY A CA 1
ATOM 5677 C C . GLY A 1 407 ? 25.871 -2.719 111.266 1.00 11.60 407 GLY A C 1
ATOM 5678 O O . GLY A 1 407 ? 25.947 -3.909 110.953 1.00 11.30 407 GLY A O 1
ATOM 5682 N N . ARG A 1 408 ? 26.468 -2.217 112.342 1.00 7.62 408 ARG A N 1
ATOM 5683 C CA . ARG A 1 408 ? 27.289 -3.023 113.230 1.00 7.64 408 ARG A CA 1
ATOM 5684 C C . ARG A 1 408 ? 26.894 -2.773 114.677 1.00 9.83 408 ARG A C 1
ATOM 5685 O O . ARG A 1 408 ? 26.427 -1.688 115.036 1.00 10.75 408 ARG A O 1
ATOM 5706 N N . TYR A 1 409 ? 27.091 -3.796 115.502 1.00 7.07 409 TYR A N 1
ATOM 5707 C CA . TYR A 1 409 ? 26.871 -3.716 116.939 1.00 7.20 409 TYR A CA 1
ATOM 5708 C C . TYR A 1 409 ? 28.227 -3.845 117.623 1.00 7.04 409 TYR A C 1
ATOM 5709 O O . TYR A 1 409 ? 28.617 -4.949 118.021 1.00 8.74 409 TYR A O 1
ATOM 5727 N N . PRO A 1 410 ? 28.974 -2.747 117.772 1.00 11.23 410 PRO A N 1
ATOM 5728 C CA . PRO A 1 410 ? 30.378 -2.876 118.202 1.00 9.07 410 PRO A CA 1
ATOM 5729 C C . PRO A 1 410 ? 30.547 -3.565 119.543 1.00 7.67 410 PRO A C 1
ATOM 5730 O O . PRO A 1 410 ? 31.590 -4.187 119.776 1.00 11.61 410 PRO A O 1
ATOM 5741 N N . GLU A 1 411 ? 29.558 -3.479 120.434 1.00 11.51 411 GLU A N 1
ATOM 5742 C CA . GLU A 1 411 ? 29.652 -4.186 121.706 1.00 10.56 411 GLU A CA 1
ATOM 5743 C C . GLU A 1 411 ? 29.738 -5.696 121.520 1.00 7.94 411 GLU A C 1
ATOM 5744 O O . GLU A 1 411 ? 30.167 -6.398 122.442 1.00 7.90 411 GLU A O 1
ATOM 5756 N N . GLY A 1 412 ? 29.336 -6.211 120.362 1.00 7.02 412 GLY A N 1
ATOM 5757 C CA . GLY A 1 412 ? 29.408 -7.626 120.072 1.00 6.01 412 GLY A CA 1
ATOM 5758 C C . GLY A 1 412 ? 30.643 -8.081 119.324 1.00 5.41 412 GLY A C 1
ATOM 5759 O O . GLY A 1 412 ? 30.794 -9.284 119.088 1.00 9.00 412 GLY A O 1
ATOM 5763 N N . ASP A 1 413 ? 31.527 -7.166 118.934 1.00 6.49 413 ASP A N 1
ATOM 5764 C CA . ASP A 1 413 ? 32.737 -7.552 118.223 1.00 4.88 413 ASP A CA 1
ATOM 5765 C C . ASP A 1 413 ? 33.789 -8.083 119.195 1.00 3.08 413 ASP A C 1
ATOM 5766 O O . ASP A 1 413 ? 33.758 -7.812 120.397 1.00 4.13 413 ASP A O 1
ATOM 5775 N N . TRP A 1 414 ? 34.730 -8.855 118.655 1.00 3.36 414 TRP A N 1
ATOM 5776 C CA . TRP A 1 414 ? 35.932 -9.207 119.396 1.00 1.82 414 TRP A CA 1
ATOM 5777 C C . TRP A 1 414 ? 37.000 -9.688 118.425 1.00 2.24 414 TRP A C 1
ATOM 5778 O O . TRP A 1 414 ? 36.717 -10.058 117.284 1.00 2.56 414 TRP A O 1
ATOM 5799 N N . ILE A 1 415 ? 38.241 -9.660 118.900 1.00 2.06 415 ILE A N 1
ATOM 5800 C CA . ILE A 1 415 ? 39.398 -10.173 118.180 1.00 2.12 415 ILE A CA 1
ATOM 5801 C C . ILE A 1 415 ? 40.093 -11.167 119.095 1.00 3.57 415 ILE A C 1
ATOM 5802 O O . ILE A 1 415 ? 40.245 -10.909 120.293 1.00 7.12 415 ILE A O 1
ATOM 5818 N N . GLN A 1 416 ? 40.507 -12.304 118.543 1.00 3.46 416 GLN A N 1
ATOM 5819 C CA . GLN A 1 416 ? 41.215 -13.302 119.329 1.00 5.42 416 GLN A CA 1
ATOM 5820 C C . GLN A 1 416 ? 42.379 -13.878 118.537 1.00 4.48 416 GLN A C 1
ATOM 5821 O O . GLN A 1 416 ? 42.442 -13.784 117.308 1.00 7.70 416 GLN A O 1
ATOM 5835 N N . ASN A 1 417 ? 43.308 -14.476 119.279 1.00 5.62 417 ASN A N 1
ATOM 5836 C CA . ASN A 1 417 ? 44.571 -14.926 118.714 1.00 5.16 417 ASN A CA 1
ATOM 5837 C C . ASN A 1 417 ? 44.343 -15.966 117.625 1.00 3.97 417 ASN A C 1
ATOM 5838 O O . ASN A 1 417 ? 43.384 -16.740 117.670 1.00 5.81 417 ASN A O 1
ATOM 5849 N N . ILE A 1 418 ? 45.252 -15.985 116.648 1.00 7.91 418 ILE A N 1
ATOM 5850 C CA . ILE A 1 418 ? 45.119 -16.895 115.513 1.00 7.74 418 ILE A CA 1
ATOM 5851 C C . ILE A 1 418 ? 45.056 -18.344 115.978 1.00 7.53 418 ILE A C 1
ATOM 5852 O O . ILE A 1 418 ? 44.438 -19.187 115.317 1.00 14.16 418 ILE A O 1
ATOM 5868 N N . ASN A 1 419 ? 45.687 -18.661 117.111 1.00 7.58 419 ASN A N 1
ATOM 5869 C CA . ASN A 1 419 ? 45.678 -20.034 117.604 1.00 12.08 419 ASN A CA 1
ATOM 5870 C C . ASN A 1 419 ? 44.264 -20.561 117.810 1.00 12.20 419 ASN A C 1
ATOM 5871 O O . ASN A 1 419 ? 44.035 -21.766 117.662 1.00 14.74 419 ASN A O 1
ATOM 5882 N N . PHE A 1 420 ? 43.315 -19.687 118.144 1.00 11.15 420 PHE A N 1
ATOM 5883 C CA . PHE A 1 420 ? 41.903 -20.055 118.252 1.00 12.80 420 PHE A CA 1
ATOM 5884 C C . PHE A 1 420 ? 41.701 -21.244 119.188 1.00 11.74 420 PHE A C 1
ATOM 5885 O O . PHE A 1 420 ? 41.025 -22.219 118.854 1.00 19.93 420 PHE A O 1
ATOM 5902 N N . ASN A 1 421 ? 42.293 -21.162 120.377 1.00 14.21 421 ASN A N 1
ATOM 5903 C CA . ASN A 1 421 ? 42.080 -22.172 121.407 1.00 16.27 421 ASN A CA 1
ATOM 5904 C C . ASN A 1 421 ? 40.880 -21.772 122.257 1.00 16.09 421 ASN A C 1
ATOM 5905 O O . ASN A 1 421 ? 40.922 -20.754 122.956 1.00 19.67 421 ASN A O 1
ATOM 5916 N N . LEU A 1 422 ? 39.811 -22.574 122.201 1.00 14.16 422 LEU A N 1
ATOM 5917 C CA . LEU A 1 422 ? 38.575 -22.243 122.890 1.00 13.03 422 LEU A CA 1
ATOM 5918 C C . LEU A 1 422 ? 38.406 -23.093 124.147 1.00 16.11 422 LEU A C 1
ATOM 5919 O O . LEU A 1 422 ? 38.814 -24.258 124.173 1.00 21.76 422 LEU A O 1
ATOM 5935 N N . PRO A 1 423 ? 37.807 -22.539 125.214 1.00 14.33 423 PRO A N 1
ATOM 5936 C CA . PRO A 1 423 ? 37.338 -21.151 125.361 1.00 14.22 423 PRO A CA 1
ATOM 5937 C C . PRO A 1 423 ? 38.513 -20.186 125.483 1.00 10.81 423 PRO A C 1
ATOM 5938 O O . PRO A 1 423 ? 39.473 -20.459 126.194 1.00 11.80 423 PRO A O 1
ATOM 5949 N N . VAL A 1 424 ? 38.457 -19.045 124.796 1.00 9.95 424 VAL A N 1
ATOM 5950 C CA . VAL A 1 424 ? 39.618 -18.170 124.708 1.00 8.79 424 VAL A CA 1
ATOM 5951 C C . VAL A 1 424 ? 39.916 -17.562 126.071 1.00 8.31 424 VAL A C 1
ATOM 5952 O O . VAL A 1 424 ? 39.005 -17.197 126.827 1.00 8.20 424 VAL A O 1
ATOM 5965 N N . THR A 1 425 ? 41.202 -17.452 126.391 1.00 10.25 425 THR A N 1
ATOM 5966 C CA . THR A 1 425 ? 41.632 -16.858 127.646 1.00 9.26 425 THR A CA 1
ATOM 5967 C C . THR A 1 425 ? 41.809 -15.349 127.493 1.00 8.43 425 THR A C 1
ATOM 5968 O O . THR A 1 425 ? 41.833 -14.806 126.386 1.00 10.13 425 THR A O 1
ATOM 5979 N N . ASP A 1 426 ? 41.945 -14.674 128.637 1.00 8.86 426 ASP A N 1
ATOM 5980 C CA . ASP A 1 426 ? 41.987 -13.215 128.652 1.00 9.61 426 ASP A CA 1
ATOM 5981 C C . ASP A 1 426 ? 43.078 -12.673 127.734 1.00 10.08 426 ASP A C 1
ATOM 5982 O O . ASP A 1 426 ? 42.851 -11.730 126.969 1.00 10.41 426 ASP A O 1
ATOM 5991 N N . ASP A 1 427 ? 44.273 -13.263 127.796 1.00 10.35 427 ASP A N 1
ATOM 5992 C CA . ASP A 1 427 ? 45.406 -12.736 127.043 1.00 9.96 427 ASP A CA 1
ATOM 5993 C C . ASP A 1 427 ? 45.272 -12.953 125.541 1.00 7.61 427 ASP A C 1
ATOM 5994 O O . ASP A 1 427 ? 46.005 -12.323 124.771 1.00 11.52 427 ASP A O 1
ATOM 6003 N N . ASN A 1 428 ? 44.365 -13.825 125.105 1.00 7.52 428 ASN A N 1
ATOM 6004 C CA . ASN A 1 428 ? 44.255 -14.199 123.702 1.00 5.88 428 ASN A CA 1
ATOM 6005 C C . ASN A 1 428 ? 43.033 -13.597 123.018 1.00 3.81 428 ASN A C 1
ATOM 6006 O O . ASN A 1 428 ? 42.687 -14.024 121.912 1.00 7.42 428 ASN A O 1
ATOM 6017 N N . VAL A 1 429 ? 42.371 -12.624 123.640 1.00 4.81 429 VAL A N 1
ATOM 6018 C CA . VAL A 1 429 ? 41.192 -11.991 123.063 1.00 3.66 429 VAL A CA 1
ATOM 6019 C C . VAL A 1 429 ? 41.230 -10.500 123.362 1.00 3.48 429 VAL A C 1
ATOM 6020 O O . VAL A 1 429 ? 41.629 -10.083 124.455 1.00 8.49 429 VAL A O 1
ATOM 6033 N N . LEU A 1 430 ? 40.827 -9.699 122.382 1.00 4.59 430 LEU A N 1
ATOM 6034 C CA . LEU A 1 430 ? 40.610 -8.270 122.560 1.00 3.74 430 LEU A CA 1
ATOM 6035 C C . LEU A 1 430 ? 39.109 -8.019 122.546 1.00 4.43 430 LEU A C 1
ATOM 6036 O O . LEU A 1 430 ? 38.446 -8.271 121.535 1.00 5.44 430 LEU A O 1
ATOM 6052 N N . LEU A 1 431 ? 38.580 -7.532 123.664 1.00 6.73 431 LEU A N 1
ATOM 6053 C CA . LEU A 1 431 ? 37.154 -7.309 123.840 1.00 5.59 431 LEU A CA 1
ATOM 6054 C C . LEU A 1 431 ? 36.806 -5.840 123.659 1.00 6.37 431 LEU A C 1
ATOM 6055 O O . LEU A 1 431 ? 37.661 -4.963 123.814 1.00 10.10 431 LEU A O 1
ATOM 6071 N N . PRO A 1 432 ? 35.547 -5.530 123.336 1.00 6.96 432 PRO A N 1
ATOM 6072 C CA . PRO A 1 432 ? 35.142 -4.116 123.257 1.00 9.79 432 PRO A CA 1
ATOM 6073 C C . PRO A 1 432 ? 35.249 -3.386 124.582 1.00 9.73 432 PRO A C 1
ATOM 6074 O O . PRO A 1 432 ? 35.183 -2.152 124.599 1.00 18.51 432 PRO A O 1
ATOM 6085 N N . THR A 1 433 ? 35.392 -4.105 125.692 1.00 14.22 433 THR A N 1
ATOM 6086 C CA . THR A 1 433 ? 35.547 -3.494 127.004 1.00 15.40 433 THR A CA 1
ATOM 6087 C C . THR A 1 433 ? 37.007 -3.309 127.400 1.00 16.31 433 THR A C 1
ATOM 6088 O O . THR A 1 433 ? 37.277 -2.861 128.519 1.00 24.73 433 THR A O 1
ATOM 6099 N N . ASP A 1 434 ? 37.955 -3.639 126.513 1.00 16.70 434 ASP A N 1
ATOM 6100 C CA . ASP A 1 434 ? 39.374 -3.478 126.814 1.00 12.84 434 ASP A CA 1
ATOM 6101 C C . ASP A 1 434 ? 39.835 -2.076 126.428 1.00 14.34 434 ASP A C 1
ATOM 6102 O O . ASP A 1 434 ? 39.661 -1.674 125.272 1.00 16.74 434 ASP A O 1
ATOM 6111 N N . PRO A 1 435 ? 40.418 -1.306 127.347 1.00 17.92 435 PRO A N 1
ATOM 6112 C CA . PRO A 1 435 ? 40.836 0.056 126.995 1.00 15.11 435 PRO A CA 1
ATOM 6113 C C . PRO A 1 435 ? 41.941 0.054 125.950 1.00 14.66 435 PRO A C 1
ATOM 6114 O O . PRO A 1 435 ? 42.786 -0.843 125.910 1.00 21.54 435 PRO A O 1
ATOM 6125 N N . ILE A 1 436 ? 41.929 1.079 125.102 1.00 15.92 436 ILE A N 1
ATOM 6126 C CA . ILE A 1 436 ? 42.950 1.286 124.081 1.00 12.68 436 ILE A CA 1
ATOM 6127 C C . ILE A 1 436 ? 43.697 2.569 124.410 1.00 13.97 436 ILE A C 1
ATOM 6128 O O . ILE A 1 436 ? 43.081 3.601 124.703 1.00 16.65 436 ILE A O 1
ATOM 6144 N N . GLY A 1 437 ? 45.025 2.501 124.374 1.00 17.78 437 GLY A N 1
ATOM 6145 C CA . GLY A 1 437 ? 45.830 3.655 124.724 1.00 17.01 437 GLY A CA 1
ATOM 6146 C C . GLY A 1 437 ? 45.706 4.069 126.170 1.00 18.97 437 GLY A C 1
ATOM 6147 O O . GLY A 1 437 ? 46.035 5.207 126.511 1.00 24.71 437 GLY A O 1
ATOM 6151 N N . GLY A 1 438 ? 45.235 3.173 127.035 1.00 18.32 438 GLY A N 1
ATOM 6152 C CA . GLY A 1 438 ? 45.040 3.493 128.432 1.00 19.05 438 GLY A CA 1
ATOM 6153 C C . GLY A 1 438 ? 43.755 4.224 128.744 1.00 18.05 438 GLY A C 1
ATOM 6154 O O . GLY A 1 438 ? 43.556 4.625 129.896 1.00 24.30 438 GLY A O 1
ATOM 6158 N N . LYS A 1 439 ? 42.875 4.408 127.763 1.00 15.24 439 LYS A N 1
ATOM 6159 C CA . LYS A 1 439 ? 41.640 5.157 127.954 1.00 13.68 439 LYS A CA 1
ATOM 6160 C C . LYS A 1 439 ? 40.494 4.186 128.213 1.00 16.52 439 LYS A C 1
ATOM 6161 O O . LYS A 1 439 ? 40.178 3.348 127.361 1.00 16.96 439 LYS A O 1
ATOM 6180 N N . THR A 1 440 ? 39.869 4.306 129.387 1.00 16.79 440 THR A N 1
ATOM 6181 C CA . THR A 1 440 ? 38.777 3.404 129.737 1.00 16.59 440 THR A CA 1
ATOM 6182 C C . THR A 1 440 ? 37.571 3.596 128.826 1.00 14.02 440 THR A C 1
ATOM 6183 O O . THR A 1 440 ? 36.775 2.667 128.653 1.00 20.90 440 THR A O 1
ATOM 6194 N N . GLY A 1 441 ? 37.418 4.781 128.240 1.00 12.00 441 GLY A N 1
ATOM 6195 C CA . GLY A 1 441 ? 36.303 5.072 127.366 1.00 11.14 441 GLY A CA 1
ATOM 6196 C C . GLY A 1 441 ? 36.545 4.815 125.898 1.00 7.27 441 GLY A C 1
ATOM 6197 O O . GLY A 1 441 ? 35.679 5.130 125.076 1.00 10.55 441 GLY A O 1
ATOM 6201 N N . ILE A 1 442 ? 37.694 4.250 125.536 1.00 8.88 442 ILE A N 1
ATOM 6202 C CA . ILE A 1 442 ? 38.042 3.975 124.147 1.00 6.58 442 ILE A CA 1
ATOM 6203 C C . ILE A 1 442 ? 38.442 2.512 124.033 1.00 5.00 442 ILE A C 1
ATOM 6204 O O . ILE A 1 442 ? 39.274 2.029 124.808 1.00 10.69 442 ILE A O 1
ATOM 6220 N N . ASN A 1 443 ? 37.853 1.812 123.068 1.00 6.67 443 ASN A N 1
ATOM 6221 C CA . ASN A 1 443 ? 38.188 0.426 122.782 1.00 6.41 443 ASN A CA 1
ATOM 6222 C C . ASN A 1 443 ? 38.533 0.301 121.304 1.00 5.20 443 ASN A C 1
ATOM 6223 O O . ASN A 1 443 ? 38.396 1.249 120.528 1.00 4.75 443 ASN A O 1
ATOM 6234 N N . TYR A 1 444 ? 38.992 -0.890 120.915 1.00 4.80 444 TYR A N 1
ATOM 6235 C CA . TYR A 1 444 ? 39.510 -1.062 119.562 1.00 5.45 444 TYR A CA 1
ATOM 6236 C C . TYR A 1 444 ? 38.434 -0.835 118.507 1.00 3.35 444 TYR A C 1
ATOM 6237 O O . TYR A 1 444 ? 38.756 -0.490 117.365 1.00 6.55 444 TYR A O 1
ATOM 6255 N N . THR A 1 445 ? 37.158 -1.012 118.859 1.00 4.22 445 THR A N 1
ATOM 6256 C CA . THR A 1 445 ? 36.099 -0.781 117.880 1.00 4.24 445 THR A CA 1
ATOM 6257 C C . THR A 1 445 ? 36.038 0.683 117.462 1.00 3.75 445 THR A C 1
ATOM 6258 O O . THR A 1 445 ? 35.594 0.991 116.351 1.00 7.78 445 THR A O 1
ATOM 6269 N N . ASN A 1 446 ? 36.485 1.595 118.330 1.00 4.50 446 ASN A N 1
ATOM 6270 C CA . ASN A 1 446 ? 36.489 3.012 117.986 1.00 4.82 446 ASN A CA 1
ATOM 6271 C C . ASN A 1 446 ? 37.453 3.327 116.851 1.00 3.94 446 ASN A C 1
ATOM 6272 O O . ASN A 1 446 ? 37.245 4.308 116.132 1.00 11.19 446 ASN A O 1
ATOM 6283 N N . ILE A 1 447 ? 38.502 2.524 116.682 1.00 5.66 447 ILE A N 1
ATOM 6284 C CA . ILE A 1 447 ? 39.492 2.723 115.632 1.00 6.27 447 ILE A CA 1
ATOM 6285 C C . ILE A 1 447 ? 39.472 1.611 114.596 1.00 5.27 447 ILE A C 1
ATOM 6286 O O . ILE A 1 447 ? 40.389 1.529 113.775 1.00 11.82 447 ILE A O 1
ATOM 6302 N N . PHE A 1 448 ? 38.449 0.763 114.604 1.00 8.40 448 PHE A N 1
ATOM 6303 C CA . PHE A 1 448 ? 38.428 -0.431 113.772 1.00 6.71 448 PHE A CA 1
ATOM 6304 C C . PHE A 1 448 ? 37.871 -0.124 112.386 1.00 4.98 448 PHE A C 1
ATOM 6305 O O . PHE A 1 448 ? 36.942 0.675 112.237 1.00 8.18 448 PHE A O 1
ATOM 6322 N N . ASN A 1 449 ? 38.445 -0.767 111.369 1.00 3.44 449 ASN A N 1
ATOM 6323 C CA . ASN A 1 449 ? 37.979 -0.624 109.992 1.00 3.55 449 ASN A CA 1
ATOM 6324 C C . ASN A 1 449 ? 38.047 -1.982 109.310 1.00 2.37 449 ASN A C 1
ATOM 6325 O O . ASN A 1 449 ? 39.136 -2.537 109.144 1.00 4.60 449 ASN A O 1
ATOM 6336 N N . THR A 1 450 ? 36.889 -2.511 108.912 1.00 2.51 450 THR A N 1
ATOM 6337 C CA . THR A 1 450 ? 36.809 -3.789 108.215 1.00 3.08 450 THR A CA 1
ATOM 6338 C C . THR A 1 450 ? 36.371 -3.638 106.766 1.00 1.77 450 THR A C 1
ATOM 6339 O O . THR A 1 450 ? 36.001 -4.633 106.135 1.00 5.43 450 THR A O 1
ATOM 6350 N N . TYR A 1 451 ? 36.383 -2.424 106.225 1.00 2.24 451 TYR A N 1
ATOM 6351 C CA . TYR A 1 451 ? 36.081 -2.252 104.813 1.00 2.29 451 TYR A CA 1
ATOM 6352 C C . TYR A 1 451 ? 37.143 -2.948 103.974 1.00 1.18 451 TYR A C 1
ATOM 6353 O O . TYR A 1 451 ? 38.341 -2.824 104.239 1.00 4.57 451 TYR A O 1
ATOM 6371 N N . GLY A 1 452 ? 36.698 -3.686 102.963 1.00 1.95 452 GLY A N 1
ATOM 6372 C CA . GLY A 1 452 ? 37.595 -4.434 102.120 1.00 0.97 452 GLY A CA 1
ATOM 6373 C C . GLY A 1 452 ? 36.955 -4.805 100.800 1.00 0.80 452 GLY A C 1
ATOM 6374 O O . GLY A 1 452 ? 35.863 -4.339 100.458 1.00 1.43 452 GLY A O 1
ATOM 6378 N N . PRO A 1 453 ? 37.633 -5.651 100.022 1.00 1.15 453 PRO A N 1
ATOM 6379 C CA . PRO A 1 453 ? 37.074 -6.051 98.724 1.00 1.17 453 PRO A CA 1
ATOM 6380 C C . PRO A 1 453 ? 35.783 -6.840 98.839 1.00 0.68 453 PRO A C 1
ATOM 6381 O O . PRO A 1 453 ? 35.026 -6.898 97.863 1.00 2.51 453 PRO A O 1
ATOM 6392 N N . LEU A 1 454 ? 35.509 -7.447 99.994 1.00 1.16 454 LEU A N 1
ATOM 6393 C CA . LEU A 1 454 ? 34.317 -8.265 100.177 1.00 1.31 454 LEU A CA 1
ATOM 6394 C C . LEU A 1 454 ? 33.117 -7.476 100.688 1.00 1.03 454 LEU A C 1
ATOM 6395 O O . LEU A 1 454 ? 32.040 -8.058 100.849 1.00 3.17 454 LEU A O 1
ATOM 6411 N N . THR A 1 455 ? 33.270 -6.181 100.950 1.00 1.65 455 THR A N 1
ATOM 6412 C CA . THR A 1 455 ? 32.201 -5.417 101.580 1.00 1.54 455 THR A CA 1
ATOM 6413 C C . THR A 1 455 ? 31.048 -5.190 100.609 1.00 0.96 455 THR A C 1
ATOM 6414 O O . THR A 1 455 ? 31.259 -4.834 99.446 1.00 2.93 455 THR A O 1
ATOM 6425 N N . ALA A 1 456 ? 29.828 -5.401 101.093 1.00 3.36 456 ALA A N 1
ATOM 6426 C CA . ALA A 1 456 ? 28.608 -5.102 100.356 1.00 1.69 456 ALA A CA 1
ATOM 6427 C C . ALA A 1 456 ? 27.752 -4.163 101.192 1.00 2.93 456 ALA A C 1
ATOM 6428 O O . ALA A 1 456 ? 27.622 -4.352 102.405 1.00 4.94 456 ALA A O 1
ATOM 6435 N N . LEU A 1 457 ? 27.172 -3.153 100.548 1.00 2.83 457 LEU A N 1
ATOM 6436 C CA . LEU A 1 457 ? 26.385 -2.165 101.269 1.00 3.40 457 LEU A CA 1
ATOM 6437 C C . LEU A 1 457 ? 25.351 -1.560 100.332 1.00 2.93 457 LEU A C 1
ATOM 6438 O O . LEU A 1 457 ? 25.414 -1.723 99.111 1.00 5.10 457 LEU A O 1
ATOM 6454 N N . ASN A 1 458 ? 24.397 -0.853 100.925 1.00 2.66 458 ASN A N 1
ATOM 6455 C CA . ASN A 1 458 ? 23.299 -0.238 100.198 1.00 3.46 458 ASN A CA 1
ATOM 6456 C C . ASN A 1 458 ? 23.463 1.276 100.159 1.00 2.46 458 ASN A C 1
ATOM 6457 O O . ASN A 1 458 ? 24.220 1.867 100.934 1.00 5.68 458 ASN A O 1
ATOM 6468 N N . ASN A 1 459 ? 22.741 1.897 99.232 1.00 3.85 459 ASN A N 1
ATOM 6469 C CA . ASN A 1 459 ? 22.674 3.347 99.177 1.00 3.76 459 ASN A CA 1
ATOM 6470 C C . ASN A 1 459 ? 21.812 3.875 100.321 1.00 4.88 459 ASN A C 1
ATOM 6471 O O . ASN A 1 459 ? 20.982 3.162 100.890 1.00 7.38 459 ASN A O 1
ATOM 6482 N N . VAL A 1 460 ? 22.022 5.140 100.660 1.00 6.69 460 VAL A N 1
ATOM 6483 C CA . VAL A 1 460 ? 21.254 5.741 101.758 1.00 5.15 460 VAL A CA 1
ATOM 6484 C C . VAL A 1 460 ? 19.786 5.816 101.358 1.00 4.48 460 VAL A C 1
ATOM 6485 O O . VAL A 1 460 ? 19.483 6.050 100.175 1.00 7.32 460 VAL A O 1
ATOM 6498 N N . PRO A 1 461 ? 18.846 5.616 102.283 1.00 7.13 461 PRO A N 1
ATOM 6499 C CA . PRO A 1 461 ? 17.438 5.700 101.911 1.00 4.31 461 PRO A CA 1
ATOM 6500 C C . PRO A 1 461 ? 16.991 7.147 101.810 1.00 3.02 461 PRO A C 1
ATOM 6501 O O . PRO A 1 461 ? 17.573 8.036 102.454 1.00 4.98 461 PRO A O 1
ATOM 6512 N N . PRO A 1 462 ? 15.967 7.434 101.008 1.00 4.35 462 PRO A N 1
ATOM 6513 C CA . PRO A 1 462 ? 15.381 8.780 101.026 1.00 2.31 462 PRO A CA 1
ATOM 6514 C C . PRO A 1 462 ? 14.835 9.114 102.405 1.00 2.21 462 PRO A C 1
ATOM 6515 O O . PRO A 1 462 ? 14.292 8.254 103.102 1.00 6.06 462 PRO A O 1
ATOM 6526 N N . VAL A 1 463 ? 14.976 10.374 102.796 1.00 1.68 463 VAL A N 1
ATOM 6527 C CA . VAL A 1 463 ? 14.486 10.860 104.081 1.00 1.86 463 VAL A CA 1
ATOM 6528 C C . VAL A 1 463 ? 13.399 11.887 103.788 1.00 1.47 463 VAL A C 1
ATOM 6529 O O . VAL A 1 463 ? 13.688 13.035 103.435 1.00 1.48 463 VAL A O 1
ATOM 6542 N N . TYR A 1 464 ? 12.150 11.480 103.935 1.00 1.63 464 TYR A N 1
ATOM 6543 C CA . TYR A 1 464 ? 11.046 12.415 103.773 1.00 0.78 464 TYR A CA 1
ATOM 6544 C C . TYR A 1 464 ? 10.761 13.119 105.099 1.00 0.65 464 TYR A C 1
ATOM 6545 O O . TYR A 1 464 ? 10.833 12.492 106.158 1.00 2.89 464 TYR A O 1
ATOM 6563 N N . PRO A 1 465 ? 10.440 14.422 105.079 1.00 1.62 465 PRO A N 1
ATOM 6564 C CA . PRO A 1 465 ? 10.409 15.353 103.945 1.00 0.80 465 PRO A CA 1
ATOM 6565 C C . PRO A 1 465 ? 11.713 16.128 103.778 1.00 0.46 465 PRO A C 1
ATOM 6566 O O . PRO A 1 465 ? 11.916 16.791 102.769 1.00 0.60 465 PRO A O 1
ATOM 6577 N N . ASN A 1 466 ? 12.614 16.057 104.759 1.00 0.52 466 ASN A N 1
ATOM 6578 C CA . ASN A 1 466 ? 13.754 16.966 104.808 1.00 0.73 466 ASN A CA 1
ATOM 6579 C C . ASN A 1 466 ? 14.949 16.482 103.999 1.00 0.85 466 ASN A C 1
ATOM 6580 O O . ASN A 1 466 ? 15.889 17.256 103.789 1.00 4.11 466 ASN A O 1
ATOM 6591 N N . GLY A 1 467 ? 14.940 15.232 103.548 1.00 0.42 467 GLY A N 1
ATOM 6592 C CA . GLY A 1 467 ? 16.104 14.697 102.870 1.00 1.30 467 GLY A CA 1
ATOM 6593 C C . GLY A 1 467 ? 16.338 15.355 101.523 1.00 0.71 467 GLY A C 1
ATOM 6594 O O . GLY A 1 467 ? 15.407 15.764 100.828 1.00 1.38 467 GLY A O 1
ATOM 6598 N N . GLN A 1 468 ? 17.613 15.457 101.163 1.00 1.30 468 GLN A N 1
ATOM 6599 C CA . GLN A 1 468 ? 18.001 15.882 99.828 1.00 0.82 468 GLN A CA 1
ATOM 6600 C C . GLN A 1 468 ? 17.602 14.822 98.805 1.00 0.50 468 GLN A C 1
ATOM 6601 O O . GLN A 1 468 ? 17.576 13.625 99.099 1.00 2.51 468 GLN A O 1
ATOM 6615 N N . ILE A 1 469 ? 17.289 15.270 97.591 1.00 0.38 469 ILE A N 1
ATOM 6616 C CA . ILE A 1 469 ? 16.860 14.354 96.538 1.00 0.79 469 ILE A CA 1
ATOM 6617 C C . ILE A 1 469 ? 18.070 13.930 95.719 1.00 1.24 469 ILE A C 1
ATOM 6618 O O . ILE A 1 469 ? 18.400 12.742 95.649 1.00 2.27 469 ILE A O 1
ATOM 6634 N N . TRP A 1 470 ? 18.734 14.895 95.091 1.00 0.98 470 TRP A N 1
ATOM 6635 C CA . TRP A 1 470 ? 19.897 14.622 94.266 1.00 1.33 470 TRP A CA 1
ATOM 6636 C C . TRP A 1 470 ? 21.080 15.444 94.756 1.00 1.35 470 TRP A C 1
ATOM 6637 O O . TRP A 1 470 ? 20.923 16.470 95.422 1.00 2.79 470 TRP A O 1
ATOM 6658 N N . ASP A 1 471 ? 22.275 14.974 94.420 1.00 3.45 471 ASP A N 1
ATOM 6659 C CA . ASP A 1 471 ? 23.505 15.651 94.795 1.00 4.19 471 ASP A CA 1
ATOM 6660 C C . ASP A 1 471 ? 24.504 15.547 93.655 1.00 4.74 471 ASP A C 1
ATOM 6661 O O . ASP A 1 471 ? 24.461 14.617 92.848 1.00 7.73 471 ASP A O 1
ATOM 6670 N N . LYS A 1 472 ? 25.424 16.506 93.611 1.00 8.90 472 LYS A N 1
ATOM 6671 C CA . LYS A 1 472 ? 26.405 16.550 92.538 1.00 9.16 472 LYS A CA 1
ATOM 6672 C C . LYS A 1 472 ? 27.607 15.675 92.869 1.00 8.48 472 LYS A C 1
ATOM 6673 O O . LYS A 1 472 ? 28.151 15.731 93.975 1.00 11.03 472 LYS A O 1
ATOM 6692 N N . GLU A 1 473 ? 28.019 14.867 91.898 1.00 7.25 473 GLU A N 1
ATOM 6693 C CA . GLU A 1 473 ? 29.183 14.012 92.083 1.00 8.88 473 GLU A CA 1
ATOM 6694 C C . GLU A 1 473 ? 30.459 14.846 92.114 1.00 5.82 473 GLU A C 1
ATOM 6695 O O . GLU A 1 473 ? 30.575 15.864 91.427 1.00 8.36 473 GLU A O 1
ATOM 6707 N N . PHE A 1 474 ? 31.421 14.400 92.916 1.00 6.04 474 PHE A N 1
ATOM 6708 C CA . PHE A 1 474 ? 32.683 15.111 93.049 1.00 6.65 474 PHE A CA 1
ATOM 6709 C C . PHE A 1 474 ? 33.459 15.076 91.738 1.00 5.18 474 PHE A C 1
ATOM 6710 O O . PHE A 1 474 ? 33.344 14.138 90.946 1.00 9.84 474 PHE A O 1
ATOM 6727 N N . ASP A 1 475 ? 34.270 16.109 91.519 1.00 7.22 475 ASP A N 1
ATOM 6728 C CA . ASP A 1 475 ? 35.120 16.185 90.332 1.00 8.35 475 ASP A CA 1
ATOM 6729 C C . ASP A 1 475 ? 36.524 15.678 90.616 1.00 9.11 475 ASP A C 1
ATOM 6730 O O . ASP A 1 475 ? 37.504 16.149 90.033 1.00 15.70 475 ASP A O 1
ATOM 6739 N N . THR A 1 476 ? 36.644 14.719 91.529 1.00 9.80 476 THR A N 1
ATOM 6740 C CA . THR A 1 476 ? 37.900 14.029 91.761 1.00 9.39 476 THR A CA 1
ATOM 6741 C C . THR A 1 476 ? 38.087 12.926 90.724 1.00 10.70 476 THR A C 1
ATOM 6742 O O . THR A 1 476 ? 37.134 12.456 90.098 1.00 10.60 476 THR A O 1
ATOM 6753 N N . ASP A 1 477 ? 39.343 12.511 90.545 1.00 11.50 477 ASP A N 1
ATOM 6754 C CA . ASP A 1 477 ? 39.625 11.423 89.615 1.00 11.42 477 ASP A CA 1
ATOM 6755 C C . ASP A 1 477 ? 38.976 10.123 90.074 1.00 10.53 477 ASP A C 1
ATOM 6756 O O . ASP A 1 477 ? 38.401 9.390 89.262 1.00 15.63 477 ASP A O 1
ATOM 6765 N N . LEU A 1 478 ? 39.056 9.823 91.367 1.00 9.68 478 LEU A N 1
ATOM 6766 C CA . LEU A 1 478 ? 38.445 8.635 91.949 1.00 7.57 478 LEU A CA 1
ATOM 6767 C C . LEU A 1 478 ? 37.239 9.070 92.770 1.00 6.51 478 LEU A C 1
ATOM 6768 O O . LEU A 1 478 ? 37.371 9.885 93.689 1.00 8.20 478 LEU A O 1
ATOM 6784 N N . LYS A 1 479 ? 36.074 8.517 92.445 1.00 4.59 479 LYS A N 1
ATOM 6785 C CA . LYS A 1 479 ? 34.838 9.036 93.009 1.00 5.56 479 LYS A CA 1
ATOM 6786 C C . LYS A 1 479 ? 34.297 8.104 94.086 1.00 2.69 479 LYS A C 1
ATOM 6787 O O . LYS A 1 479 ? 34.508 6.889 94.019 1.00 5.74 479 LYS A O 1
ATOM 6806 N N . PRO A 1 480 ? 33.597 8.635 95.089 1.00 3.28 480 PRO A N 1
ATOM 6807 C CA . PRO A 1 480 ? 33.029 7.768 96.125 1.00 3.02 480 PRO A CA 1
ATOM 6808 C C . PRO A 1 480 ? 31.956 6.854 95.553 1.00 2.18 480 PRO A C 1
ATOM 6809 O O . PRO A 1 480 ? 31.313 7.155 94.546 1.00 4.43 480 PRO A O 1
ATOM 6820 N N . ARG A 1 481 ? 31.772 5.713 96.215 1.00 3.05 481 ARG A N 1
ATOM 6821 C CA . ARG A 1 481 ? 30.781 4.743 95.768 1.00 2.10 481 ARG A CA 1
ATOM 6822 C C . ARG A 1 481 ? 29.354 5.193 96.050 1.00 3.54 481 ARG A C 1
ATOM 6823 O O . ARG A 1 481 ? 28.423 4.686 95.417 1.00 5.86 481 ARG A O 1
ATOM 6844 N N . LEU A 1 482 ? 29.162 6.125 96.980 1.00 2.81 482 LEU A N 1
ATOM 6845 C CA . LEU A 1 482 ? 27.848 6.696 97.239 1.00 2.74 482 LEU A CA 1
ATOM 6846 C C . LEU A 1 482 ? 28.035 8.022 97.961 1.00 1.99 482 LEU A C 1
ATOM 6847 O O . LEU A 1 482 ? 29.138 8.370 98.387 1.00 5.88 482 LEU A O 1
ATOM 6863 N N . HIS A 1 483 ? 26.936 8.757 98.092 1.00 2.85 483 HIS A N 1
ATOM 6864 C CA . HIS A 1 483 ? 26.862 9.922 98.958 1.00 2.11 483 HIS A CA 1
ATOM 6865 C C . HIS A 1 483 ? 25.930 9.623 100.125 1.00 3.16 483 HIS A C 1
ATOM 6866 O O . HIS A 1 483 ? 24.944 8.895 99.982 1.00 8.60 483 HIS A O 1
ATOM 6880 N N . VAL A 1 484 ? 26.252 10.191 101.290 1.00 3.06 484 VAL A N 1
ATOM 6881 C CA . VAL A 1 484 ? 25.445 9.952 102.486 1.00 3.27 484 VAL A CA 1
ATOM 6882 C C . VAL A 1 484 ? 24.280 10.917 102.625 1.00 5.20 484 VAL A C 1
ATOM 6883 O O . VAL A 1 484 ? 23.435 10.724 103.508 1.00 8.93 484 VAL A O 1
ATOM 6896 N N . ASN A 1 485 ? 24.205 11.949 101.786 1.00 4.85 485 ASN A N 1
ATOM 6897 C CA . ASN A 1 485 ? 23.188 12.981 101.939 1.00 5.28 485 ASN A CA 1
ATOM 6898 C C . ASN A 1 485 ? 22.015 12.838 100.978 1.00 3.61 485 ASN A C 1
ATOM 6899 O O . ASN A 1 485 ? 20.946 13.393 101.254 1.00 8.87 485 ASN A O 1
ATOM 6910 N N . ALA A 1 486 ? 22.179 12.123 99.862 1.00 2.60 486 ALA A N 1
ATOM 6911 C CA . ALA A 1 486 ? 21.103 11.999 98.886 1.00 2.09 486 ALA A CA 1
ATOM 6912 C C . ALA A 1 486 ? 21.162 10.647 98.190 1.00 2.90 486 ALA A C 1
ATOM 6913 O O . ALA A 1 486 ? 22.262 10.130 97.951 1.00 3.65 486 ALA A O 1
ATOM 6920 N N . PRO A 1 487 ? 20.012 10.058 97.849 1.00 2.99 487 PRO A N 1
ATOM 6921 C CA . PRO A 1 487 ? 20.044 8.760 97.157 1.00 2.84 487 PRO A CA 1
ATOM 6922 C C . PRO A 1 487 ? 20.463 8.860 95.703 1.00 3.06 487 PRO A C 1
ATOM 6923 O O . PRO A 1 487 ? 20.998 7.885 95.160 1.00 9.57 487 PRO A O 1
ATOM 6934 N N . PHE A 1 488 ? 20.235 9.997 95.053 1.00 1.28 488 PHE A N 1
ATOM 6935 C CA . PHE A 1 488 ? 20.539 10.168 93.638 1.00 1.23 488 PHE A CA 1
ATOM 6936 C C . PHE A 1 488 ? 21.776 11.046 93.496 1.00 2.09 488 PHE A C 1
ATOM 6937 O O . PHE A 1 488 ? 21.785 12.189 93.961 1.00 3.15 488 PHE A O 1
ATOM 6954 N N . VAL A 1 489 ? 22.812 10.514 92.853 1.00 2.56 489 VAL A N 1
ATOM 6955 C CA . VAL A 1 489 ? 24.087 11.207 92.699 1.00 4.01 489 VAL A CA 1
ATOM 6956 C C . VAL A 1 489 ? 24.276 11.543 91.228 1.00 7.68 489 VAL A C 1
ATOM 6957 O O . VAL A 1 489 ? 24.031 10.707 90.352 1.00 13.72 489 VAL A O 1
ATOM 6970 N N . CYS A 1 490 ? 24.735 12.761 90.967 1.00 17.74 490 CYS A N 1
ATOM 6971 C CA . CYS A 1 490 ? 24.786 13.309 89.619 1.00 19.97 490 CYS A CA 1
ATOM 6972 C C . CYS A 1 490 ? 26.107 12.916 88.969 1.00 19.36 490 CYS A C 1
ATOM 6973 O O . CYS A 1 490 ? 27.140 13.530 89.252 1.00 30.42 490 CYS A O 1
ATOM 6980 N N . GLN A 1 491 ? 26.084 11.930 88.077 1.00 27.89 491 GLN A N 1
ATOM 6981 C CA . GLN A 1 491 ? 27.350 11.427 87.548 1.00 30.38 491 GLN A CA 1
ATOM 6982 C C . GLN A 1 491 ? 28.026 12.430 86.617 1.00 27.67 491 GLN A C 1
ATOM 6983 O O . GLN A 1 491 ? 29.228 12.684 86.755 1.00 41.01 491 GLN A O 1
ATOM 6997 N N . ASN A 1 492 ? 27.290 13.017 85.675 1.00 30.15 492 ASN A N 1
ATOM 6998 C CA . ASN A 1 492 ? 27.884 14.014 84.788 1.00 36.22 492 ASN A CA 1
ATOM 6999 C C . ASN A 1 492 ? 27.520 15.435 85.212 1.00 35.96 492 ASN A C 1
ATOM 7000 O O . ASN A 1 492 ? 28.401 16.235 85.539 1.00 41.59 492 ASN A O 1
ATOM 7011 N N . ASN A 1 493 ? 26.228 15.753 85.226 1.00 33.71 493 ASN A N 1
ATOM 7012 C CA . ASN A 1 493 ? 25.746 17.054 85.667 1.00 33.55 493 ASN A CA 1
ATOM 7013 C C . ASN A 1 493 ? 24.286 16.906 86.065 1.00 27.88 493 ASN A C 1
ATOM 7014 O O . ASN A 1 493 ? 23.592 16.005 85.589 1.00 30.63 493 ASN A O 1
ATOM 7025 N N . CYS A 1 494 ? 23.827 17.784 86.942 1.00 24.41 494 CYS A N 1
ATOM 7026 C CA . CYS A 1 494 ? 22.413 17.925 87.249 1.00 22.67 494 CYS A CA 1
ATOM 7027 C C . CYS A 1 494 ? 22.045 19.400 87.331 1.00 13.53 494 CYS A C 1
ATOM 7028 O O . CYS A 1 494 ? 22.922 20.268 87.298 1.00 22.75 494 CYS A O 1
ATOM 7035 N N . PRO A 1 495 ? 20.750 19.736 87.416 1.00 14.25 495 PRO A N 1
ATOM 7036 C CA . PRO A 1 495 ? 20.324 21.064 86.957 1.00 10.56 495 PRO A CA 1
ATOM 7037 C C . PRO A 1 495 ? 21.140 22.184 87.580 1.00 9.82 495 PRO A C 1
ATOM 7038 O O . PRO A 1 495 ? 21.581 22.101 88.728 1.00 12.42 495 PRO A O 1
ATOM 7049 N N . GLY A 1 496 ? 21.353 23.233 86.793 1.00 9.97 496 GLY A N 1
ATOM 7050 C CA . GLY A 1 496 ? 22.082 24.383 87.290 1.00 9.79 496 GLY A CA 1
ATOM 7051 C C . GLY A 1 496 ? 21.313 25.087 88.394 1.00 5.64 496 GLY A C 1
ATOM 7052 O O . GLY A 1 496 ? 20.081 25.087 88.423 1.00 6.50 496 GLY A O 1
ATOM 7056 N N . GLN A 1 497 ? 22.055 25.693 89.313 1.00 3.13 497 GLN A N 1
ATOM 7057 C CA . GLN A 1 497 ? 21.436 26.398 90.424 1.00 2.99 497 GLN A CA 1
ATOM 7058 C C . GLN A 1 497 ? 20.804 27.698 89.939 1.00 2.17 497 GLN A C 1
ATOM 7059 O O . GLN A 1 497 ? 21.325 28.367 89.043 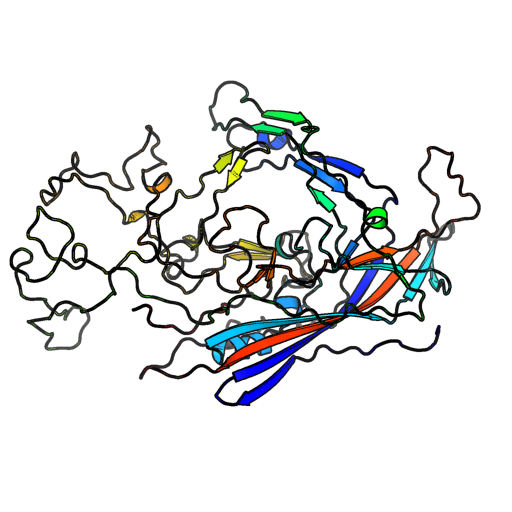1.00 8.01 497 GLN A O 1
ATOM 7073 N N . LEU A 1 498 ? 19.671 28.051 90.538 1.00 2.37 498 LEU A N 1
ATOM 7074 C CA . LEU A 1 498 ? 18.882 29.208 90.134 1.00 1.67 498 LEU A CA 1
ATOM 7075 C C . LEU A 1 498 ? 19.102 30.329 91.140 1.00 1.36 498 LEU A C 1
ATOM 7076 O O . LEU A 1 498 ? 18.869 30.145 92.339 1.00 2.80 498 LEU A O 1
ATOM 7092 N N . PHE A 1 499 ? 19.542 31.484 90.649 1.00 0.60 499 PHE A N 1
ATOM 7093 C CA . PHE A 1 499 ? 19.882 32.627 91.484 1.00 0.69 499 PHE A CA 1
ATOM 7094 C C . PHE A 1 499 ? 18.981 33.805 91.145 1.00 0.58 499 PHE A C 1
ATOM 7095 O O . PHE A 1 499 ? 18.693 34.061 89.972 1.00 1.63 499 PHE A O 1
ATOM 7112 N N . VAL A 1 500 ? 18.536 34.521 92.175 1.00 0.46 500 VAL A N 1
ATOM 7113 C CA . VAL A 1 500 ? 17.688 35.692 91.998 1.00 0.48 500 VAL A CA 1
ATOM 7114 C C . VAL A 1 500 ? 18.197 36.826 92.877 1.00 0.60 500 VAL A C 1
ATOM 7115 O O . VAL A 1 500 ? 18.850 36.605 93.901 1.00 0.51 500 VAL A O 1
ATOM 7128 N N . LYS A 1 501 ? 17.881 38.052 92.468 1.00 0.51 501 LYS A N 1
ATOM 7129 C CA . LYS A 1 501 ? 18.330 39.236 93.181 1.00 1.21 501 LYS A CA 1
ATOM 7130 C C . LYS A 1 501 ? 17.524 40.430 92.696 1.00 1.21 501 LYS A C 1
ATOM 7131 O O . LYS A 1 501 ? 17.317 40.595 91.492 1.00 2.25 501 LYS A O 1
ATOM 7150 N N . VAL A 1 502 ? 17.069 41.253 93.639 1.00 1.22 502 VAL A N 1
ATOM 7151 C CA . VAL A 1 502 ? 16.386 42.489 93.281 1.00 1.31 502 VAL A CA 1
ATOM 7152 C C . VAL A 1 502 ? 17.396 43.453 92.674 1.00 1.83 502 VAL A C 1
ATOM 7153 O O . VAL A 1 502 ? 18.414 43.783 93.295 1.00 5.43 502 VAL A O 1
ATOM 7166 N N . ALA A 1 503 ? 17.120 43.907 91.455 1.00 4.35 503 ALA A N 1
ATOM 7167 C CA . ALA A 1 503 ? 18.022 44.840 90.803 1.00 3.71 503 ALA A CA 1
ATOM 7168 C C . ALA A 1 503 ? 18.087 46.139 91.607 1.00 3.78 503 ALA A C 1
ATOM 7169 O O . ALA A 1 503 ? 17.086 46.567 92.188 1.00 7.47 503 ALA A O 1
ATOM 7176 N N . PRO A 1 504 ? 19.251 46.784 91.664 1.00 9.38 504 PRO A N 1
ATOM 7177 C CA . PRO A 1 504 ? 19.366 48.001 92.478 1.00 7.86 504 PRO A CA 1
ATOM 7178 C C . PRO A 1 504 ? 18.414 49.081 91.987 1.00 6.30 504 PRO A C 1
ATOM 7179 O O . PRO A 1 504 ? 18.362 49.395 90.796 1.00 9.72 504 PRO A O 1
ATOM 7190 N N . ASN A 1 505 ? 17.655 49.646 92.922 1.00 10.11 505 ASN A N 1
ATOM 7191 C CA . ASN A 1 505 ? 16.701 50.717 92.640 1.00 7.05 505 ASN A CA 1
ATOM 7192 C C . ASN A 1 505 ? 17.274 51.987 93.262 1.00 8.02 505 ASN A C 1
ATOM 7193 O O . ASN A 1 505 ? 17.099 52.256 94.451 1.00 11.09 505 ASN A O 1
ATOM 7204 N N . LEU A 1 506 ? 17.969 52.771 92.444 1.00 6.34 506 LEU A N 1
ATOM 7205 C CA . LEU A 1 506 ? 18.750 53.893 92.944 1.00 5.51 506 LEU A CA 1
ATOM 7206 C C . LEU A 1 506 ? 17.883 55.125 93.172 1.00 5.44 506 LEU A C 1
ATOM 7207 O O . LEU A 1 506 ? 16.902 55.365 92.464 1.00 9.06 506 LEU A O 1
ATOM 7223 N N . THR A 1 507 ? 18.261 55.907 94.181 1.00 10.68 507 THR A N 1
ATOM 7224 C CA . THR A 1 507 ? 17.719 57.246 94.335 1.00 10.98 507 THR A CA 1
ATOM 7225 C C . THR A 1 507 ? 18.441 58.201 93.387 1.00 8.32 507 THR A C 1
ATOM 7226 O O . THR A 1 507 ? 19.302 57.804 92.597 1.00 14.85 507 THR A O 1
ATOM 7237 N N . ASN A 1 508 ? 18.087 59.484 93.473 1.00 11.95 508 ASN A N 1
ATOM 7238 C CA . ASN A 1 508 ? 18.669 60.470 92.569 1.00 12.39 508 ASN A CA 1
ATOM 7239 C C . ASN A 1 508 ? 20.053 60.931 93.011 1.00 9.49 508 ASN A C 1
ATOM 7240 O O . ASN A 1 508 ? 20.722 61.642 92.254 1.00 16.59 508 ASN A O 1
ATOM 7251 N N . GLN A 1 509 ? 20.504 60.538 94.201 1.00 14.44 509 GLN A N 1
ATOM 7252 C CA . GLN A 1 509 ? 21.745 61.041 94.776 1.00 14.68 509 GLN A CA 1
ATOM 7253 C C . GLN A 1 509 ? 22.899 60.046 94.684 1.00 12.93 509 GLN A C 1
ATOM 7254 O O . GLN A 1 509 ? 23.892 60.205 95.402 1.00 28.22 509 GLN A O 1
ATOM 7268 N N . TYR A 1 510 ? 22.799 59.035 93.826 1.00 20.91 510 TYR A N 1
ATOM 7269 C CA . TYR A 1 510 ? 23.842 58.019 93.751 1.00 18.62 510 TYR A CA 1
ATOM 7270 C C . TYR A 1 510 ? 25.165 58.626 93.296 1.00 19.33 510 TYR A C 1
ATOM 7271 O O . TYR A 1 510 ? 25.208 59.420 92.352 1.00 18.83 510 TYR A O 1
ATOM 7289 N N . ASP A 1 511 ? 26.242 58.240 93.970 1.00 19.06 511 ASP A N 1
ATOM 7290 C CA . ASP A 1 511 ? 27.598 58.660 93.616 1.00 19.88 511 ASP A CA 1
ATOM 7291 C C . ASP A 1 511 ? 28.497 57.430 93.630 1.00 23.29 511 ASP A C 1
ATOM 7292 O O . ASP A 1 511 ? 28.830 56.926 94.722 1.00 23.90 511 ASP A O 1
ATOM 7301 N N . PRO A 1 512 ? 28.911 56.909 92.468 1.00 18.72 512 PRO A N 1
ATOM 7302 C CA . PRO A 1 512 ? 29.724 55.682 92.471 1.00 21.06 512 PRO A CA 1
ATOM 7303 C C . PRO A 1 512 ? 31.144 55.873 92.972 1.00 24.90 512 PRO A C 1
ATOM 7304 O O . PRO A 1 512 ? 31.747 54.900 93.443 1.00 27.82 512 PRO A O 1
ATOM 7315 N N . ASP A 1 513 ? 31.698 57.080 92.889 1.00 27.25 513 ASP A N 1
ATOM 7316 C CA . ASP A 1 513 ? 33.069 57.335 93.310 1.00 33.65 513 ASP A CA 1
ATOM 7317 C C . ASP A 1 513 ? 33.179 57.668 94.793 1.00 34.82 513 ASP A C 1
ATOM 7318 O O . ASP A 1 513 ? 34.233 58.144 95.229 1.00 35.52 513 ASP A O 1
ATOM 7327 N N . ALA A 1 514 ? 32.128 57.429 95.573 1.00 33.70 514 ALA A N 1
ATOM 7328 C CA . ALA A 1 514 ? 32.150 57.680 97.006 1.00 33.07 514 ALA A CA 1
ATOM 7329 C C . ALA A 1 514 ? 32.298 56.372 97.774 1.00 36.01 514 ALA A C 1
ATOM 7330 O O . ALA A 1 514 ? 31.855 55.310 97.328 1.00 37.20 514 ALA A O 1
ATOM 7337 N N . SER A 1 515 ? 32.927 56.463 98.947 1.00 38.63 515 SER A N 1
ATOM 7338 C CA . SER A 1 515 ? 33.185 55.282 99.761 1.00 36.78 515 SER A CA 1
ATOM 7339 C C . SER A 1 515 ? 31.935 54.750 100.448 1.00 38.48 515 SER A C 1
ATOM 7340 O O . SER A 1 515 ? 31.864 53.549 100.728 1.00 37.33 515 SER A O 1
ATOM 7348 N N . ALA A 1 516 ? 30.954 55.605 100.724 1.00 42.01 516 ALA A N 1
ATOM 7349 C CA . ALA A 1 516 ? 29.752 55.163 101.415 1.00 38.86 516 ALA A CA 1
ATOM 7350 C C . ALA A 1 516 ? 28.980 54.161 100.565 1.00 38.18 516 ALA A C 1
ATOM 7351 O O . ALA A 1 516 ? 29.010 54.201 99.332 1.00 41.31 516 ALA A O 1
ATOM 7358 N N . ASN A 1 517 ? 28.280 53.255 101.240 1.00 38.92 517 ASN A N 1
ATOM 7359 C CA . ASN A 1 517 ? 27.506 52.242 100.538 1.00 36.39 517 ASN A CA 1
ATOM 7360 C C . ASN A 1 517 ? 26.362 52.885 99.763 1.00 29.88 517 ASN A C 1
ATOM 7361 O O . ASN A 1 517 ? 25.839 53.936 100.145 1.00 40.81 517 ASN A O 1
ATOM 7372 N N . MET A 1 518 ? 25.975 52.234 98.670 1.00 32.05 518 MET A N 1
ATOM 7373 C CA . MET A 1 518 ? 25.029 52.802 97.719 1.00 25.25 518 MET A CA 1
ATOM 7374 C C . MET A 1 518 ? 23.691 53.108 98.385 1.00 25.69 518 MET A C 1
ATOM 7375 O O . MET A 1 518 ? 23.219 52.353 99.238 1.00 26.79 518 MET A O 1
ATOM 7389 N N . SER A 1 519 ? 23.084 54.225 97.983 1.00 24.66 519 SER A N 1
ATOM 7390 C CA . SER A 1 519 ? 21.767 54.623 98.475 1.00 19.78 519 SER A CA 1
ATOM 7391 C C . SER A 1 519 ? 20.704 54.067 97.535 1.00 20.28 519 SER A C 1
ATOM 7392 O O . SER A 1 519 ? 20.676 54.405 96.347 1.00 20.21 519 SER A O 1
ATOM 7400 N N . ARG A 1 520 ? 19.821 53.224 98.064 1.00 16.61 520 ARG A N 1
ATOM 7401 C CA . ARG A 1 520 ? 18.852 52.489 97.265 1.00 14.17 520 ARG A CA 1
ATOM 7402 C C . ARG A 1 520 ? 17.442 52.732 97.782 1.00 10.21 520 ARG A C 1
ATOM 7403 O O . ARG A 1 520 ? 17.233 52.912 98.985 1.00 17.32 520 ARG A O 1
ATOM 7424 N N . ILE A 1 521 ? 16.478 52.730 96.863 1.00 7.44 521 ILE A N 1
ATOM 7425 C CA . ILE A 1 521 ? 15.074 52.703 97.248 1.00 6.38 521 ILE A CA 1
ATOM 7426 C C . ILE A 1 521 ? 14.750 51.329 97.818 1.00 6.18 521 ILE A C 1
ATOM 7427 O O . ILE A 1 521 ? 15.067 50.298 97.210 1.00 9.00 521 ILE A O 1
ATOM 7443 N N . VAL A 1 522 ? 14.114 51.305 98.987 1.00 8.46 522 VAL A N 1
ATOM 7444 C CA . VAL A 1 522 ? 13.756 50.040 99.618 1.00 7.67 522 VAL A CA 1
ATOM 7445 C C . VAL A 1 522 ? 12.782 49.318 98.698 1.00 5.31 522 VAL A C 1
ATOM 7446 O O . VAL A 1 522 ? 11.637 49.748 98.525 1.00 8.94 522 VAL A O 1
ATOM 7459 N N . THR A 1 523 ? 13.235 48.216 98.107 1.00 5.96 523 THR A N 1
ATOM 7460 C CA . THR A 1 523 ? 12.474 47.474 97.114 1.00 3.75 523 THR A CA 1
ATOM 7461 C C . THR A 1 523 ? 12.468 46.000 97.488 1.00 3.04 523 THR A C 1
ATOM 7462 O O . THR A 1 523 ? 13.441 45.490 98.050 1.00 4.93 523 THR A O 1
ATOM 7473 N N . TYR A 1 524 ? 11.370 45.318 97.174 1.00 3.20 524 TYR A N 1
ATOM 7474 C CA . TYR A 1 524 ? 11.278 43.880 97.370 1.00 2.54 524 TYR A CA 1
ATOM 7475 C C . TYR A 1 524 ? 10.366 43.295 96.306 1.00 3.08 524 TYR A C 1
ATOM 7476 O O . TYR A 1 524 ? 9.573 44.001 95.680 1.00 5.34 524 TYR A O 1
ATOM 7494 N N . SER A 1 525 ? 10.497 41.988 96.102 1.00 3.57 525 SER A N 1
ATOM 7495 C CA . SER A 1 525 ? 9.802 41.295 95.030 1.00 4.71 525 SER A CA 1
ATOM 7496 C C . SER A 1 525 ? 9.064 40.083 95.570 1.00 3.23 525 SER A C 1
ATOM 7497 O O . SER A 1 525 ? 9.569 39.367 96.440 1.00 9.25 525 SER A O 1
ATOM 7505 N N . ASP A 1 526 ? 7.864 39.866 95.048 1.00 3.97 526 ASP A N 1
ATOM 7506 C CA . ASP A 1 526 ? 7.147 38.610 95.195 1.00 3.83 526 ASP A CA 1
ATOM 7507 C C . ASP A 1 526 ? 6.981 37.999 93.812 1.00 2.72 526 ASP A C 1
ATOM 7508 O O . ASP A 1 526 ? 6.425 38.637 92.912 1.00 8.29 526 ASP A O 1
ATOM 7517 N N . PHE A 1 527 ? 7.471 36.775 93.639 1.00 2.24 527 PHE A N 1
ATOM 7518 C CA . PHE A 1 527 ? 7.300 36.060 92.385 1.00 0.86 527 PHE A CA 1
ATOM 7519 C C . PHE A 1 527 ? 6.836 34.647 92.689 1.00 0.51 527 PHE A C 1
ATOM 7520 O O . PHE A 1 527 ? 7.054 34.119 93.781 1.00 1.12 527 PHE A O 1
ATOM 7537 N N . TRP A 1 528 ? 6.184 34.042 91.706 1.00 0.46 528 TRP A N 1
ATOM 7538 C CA . TRP A 1 528 ? 5.697 32.678 91.822 1.00 0.74 528 TRP A CA 1
ATOM 7539 C C . TRP A 1 528 ? 6.693 31.732 91.168 1.00 0.74 528 TRP A C 1
ATOM 7540 O O . TRP A 1 528 ? 7.116 31.954 90.029 1.00 1.26 528 TRP A O 1
ATOM 7561 N N . TRP A 1 529 ? 7.070 30.690 91.897 1.00 0.92 529 TRP A N 1
ATOM 7562 C CA . TRP A 1 529 ? 7.964 29.657 91.405 1.00 0.57 529 TRP A CA 1
ATOM 7563 C C . TRP A 1 529 ? 7.167 28.381 91.186 1.00 0.33 529 TRP A C 1
ATOM 7564 O O . TRP A 1 529 ? 6.388 27.974 92.051 1.00 1.04 529 TRP A O 1
ATOM 7585 N N . LYS A 1 530 ? 7.351 27.761 90.024 1.00 0.34 530 LYS A N 1
ATOM 7586 C CA . LYS A 1 530 ? 6.723 26.483 89.720 1.00 0.65 530 LYS A CA 1
ATOM 7587 C C . LYS A 1 530 ? 7.780 25.529 89.193 1.00 0.64 530 LYS A C 1
ATOM 7588 O O . LYS A 1 530 ? 8.550 25.886 88.296 1.00 2.51 530 LYS A O 1
ATOM 7607 N N . GLY A 1 531 ? 7.810 24.324 89.749 1.00 0.32 531 GLY A N 1
ATOM 7608 C CA . GLY A 1 531 ? 8.739 23.300 89.323 1.00 0.64 531 GLY A CA 1
ATOM 7609 C C . GLY A 1 531 ? 8.004 22.012 89.008 1.00 0.59 531 GLY A C 1
ATOM 7610 O O . GLY A 1 531 ? 6.910 21.762 89.517 1.00 1.09 531 GLY A O 1
ATOM 7614 N N . LYS A 1 532 ? 8.616 21.194 88.157 1.00 0.75 532 LYS A N 1
ATOM 7615 C CA . LYS A 1 532 ? 8.087 19.882 87.812 1.00 0.81 532 LYS A CA 1
ATOM 7616 C C . LYS A 1 532 ? 9.214 18.870 87.919 1.00 0.62 532 LYS A C 1
ATOM 7617 O O . LYS A 1 532 ? 10.201 18.958 87.183 1.00 2.12 532 LYS A O 1
ATOM 7636 N N . LEU A 1 533 ? 9.065 17.918 88.834 1.00 0.75 533 LEU A N 1
ATOM 7637 C CA . LEU A 1 533 ? 10.044 16.862 89.057 1.00 0.59 533 LEU A CA 1
ATOM 7638 C C . LEU A 1 533 ? 9.402 15.541 88.665 1.00 0.86 533 LEU A C 1
ATOM 7639 O O . LEU A 1 533 ? 8.370 15.157 89.226 1.00 2.45 533 LEU A O 1
ATOM 7655 N N . VAL A 1 534 ? 10.010 14.853 87.706 1.00 1.40 534 VAL A N 1
ATOM 7656 C CA . VAL A 1 534 ? 9.447 13.645 87.119 1.00 0.86 534 VAL A CA 1
ATOM 7657 C C . VAL A 1 534 ? 10.247 12.450 87.613 1.00 0.85 534 VAL A C 1
ATOM 7658 O O . VAL A 1 534 ? 11.482 12.452 87.551 1.00 1.18 534 VAL A O 1
ATOM 7671 N N . PHE A 1 535 ? 9.540 11.443 88.114 1.00 1.75 535 PHE A N 1
ATOM 7672 C CA . PHE A 1 535 ? 10.125 10.176 88.512 1.00 1.23 535 PHE A CA 1
ATOM 7673 C C . PHE A 1 535 ? 9.521 9.054 87.681 1.00 2.55 535 PHE A C 1
ATOM 7674 O O . PHE A 1 535 ? 8.470 9.206 87.053 1.00 3.20 535 PHE A O 1
ATOM 7691 N N . LYS A 1 536 ? 10.213 7.922 87.685 1.00 2.34 536 LYS A N 1
ATOM 7692 C CA . LYS A 1 536 ? 9.693 6.663 87.176 1.00 4.08 536 LYS A CA 1
ATOM 7693 C C . LYS A 1 536 ? 9.888 5.619 88.265 1.00 4.54 536 LYS A C 1
ATOM 7694 O O . LYS A 1 536 ? 10.973 5.526 88.847 1.00 5.99 536 LYS A O 1
ATOM 7713 N N . ALA A 1 537 ? 8.840 4.853 88.556 1.00 3.12 537 ALA A N 1
ATOM 7714 C CA . ALA A 1 537 ? 8.874 3.880 89.636 1.00 3.49 537 ALA A CA 1
ATOM 7715 C C . ALA A 1 537 ? 8.260 2.565 89.181 1.00 3.16 537 ALA A C 1
ATOM 7716 O O . ALA A 1 537 ? 7.469 2.520 88.237 1.00 3.65 537 ALA A O 1
ATOM 7723 N N . LYS A 1 538 ? 8.643 1.492 89.865 1.00 4.41 538 LYS A N 1
ATOM 7724 C CA . LYS A 1 538 ? 8.140 0.154 89.588 1.00 4.48 538 LYS A CA 1
ATOM 7725 C C . LYS A 1 538 ? 7.192 -0.261 90.704 1.00 4.52 538 LYS A C 1
ATOM 7726 O O . LYS A 1 538 ? 7.528 -0.139 91.887 1.00 5.32 538 LYS A O 1
ATOM 7745 N N . LEU A 1 539 ? 6.011 -0.743 90.326 1.00 4.98 539 LEU A N 1
ATOM 7746 C CA . LEU A 1 539 ? 5.048 -1.222 91.308 1.00 4.16 539 LEU A CA 1
ATOM 7747 C C . LEU A 1 539 ? 5.572 -2.490 91.968 1.00 3.58 539 LEU A C 1
ATOM 7748 O O . LEU A 1 539 ? 6.123 -3.367 91.297 1.00 4.49 539 LEU A O 1
ATOM 7764 N N . ARG A 1 540 ? 5.396 -2.589 93.281 1.00 5.16 540 ARG A N 1
ATOM 7765 C CA . ARG A 1 540 ? 5.922 -3.730 94.014 1.00 3.85 540 ARG A CA 1
ATOM 7766 C C . ARG A 1 540 ? 5.082 -4.977 93.757 1.00 4.23 540 ARG A C 1
ATOM 7767 O O . ARG A 1 540 ? 3.912 -4.901 93.373 1.00 5.15 540 ARG A O 1
ATOM 7788 N N . ALA A 1 541 ? 5.699 -6.132 93.970 1.00 6.56 541 ALA A N 1
ATOM 7789 C CA . ALA A 1 541 ? 5.022 -7.418 93.904 1.00 7.34 541 ALA A CA 1
ATOM 7790 C C . ALA A 1 541 ? 5.079 -8.105 95.264 1.00 11.36 541 ALA A C 1
ATOM 7791 O O . ALA A 1 541 ? 5.982 -7.868 96.069 1.00 18.49 541 ALA A O 1
ATOM 7798 N N . SER A 1 542 ? 4.092 -8.960 95.514 1.00 13.37 542 SER A N 1
ATOM 7799 C CA . SER A 1 542 ? 4.031 -9.736 96.749 1.00 8.94 542 SER A CA 1
ATOM 7800 C C . SER A 1 542 ? 4.781 -11.044 96.523 1.00 9.06 542 SER A C 1
ATOM 7801 O O . SER A 1 542 ? 4.359 -11.877 95.715 1.00 9.80 542 SER A O 1
ATOM 7809 N N . HIS A 1 543 ? 5.890 -11.222 97.238 1.00 13.05 543 HIS A N 1
ATOM 7810 C CA . HIS A 1 543 ? 6.744 -12.387 97.054 1.00 9.50 543 HIS A CA 1
ATOM 7811 C C . HIS A 1 543 ? 6.544 -13.455 98.118 1.00 5.60 543 HIS A C 1
ATOM 7812 O O . HIS A 1 543 ? 7.004 -14.587 97.929 1.00 12.49 543 HIS A O 1
ATOM 7826 N N . THR A 1 544 ? 5.876 -13.133 99.221 1.00 3.69 544 THR A N 1
ATOM 7827 C CA . THR A 1 544 ? 5.822 -14.008 100.380 1.00 2.30 544 THR A CA 1
ATOM 7828 C C . THR A 1 544 ? 4.377 -14.250 100.791 1.00 1.68 544 THR A C 1
ATOM 7829 O O . THR A 1 544 ? 3.469 -13.490 100.445 1.00 3.30 544 THR A O 1
ATOM 7840 N N . TRP A 1 545 ? 4.185 -15.336 101.541 1.00 0.24 545 TRP A N 1
ATOM 7841 C CA . TRP A 1 545 ? 2.886 -15.614 102.141 1.00 0.36 545 TRP A CA 1
ATOM 7842 C C . TRP A 1 545 ? 2.443 -14.462 103.033 1.00 0.13 545 TRP A C 1
ATOM 7843 O O . TRP A 1 545 ? 1.298 -14.004 102.957 1.00 2.32 545 TRP A O 1
ATOM 7864 N N . ASN A 1 546 ? 3.345 -13.978 103.882 1.00 0.17 546 ASN A N 1
ATOM 7865 C CA . ASN A 1 546 ? 2.989 -12.981 104.877 1.00 0.19 546 ASN A CA 1
ATOM 7866 C C . ASN A 1 546 ? 2.821 -11.603 104.238 1.00 0.16 546 ASN A C 1
ATOM 7867 O O . ASN A 1 546 ? 3.372 -11.334 103.168 1.00 0.21 546 ASN A O 1
ATOM 7878 N N . PRO A 1 547 ? 2.071 -10.709 104.879 1.00 0.24 547 PRO A N 1
ATOM 7879 C CA . PRO A 1 547 ? 2.100 -9.302 104.473 1.00 0.18 547 PRO A CA 1
ATOM 7880 C C . PRO A 1 547 ? 3.386 -8.639 104.942 1.00 0.20 547 PRO A C 1
ATOM 7881 O O . PRO A 1 547 ? 4.160 -9.202 105.719 1.00 0.31 547 PRO A O 1
ATOM 7892 N N . ILE A 1 548 ? 3.610 -7.424 104.454 1.00 0.59 548 ILE A N 1
ATOM 7893 C CA . ILE A 1 548 ? 4.838 -6.692 104.727 1.00 1.27 548 ILE A CA 1
ATOM 7894 C C . ILE A 1 548 ? 4.506 -5.395 105.461 1.00 1.31 548 ILE A C 1
ATOM 7895 O O . ILE A 1 548 ? 3.346 -5.022 105.629 1.00 1.78 548 ILE A O 1
ATOM 7911 N N . GLN A 1 549 ? 5.555 -4.705 105.901 1.00 1.10 549 GLN A N 1
ATOM 7912 C CA . GLN A 1 549 ? 5.390 -3.414 106.553 1.00 1.38 549 GLN A CA 1
ATOM 7913 C C . GLN A 1 549 ? 4.763 -2.411 105.591 1.00 1.09 549 GLN A C 1
ATOM 7914 O O . GLN A 1 549 ? 5.083 -2.386 104.401 1.00 2.53 549 GLN A O 1
ATOM 7928 N N . GLN A 1 550 ? 3.854 -1.586 106.111 1.00 1.92 550 GLN A N 1
ATOM 7929 C CA . GLN A 1 550 ? 3.209 -0.544 105.323 1.00 1.47 550 GLN A CA 1
ATOM 7930 C C . GLN A 1 550 ? 2.961 0.680 106.194 1.00 1.63 550 GLN A C 1
ATOM 7931 O O . GLN A 1 550 ? 2.513 0.557 107.336 1.00 9.01 550 GLN A O 1
ATOM 7945 N N . MET A 1 551 ? 3.245 1.859 105.643 1.00 1.84 551 MET A N 1
ATOM 7946 C CA . MET A 1 551 ? 2.945 3.111 106.331 1.00 2.96 551 MET A CA 1
ATOM 7947 C C . MET A 1 551 ? 1.435 3.317 106.384 1.00 1.52 551 MET A C 1
ATOM 7948 O O . MET A 1 551 ? 0.754 3.219 105.359 1.00 2.31 551 MET A O 1
ATOM 7962 N N . SER A 1 552 ? 0.912 3.611 107.573 1.00 1.97 552 SER A N 1
ATOM 7963 C CA . SER A 1 552 ? -0.523 3.731 107.790 1.00 3.48 552 SER A CA 1
ATOM 7964 C C . SER A 1 552 ? -0.824 4.839 108.788 1.00 2.47 552 SER A C 1
ATOM 7965 O O . SER A 1 552 ? -0.080 5.038 109.752 1.00 4.80 552 SER A O 1
ATOM 7973 N N . ILE A 1 553 ? -1.924 5.556 108.549 1.00 2.48 553 ILE A N 1
ATOM 7974 C CA . ILE A 1 553 ? -2.448 6.455 109.564 1.00 1.89 553 ILE A CA 1
ATOM 7975 C C . ILE A 1 553 ? -3.054 5.622 110.689 1.00 2.93 553 ILE A C 1
ATOM 7976 O O . ILE A 1 553 ? -3.593 4.531 110.466 1.00 3.68 553 ILE A O 1
ATOM 7992 N N . ASN A 1 554 ? -2.953 6.132 111.912 1.00 3.62 554 ASN A N 1
ATOM 7993 C CA . ASN A 1 554 ? -3.514 5.445 113.064 1.00 4.36 554 ASN A CA 1
ATOM 7994 C C . ASN A 1 554 ? -3.909 6.480 114.107 1.00 5.29 554 ASN A C 1
ATOM 7995 O O . ASN A 1 554 ? -3.706 7.683 113.929 1.00 9.72 554 ASN A O 1
ATOM 8006 N N . VAL A 1 555 ? -4.482 5.991 115.208 1.00 5.89 555 VAL A N 1
ATOM 8007 C CA . VAL A 1 555 ? -4.974 6.888 116.249 1.00 9.74 555 VAL A CA 1
ATOM 8008 C C . VAL A 1 555 ? -3.832 7.693 116.853 1.00 9.39 555 VAL A C 1
ATOM 8009 O O . VAL A 1 555 ? -4.013 8.858 117.226 1.00 16.07 555 VAL A O 1
ATOM 8022 N N . ASP A 1 556 ? -2.643 7.097 116.960 1.00 12.34 556 ASP A N 1
ATOM 8023 C CA . ASP A 1 556 ? -1.522 7.787 117.591 1.00 12.75 556 ASP A CA 1
ATOM 8024 C C . ASP A 1 556 ? -1.018 8.941 116.729 1.00 11.06 556 ASP A C 1
ATOM 8025 O O . ASP A 1 556 ? -0.833 10.060 117.221 1.00 18.26 556 ASP A O 1
ATOM 8034 N N . ASN A 1 557 ? -0.794 8.693 115.438 1.00 10.49 557 ASN A N 1
ATOM 8035 C CA . ASN A 1 557 ? -0.197 9.686 114.552 1.00 5.09 557 ASN A CA 1
ATOM 8036 C C . ASN A 1 557 ? -1.225 10.494 113.771 1.00 4.72 557 ASN A C 1
ATOM 8037 O O . ASN A 1 557 ? -0.837 11.361 112.982 1.00 5.66 557 ASN A O 1
ATOM 8048 N N . GLN A 1 558 ? -2.516 10.230 113.977 1.00 4.63 558 GLN A N 1
ATOM 8049 C CA . GLN A 1 558 ? -3.575 10.867 113.201 1.00 6.03 558 GLN A CA 1
ATOM 8050 C C . GLN A 1 558 ? -3.366 12.370 113.041 1.00 4.70 558 GLN A C 1
ATOM 8051 O O . GLN A 1 558 ? -3.359 12.892 111.922 1.00 6.24 558 GLN A O 1
ATOM 8065 N N . PHE A 1 559 ? -3.188 13.079 114.151 1.00 3.75 559 PHE A N 1
ATOM 8066 C CA . PHE A 1 559 ? -3.174 14.536 114.130 1.00 5.93 559 PHE A CA 1
ATOM 8067 C C . PHE A 1 559 ? -1.851 15.122 113.650 1.00 4.78 559 PHE A C 1
ATOM 8068 O O . PHE A 1 559 ? -1.675 16.342 113.720 1.00 12.37 559 PHE A O 1
ATOM 8085 N N . ASN A 1 560 ? -0.923 14.294 113.169 1.00 5.43 560 ASN A N 1
ATOM 8086 C CA . ASN A 1 560 ? 0.266 14.811 112.505 1.00 6.08 560 ASN A CA 1
ATOM 8087 C C . ASN A 1 560 ? -0.004 15.218 111.062 1.00 3.88 560 ASN A C 1
ATOM 8088 O O . ASN A 1 560 ? 0.842 15.880 110.453 1.00 7.44 560 ASN A O 1
ATOM 8099 N N . TYR A 1 561 ? -1.160 14.847 110.509 1.00 1.61 561 TYR A N 1
ATOM 8100 C CA . TYR A 1 561 ? -1.428 14.986 109.082 1.00 1.35 561 TYR A CA 1
ATOM 8101 C C . TYR A 1 561 ? -2.605 15.907 108.780 1.00 1.49 561 TYR A C 1
ATOM 8102 O O . TYR A 1 561 ? -3.092 15.912 107.644 1.00 5.15 561 TYR A O 1
ATOM 8120 N N . VAL A 1 562 ? -3.080 16.674 109.758 1.00 0.88 562 VAL A N 1
ATOM 8121 C CA . VAL A 1 562 ? -4.175 17.622 109.534 1.00 2.29 562 VAL A CA 1
ATOM 8122 C C . VAL A 1 562 ? -3.899 18.896 110.309 1.00 1.29 562 VAL A C 1
ATOM 8123 O O . VAL A 1 562 ? -3.188 18.894 111.322 1.00 2.86 562 VAL A O 1
ATOM 8136 N N . PRO A 1 563 ? -4.454 20.015 109.846 1.00 2.81 563 PRO A N 1
ATOM 8137 C CA . PRO A 1 563 ? -4.183 21.292 110.516 1.00 3.23 563 PRO A CA 1
ATOM 8138 C C . PRO A 1 563 ? -4.789 21.343 111.908 1.00 2.26 563 PRO A C 1
ATOM 8139 O O . PRO A 1 563 ? -5.760 20.649 112.218 1.00 3.86 563 PRO A O 1
ATOM 8150 N N . SER A 1 564 ? -4.189 22.176 112.755 1.00 3.80 564 SER A N 1
ATOM 8151 C CA . SER A 1 564 ? -4.738 22.437 114.075 1.00 3.87 564 SER A CA 1
ATOM 8152 C C . SER A 1 564 ? -5.898 23.427 113.979 1.00 3.80 564 SER A C 1
ATOM 8153 O O . SER A 1 564 ? -6.167 24.017 112.930 1.00 5.00 564 SER A O 1
ATOM 8161 N N . ASN A 1 565 ? -6.588 23.616 115.106 1.00 3.31 565 ASN A N 1
ATOM 8162 C CA . ASN A 1 565 ? -7.754 24.492 115.122 1.00 4.53 565 ASN A CA 1
ATOM 8163 C C . ASN A 1 565 ? -7.398 25.943 114.816 1.00 5.87 565 ASN A C 1
ATOM 8164 O O . ASN A 1 565 ? -8.296 26.738 114.519 1.00 9.56 565 ASN A O 1
ATOM 8175 N N . ILE A 1 566 ? -6.120 26.311 114.890 1.00 5.96 566 ILE A N 1
ATOM 8176 C CA . ILE A 1 566 ? -5.670 27.652 114.541 1.00 6.92 566 ILE A CA 1
ATOM 8177 C C . ILE A 1 566 ? -4.840 27.654 113.264 1.00 5.26 566 ILE A C 1
ATOM 8178 O O . ILE A 1 566 ? -4.125 28.624 112.995 1.00 12.69 566 ILE A O 1
ATOM 8194 N N . GLY A 1 567 ? -4.919 26.592 112.466 1.00 6.75 567 GLY A N 1
ATOM 8195 C CA . GLY A 1 567 ? -4.198 26.526 111.212 1.00 6.96 567 GLY A CA 1
ATOM 8196 C C . GLY A 1 567 ? -2.783 26.004 111.306 1.00 5.22 567 GLY A C 1
ATOM 8197 O O . GLY A 1 567 ? -2.094 25.947 110.282 1.00 14.64 567 GLY A O 1
ATOM 8201 N N . GLY A 1 568 ? -2.325 25.627 112.495 1.00 7.73 568 GLY A N 1
ATOM 8202 C CA . GLY A 1 568 ? -0.975 25.106 112.634 1.00 7.94 568 GLY A CA 1
ATOM 8203 C C . GLY A 1 568 ? -0.806 23.807 111.865 1.00 6.95 568 GLY A C 1
ATOM 8204 O O . GLY A 1 568 ? -1.674 22.927 111.903 1.00 7.18 568 GLY A O 1
ATOM 8208 N N . MET A 1 569 ? 0.316 23.683 111.163 1.00 7.86 569 MET A N 1
ATOM 8209 C CA . MET A 1 569 ? 0.634 22.500 110.379 1.00 5.05 569 MET A CA 1
ATOM 8210 C C . MET A 1 569 ? 2.004 21.966 110.769 1.00 5.36 569 MET A C 1
ATOM 8211 O O . MET A 1 569 ? 2.843 22.691 111.311 1.00 8.58 569 MET A O 1
ATOM 8225 N N . LYS A 1 570 ? 2.214 20.683 110.495 1.00 4.96 570 LYS A N 1
ATOM 8226 C CA . LYS A 1 570 ? 3.510 20.052 110.670 1.00 3.26 570 LYS A CA 1
ATOM 8227 C C . LYS A 1 570 ? 3.637 18.934 109.646 1.00 3.53 570 LYS A C 1
ATOM 8228 O O . LYS A 1 570 ? 2.642 18.430 109.121 1.00 7.81 570 LYS A O 1
ATOM 8247 N N . ILE A 1 571 ? 4.879 18.552 109.367 1.00 3.30 571 ILE A N 1
ATOM 8248 C CA . ILE A 1 571 ? 5.176 17.416 108.504 1.00 1.52 571 ILE A CA 1
ATOM 8249 C C . ILE A 1 571 ? 6.188 16.555 109.242 1.00 2.56 571 ILE A C 1
ATOM 8250 O O . ILE A 1 571 ? 7.355 16.942 109.383 1.00 4.97 571 ILE A O 1
ATOM 8266 N N . VAL A 1 572 ? 5.749 15.398 109.711 1.00 1.65 572 VAL A N 1
ATOM 8267 C CA . VAL A 1 572 ? 6.630 14.477 110.415 1.00 2.72 572 VAL A CA 1
ATOM 8268 C C . VAL A 1 572 ? 7.382 13.638 109.394 1.00 1.58 572 VAL A C 1
ATOM 8269 O O . VAL A 1 572 ? 6.897 13.380 108.288 1.00 3.25 572 VAL A O 1
ATOM 8282 N N . TYR A 1 573 ? 8.582 13.212 109.765 1.00 2.32 573 TYR A N 1
ATOM 8283 C CA . TYR A 1 573 ? 9.380 12.400 108.864 1.00 2.66 573 TYR A CA 1
ATOM 8284 C C . TYR A 1 573 ? 8.743 11.028 108.681 1.00 1.90 573 TYR A C 1
ATOM 8285 O O . TYR A 1 573 ? 8.041 10.518 109.558 1.00 4.09 573 TYR A O 1
ATOM 8303 N N . GLU A 1 574 ? 8.987 10.439 107.516 1.00 2.38 574 GLU A N 1
ATOM 8304 C CA . GLU A 1 574 ? 8.462 9.130 107.163 1.00 3.55 574 GLU A CA 1
ATOM 8305 C C . GLU A 1 574 ? 9.598 8.265 106.641 1.00 4.09 574 GLU A C 1
ATOM 8306 O O . GLU A 1 574 ? 10.515 8.762 105.981 1.00 8.87 574 GLU A O 1
ATOM 8318 N N . LYS A 1 575 ? 9.540 6.974 106.948 1.00 4.23 575 LYS A N 1
ATOM 8319 C CA . LYS A 1 575 ? 10.520 6.036 106.428 1.00 5.45 575 LYS A CA 1
ATOM 8320 C C . LYS A 1 575 ? 10.139 5.626 105.007 1.00 4.26 575 LYS A C 1
ATOM 8321 O O . LYS A 1 575 ? 8.984 5.737 104.591 1.00 8.83 575 LYS A O 1
ATOM 8340 N N . SER A 1 576 ? 11.133 5.151 104.253 1.00 3.49 576 SER A N 1
ATOM 8341 C CA . SER A 1 576 ? 10.981 4.978 102.812 1.00 2.71 576 SER A CA 1
ATOM 8342 C C . SER A 1 576 ? 11.294 3.582 102.295 1.00 3.09 576 SER A C 1
ATOM 8343 O O . SER A 1 576 ? 10.940 3.286 101.148 1.00 9.18 576 SER A O 1
ATOM 8351 N N . GLN A 1 577 ? 11.931 2.719 103.083 1.00 1.67 577 GLN A N 1
ATOM 8352 C CA . GLN A 1 577 ? 12.340 1.403 102.608 1.00 1.96 577 GLN A CA 1
ATOM 8353 C C . GLN A 1 577 ? 11.584 0.330 103.382 1.00 2.62 577 GLN A C 1
ATOM 8354 O O . GLN A 1 577 ? 12.176 -0.633 103.879 1.00 6.19 577 GLN A O 1
ATOM 8368 N N . LEU A 1 578 ? 10.267 0.517 103.499 1.00 2.45 578 LEU A N 1
ATOM 8369 C CA . LEU A 1 578 ? 9.455 -0.317 104.380 1.00 2.53 578 LEU A CA 1
ATOM 8370 C C . LEU A 1 578 ? 9.553 -1.792 104.009 1.00 1.57 578 LEU A C 1
ATOM 8371 O O . LEU A 1 578 ? 9.856 -2.636 104.859 1.00 3.32 578 LEU A O 1
ATOM 8387 N N . ALA A 1 579 ? 9.293 -2.124 102.749 1.00 2.46 579 ALA A N 1
ATOM 8388 C CA . ALA A 1 579 ? 9.207 -3.523 102.358 1.00 1.77 579 ALA A CA 1
ATOM 8389 C C . ALA A 1 579 ? 10.586 -4.180 102.407 1.00 1.81 579 ALA A C 1
ATOM 8390 O O . ALA A 1 579 ? 11.591 -3.543 102.076 1.00 4.68 579 ALA A O 1
ATOM 8397 N N . PRO A 1 580 ? 10.671 -5.442 102.820 1.00 1.90 580 PRO A N 1
ATOM 8398 C CA . PRO A 1 580 ? 11.956 -6.143 102.772 1.00 1.60 580 PRO A CA 1
ATOM 8399 C C . PRO A 1 580 ? 12.227 -6.719 101.391 1.00 1.34 580 PRO A C 1
ATOM 8400 O O . PRO A 1 580 ? 11.328 -6.906 100.570 1.00 2.84 580 PRO A O 1
ATOM 8411 N N . ARG A 1 581 ? 13.504 -6.996 101.141 1.00 2.75 581 ARG A N 1
ATOM 8412 C CA . ARG A 1 581 ? 13.926 -7.751 99.972 1.00 3.04 581 ARG A CA 1
ATOM 8413 C C . ARG A 1 581 ? 15.062 -8.679 100.374 1.00 3.61 581 ARG A C 1
ATOM 8414 O O . ARG A 1 581 ? 15.843 -8.369 101.277 1.00 6.43 581 ARG A O 1
ATOM 8435 N N . LYS A 1 582 ? 15.151 -9.820 99.698 1.00 6.12 582 LYS A N 1
ATOM 8436 C CA . LYS A 1 582 ? 16.212 -10.765 100.010 1.00 6.34 582 LYS A CA 1
ATOM 8437 C C . LYS A 1 582 ? 17.521 -10.290 99.393 1.00 5.10 582 LYS A C 1
ATOM 8438 O O . LYS A 1 582 ? 17.577 -9.939 98.211 1.00 6.57 582 LYS A O 1
ATOM 8457 N N . LEU A 1 583 ? 18.571 -10.257 100.211 1.00 5.34 583 LEU A N 1
ATOM 8458 C CA . LEU A 1 583 ? 19.892 -9.878 99.729 1.00 5.84 583 LEU A CA 1
ATOM 8459 C C . LEU A 1 583 ? 20.533 -11.006 98.931 1.00 5.05 583 LEU A C 1
ATOM 8460 O O . LEU A 1 583 ? 21.250 -10.754 97.956 1.00 8.64 583 LEU A O 1
ATOM 8476 N N . TYR A 1 584 ? 20.267 -12.247 99.318 1.00 5.46 584 TYR A N 1
ATOM 8477 C CA . TYR A 1 584 ? 20.985 -13.395 98.789 1.00 6.38 584 TYR A CA 1
ATOM 8478 C C . TYR A 1 584 ? 20.172 -14.669 98.992 1.00 13.45 584 TYR A C 1
ATOM 8479 O O . TYR A 1 584 ? 19.801 -15.348 98.036 1.00 14.89 584 TYR A O 1
#